Protein AF-A0A9E1WNC4-F1 (afdb_monomer_lite)

pLDDT: mean 72.98, std 23.14, range [29.58, 98.62]

Structure (mmCIF, N/CA/C/O backbone):
data_AF-A0A9E1WNC4-F1
#
_entry.id   AF-A0A9E1WNC4-F1
#
loop_
_atom_site.group_PDB
_atom_site.id
_atom_site.type_symbol
_atom_site.label_atom_id
_atom_site.label_alt_id
_atom_site.label_comp_id
_atom_site.label_asym_id
_atom_site.label_entity_id
_atom_site.label_seq_id
_atom_site.pdbx_PDB_ins_code
_atom_site.Cartn_x
_atom_site.Cartn_y
_atom_site.Cartn_z
_atom_site.occupancy
_atom_site.B_iso_or_equiv
_atom_site.auth_seq_id
_atom_site.auth_comp_id
_atom_site.auth_asym_id
_atom_site.auth_atom_id
_atom_site.pdbx_PDB_model_num
ATOM 1 N N . ILE A 1 1 ? 9.281 18.184 -30.709 1.00 46.84 1 ILE A N 1
ATOM 2 C CA . ILE A 1 1 ? 9.476 19.600 -31.130 1.00 46.84 1 ILE A CA 1
ATOM 3 C C . ILE A 1 1 ? 8.447 20.521 -30.471 1.00 46.84 1 ILE A C 1
ATOM 5 O O . ILE A 1 1 ? 8.875 21.460 -29.822 1.00 46.84 1 ILE A O 1
ATOM 9 N N . VAL A 1 2 ? 7.139 20.220 -30.514 1.00 35.84 2 VAL A N 1
ATOM 10 C CA . VAL A 1 2 ? 6.110 21.006 -29.788 1.00 35.84 2 VAL A CA 1
ATOM 11 C C . VAL A 1 2 ? 6.282 20.939 -28.256 1.00 35.84 2 VAL A C 1
ATOM 13 O O . VAL A 1 2 ? 6.216 21.965 -27.598 1.00 35.84 2 VAL A O 1
ATOM 16 N N . GLN A 1 3 ? 6.657 19.785 -27.689 1.00 43.72 3 GLN A N 1
ATOM 17 C CA . GLN A 1 3 ? 6.925 19.658 -26.241 1.00 43.72 3 GLN A CA 1
ATOM 18 C C . GLN A 1 3 ? 8.234 20.314 -25.754 1.00 43.72 3 GLN A C 1
ATOM 20 O O . GLN A 1 3 ? 8.357 20.629 -24.578 1.00 43.72 3 GLN A O 1
ATOM 25 N N . LEU A 1 4 ? 9.203 20.569 -26.644 1.00 41.31 4 LEU A N 1
ATOM 26 C CA . LEU A 1 4 ? 10.450 21.253 -26.265 1.00 41.31 4 LEU A CA 1
ATOM 27 C C . LEU A 1 4 ? 10.263 22.776 -26.149 1.00 41.31 4 LEU A C 1
ATOM 29 O O . LEU A 1 4 ? 11.059 23.439 -25.489 1.00 41.31 4 LEU A O 1
ATOM 33 N N . GLN A 1 5 ? 9.215 23.334 -26.770 1.00 42.12 5 GLN A N 1
ATOM 34 C CA . GLN A 1 5 ? 8.901 24.760 -26.654 1.00 42.12 5 GLN A CA 1
ATOM 35 C C . GLN A 1 5 ? 8.275 25.097 -25.295 1.00 42.12 5 GLN A C 1
ATOM 37 O O . GLN A 1 5 ? 8.655 26.110 -24.715 1.00 42.12 5 GLN A O 1
ATOM 42 N N . ASP A 1 6 ? 7.438 24.221 -24.731 1.00 52.16 6 ASP A N 1
ATOM 43 C CA . ASP A 1 6 ? 6.839 24.452 -23.407 1.00 52.16 6 ASP A CA 1
ATOM 44 C C . ASP A 1 6 ? 7.876 24.426 -22.276 1.00 52.16 6 ASP A C 1
ATOM 46 O O . ASP A 1 6 ? 7.805 25.225 -21.344 1.00 52.16 6 ASP A O 1
ATOM 50 N N . GLN A 1 7 ? 8.905 23.583 -22.384 1.00 46.62 7 GLN A N 1
ATOM 51 C CA . GLN A 1 7 ? 9.937 23.469 -21.351 1.00 46.62 7 GLN A CA 1
ATOM 52 C C . GLN A 1 7 ? 10.923 24.651 -21.362 1.00 46.62 7 GLN A C 1
ATOM 54 O O . GLN A 1 7 ? 11.359 25.115 -20.308 1.00 46.62 7 GLN A O 1
ATOM 59 N N . ALA A 1 8 ? 11.223 25.205 -22.542 1.00 56.19 8 ALA A N 1
ATOM 60 C CA . ALA A 1 8 ? 12.016 26.429 -22.664 1.00 56.19 8 ALA A CA 1
ATOM 61 C C . ALA A 1 8 ? 11.246 27.667 -22.167 1.00 56.19 8 ALA A C 1
ATOM 63 O O . ALA A 1 8 ? 11.825 28.529 -21.502 1.00 56.19 8 ALA A O 1
ATOM 64 N N . SER A 1 9 ? 9.939 27.740 -22.439 1.00 58.91 9 SER A N 1
ATOM 65 C CA . SER A 1 9 ? 9.063 28.801 -21.929 1.00 58.91 9 SER A CA 1
ATOM 66 C C . SER A 1 9 ? 8.881 28.731 -20.410 1.00 58.91 9 SER A C 1
ATOM 68 O O . SER A 1 9 ? 8.840 29.774 -19.758 1.00 58.91 9 SER A O 1
ATOM 70 N N . PHE A 1 10 ? 8.852 27.527 -19.834 1.00 52.56 10 PHE A N 1
ATOM 71 C CA . PHE A 1 10 ? 8.772 27.317 -18.388 1.00 52.56 10 PHE A CA 1
ATOM 72 C C . PHE A 1 10 ? 10.049 27.763 -17.657 1.00 52.56 10 PHE A C 1
ATOM 74 O O . PHE A 1 10 ? 9.969 28.522 -16.691 1.00 52.56 10 PHE A O 1
ATOM 81 N N . ASN A 1 11 ? 11.231 27.396 -18.168 1.00 61.25 11 ASN A N 1
ATOM 82 C CA . ASN A 1 11 ? 12.508 27.832 -17.588 1.00 61.25 11 ASN A CA 1
ATOM 83 C C . ASN A 1 11 ? 12.696 29.357 -17.687 1.00 61.25 11 ASN A C 1
ATOM 85 O O . ASN A 1 11 ? 13.135 29.992 -16.732 1.00 61.25 11 ASN A O 1
ATOM 89 N N . ALA A 1 12 ? 12.274 29.971 -18.798 1.00 67.69 12 ALA A N 1
ATOM 90 C CA . ALA A 1 12 ? 12.321 31.426 -18.958 1.00 67.69 12 ALA A CA 1
ATOM 91 C C . ALA A 1 12 ? 11.381 32.172 -17.989 1.00 67.69 12 ALA A C 1
ATOM 93 O O . ALA A 1 12 ? 11.686 33.289 -17.569 1.00 67.69 12 ALA A O 1
ATOM 94 N N . MET A 1 13 ? 10.248 31.567 -17.621 1.00 64.81 13 MET A N 1
ATOM 95 C CA . MET A 1 13 ? 9.299 32.138 -16.661 1.00 64.81 13 MET A CA 1
ATOM 96 C C . MET A 1 13 ? 9.829 32.071 -15.220 1.00 64.81 13 MET A C 1
ATOM 98 O O . MET A 1 13 ? 9.593 32.997 -14.443 1.00 64.81 13 MET A O 1
ATOM 102 N N . PHE A 1 14 ? 10.579 31.021 -14.874 1.00 60.53 14 PHE A N 1
ATOM 103 C CA . PHE A 1 14 ? 11.229 30.884 -13.566 1.00 60.53 14 PHE A CA 1
ATOM 104 C C . PHE A 1 14 ? 12.403 31.861 -13.401 1.00 60.53 14 PHE A C 1
ATOM 106 O O . PHE A 1 14 ? 12.449 32.594 -12.413 1.00 60.53 14 PHE A O 1
ATOM 113 N N . ASP A 1 15 ? 13.261 31.982 -14.419 1.00 68.38 15 ASP A N 1
ATOM 114 C CA . ASP A 1 15 ? 14.377 32.942 -14.433 1.00 68.38 15 ASP A CA 1
ATOM 115 C C . ASP A 1 15 ? 13.897 34.405 -14.364 1.00 68.38 15 ASP A C 1
ATOM 117 O O . ASP A 1 15 ? 14.546 35.267 -13.764 1.00 68.38 15 ASP A O 1
ATOM 121 N N . ALA A 1 16 ? 12.745 34.714 -14.972 1.00 64.81 16 ALA A N 1
ATOM 122 C CA . ALA A 1 16 ? 12.140 36.043 -14.890 1.00 64.81 16 ALA A CA 1
ATOM 123 C C . ALA A 1 16 ? 11.646 36.362 -13.469 1.00 64.81 16 ALA A C 1
ATOM 125 O O . ALA A 1 16 ? 11.805 37.491 -13.007 1.00 64.81 16 ALA A O 1
ATOM 126 N N . LYS A 1 17 ? 11.112 35.362 -12.760 1.00 56.72 17 LYS A N 1
ATOM 127 C CA . LYS A 1 17 ? 10.583 35.504 -11.399 1.00 56.72 17 LYS A CA 1
ATOM 128 C C . LYS A 1 17 ? 11.696 35.635 -10.353 1.00 56.72 17 LYS A C 1
ATOM 130 O O . LYS A 1 17 ? 11.553 36.416 -9.416 1.00 56.72 17 LYS A O 1
ATOM 135 N N . GLU A 1 18 ? 12.830 34.957 -10.544 1.00 57.25 18 GLU A N 1
ATOM 136 C CA . GLU A 1 18 ? 14.028 35.147 -9.706 1.00 57.25 18 GLU A CA 1
ATOM 137 C C . GLU A 1 18 ? 14.663 36.532 -9.898 1.00 57.25 18 GLU A C 1
ATOM 139 O O . GLU A 1 18 ? 15.123 37.146 -8.934 1.00 57.25 18 GLU A O 1
ATOM 144 N N . ARG A 1 19 ? 14.624 37.088 -11.118 1.00 59.72 19 ARG A N 1
ATOM 145 C CA . ARG A 1 19 ? 15.066 38.473 -11.369 1.00 59.72 19 ARG A CA 1
ATOM 146 C C . ARG A 1 19 ? 14.132 39.522 -10.774 1.00 59.72 19 ARG A C 1
ATOM 148 O O . ARG A 1 19 ? 14.601 40.598 -10.417 1.00 59.72 19 ARG A O 1
ATOM 155 N N . GLU A 1 20 ? 12.843 39.220 -10.647 1.00 54.16 20 GLU A N 1
ATOM 156 C CA . GLU A 1 20 ? 11.859 40.108 -10.017 1.00 54.16 20 GLU A CA 1
ATOM 157 C C . GLU A 1 20 ? 11.967 40.119 -8.480 1.00 54.16 20 GLU A C 1
ATOM 159 O O . GLU A 1 20 ? 11.623 41.113 -7.844 1.00 54.16 20 GLU A O 1
ATOM 164 N N . GLN A 1 21 ? 12.494 39.046 -7.876 1.00 49.25 21 GLN A N 1
ATOM 165 C CA . GLN A 1 21 ? 12.694 38.933 -6.424 1.00 49.25 21 GLN A CA 1
ATOM 166 C C . GLN A 1 21 ? 14.060 39.430 -5.930 1.00 49.25 21 GLN A C 1
ATOM 168 O O . GLN A 1 21 ? 14.238 39.629 -4.728 1.00 49.25 21 GLN A O 1
ATOM 173 N N . ALA A 1 22 ? 15.000 39.722 -6.831 1.00 44.69 22 ALA A N 1
ATOM 174 C CA . ALA A 1 22 ? 16.238 40.427 -6.507 1.00 44.69 22 ALA A CA 1
ATOM 175 C C . ALA A 1 22 ? 15.978 41.939 -6.329 1.00 44.69 22 ALA A C 1
ATOM 177 O O . ALA A 1 22 ? 16.432 42.777 -7.110 1.00 44.69 22 ALA A O 1
ATOM 178 N N . VAL A 1 23 ? 15.217 42.297 -5.291 1.00 44.91 23 VAL A N 1
ATOM 179 C CA . VAL A 1 23 ? 15.041 43.686 -4.855 1.00 44.91 23 VAL A CA 1
ATOM 180 C C . VAL A 1 23 ? 16.338 44.152 -4.198 1.00 44.91 23 VAL A C 1
ATOM 182 O O . VAL A 1 23 ? 16.712 43.715 -3.114 1.00 44.91 23 VAL A O 1
ATOM 185 N N . VAL A 1 24 ? 17.025 45.045 -4.903 1.00 50.84 24 VAL A N 1
ATOM 186 C CA . VAL A 1 24 ? 18.198 45.797 -4.454 1.00 50.84 24 VAL A CA 1
ATOM 187 C C . VAL A 1 24 ? 17.831 46.634 -3.222 1.00 50.84 24 VAL A C 1
ATOM 189 O O . VAL A 1 24 ? 16.927 47.468 -3.288 1.00 50.84 24 VAL A O 1
ATOM 192 N N . GLU A 1 25 ? 18.542 46.435 -2.108 1.00 47.56 25 GLU A N 1
ATOM 193 C CA . GLU A 1 25 ? 18.494 47.337 -0.951 1.00 47.56 25 GLU A CA 1
ATOM 194 C C . GLU A 1 25 ? 18.950 48.750 -1.367 1.00 47.56 25 GLU A C 1
ATOM 196 O O . GLU A 1 25 ? 20.044 48.892 -1.923 1.00 47.56 25 GLU A O 1
ATOM 201 N N . PRO A 1 26 ? 18.167 49.816 -1.115 1.00 45.62 26 PRO A N 1
ATOM 202 C CA . PRO A 1 26 ? 18.622 51.167 -1.399 1.00 45.62 26 PRO A CA 1
ATOM 203 C C . PRO A 1 26 ? 19.406 51.747 -0.212 1.00 45.62 26 PRO A C 1
ATOM 205 O O . PRO A 1 26 ? 18.939 51.750 0.928 1.00 45.62 26 PRO A O 1
ATOM 208 N N . GLU A 1 27 ? 20.582 52.310 -0.502 1.00 45.53 27 GLU A N 1
ATOM 209 C CA . GLU A 1 27 ? 21.306 53.194 0.416 1.00 45.53 27 GLU A CA 1
ATOM 210 C C . GLU A 1 27 ? 20.489 54.459 0.757 1.00 45.53 27 GLU A C 1
ATOM 212 O O . GLU A 1 27 ? 19.706 54.949 -0.067 1.00 45.53 27 GLU A O 1
ATOM 217 N N . PRO A 1 28 ? 20.676 55.047 1.955 1.00 43.62 28 PRO A N 1
ATOM 218 C CA . PRO A 1 28 ? 19.889 56.187 2.387 1.00 43.62 28 PRO A CA 1
ATOM 219 C C . PRO A 1 28 ? 20.407 57.477 1.742 1.00 43.62 28 PRO A C 1
ATOM 221 O O . PRO A 1 28 ? 21.462 57.996 2.106 1.00 43.62 28 PRO A O 1
ATOM 224 N N . VAL A 1 29 ? 19.618 58.059 0.837 1.00 43.16 29 VAL A N 1
ATOM 225 C CA . VAL A 1 29 ? 19.822 59.438 0.374 1.00 43.16 29 VAL A CA 1
ATOM 226 C C . VAL A 1 29 ? 18.864 60.367 1.112 1.00 43.16 29 VAL A C 1
ATOM 228 O O . VAL A 1 29 ? 17.642 60.244 1.046 1.00 43.16 29 VAL A O 1
ATOM 231 N N . ALA A 1 30 ? 19.448 61.321 1.830 1.00 46.03 30 ALA A N 1
ATOM 232 C CA . ALA A 1 30 ? 18.740 62.411 2.471 1.00 46.03 30 ALA A CA 1
ATOM 233 C C . ALA A 1 30 ? 18.204 63.409 1.431 1.00 46.03 30 ALA A C 1
ATOM 235 O O . ALA A 1 30 ? 18.963 63.940 0.625 1.00 46.03 30 ALA A O 1
ATOM 236 N N . GLY A 1 31 ? 16.921 63.759 1.550 1.00 46.75 31 GLY A N 1
ATOM 237 C CA . GLY A 1 31 ? 16.415 65.048 1.087 1.00 46.75 31 GLY A CA 1
ATOM 238 C C . GLY A 1 31 ? 15.261 65.012 0.085 1.00 46.75 31 GLY A C 1
ATOM 239 O O . GLY A 1 31 ? 15.416 64.607 -1.055 1.00 46.75 31 GLY A O 1
ATOM 240 N N . GLN A 1 32 ? 14.174 65.654 0.522 1.00 36.88 32 GLN A N 1
ATOM 241 C CA . GLN A 1 32 ? 13.173 66.395 -0.256 1.00 36.88 32 GLN A CA 1
ATOM 242 C C . GLN A 1 32 ? 11.866 65.719 -0.718 1.00 36.88 32 GLN A C 1
ATOM 244 O O . GLN A 1 32 ? 11.822 64.698 -1.385 1.00 36.88 32 GLN A O 1
ATOM 249 N N . SER A 1 33 ? 10.816 66.518 -0.468 1.00 37.78 33 SER A N 1
ATOM 250 C CA . SER A 1 33 ? 9.646 66.785 -1.310 1.00 37.78 33 SER A CA 1
ATOM 251 C C . SER A 1 33 ? 8.394 65.912 -1.157 1.00 37.78 33 SER A C 1
ATOM 253 O O . SER A 1 33 ? 8.280 64.796 -1.646 1.00 37.78 33 SER A O 1
ATOM 255 N N . LYS A 1 34 ? 7.393 66.545 -0.533 1.00 47.62 34 LYS A N 1
ATOM 256 C CA . LYS A 1 34 ? 5.983 66.160 -0.435 1.00 47.62 34 LYS A CA 1
ATOM 257 C C . LYS A 1 34 ? 5.341 65.993 -1.822 1.00 47.62 34 LYS A C 1
ATOM 259 O O . LYS A 1 34 ? 5.334 66.942 -2.601 1.00 47.62 34 LYS A O 1
ATOM 264 N N . SER A 1 35 ? 4.661 64.873 -2.061 1.00 39.34 35 SER A N 1
ATOM 265 C CA . SER A 1 35 ? 3.490 64.830 -2.950 1.00 39.34 35 SER A CA 1
ATOM 266 C C . SER A 1 35 ? 2.478 63.807 -2.422 1.00 39.34 35 SER A C 1
ATOM 268 O O . SER A 1 35 ? 2.854 62.754 -1.911 1.00 39.34 35 SER A O 1
ATOM 270 N N . GLY A 1 36 ? 1.200 64.192 -2.417 1.00 50.25 36 GLY A N 1
ATOM 271 C CA . GLY A 1 36 ? 0.108 63.416 -1.842 1.00 50.25 36 GLY A CA 1
ATOM 272 C C . GLY A 1 36 ? -0.379 62.327 -2.791 1.00 50.25 36 GLY A C 1
ATOM 273 O O . GLY A 1 36 ? -0.697 62.609 -3.942 1.00 50.25 36 GLY A O 1
ATOM 274 N N . ILE A 1 37 ? -0.491 61.106 -2.272 1.00 37.56 37 ILE A N 1
ATOM 275 C CA . ILE A 1 37 ? -1.185 59.987 -2.910 1.00 37.56 37 ILE A CA 1
ATOM 276 C C . ILE A 1 37 ? -2.329 59.587 -1.976 1.00 37.56 37 ILE A C 1
ATOM 278 O O . ILE A 1 37 ? -2.120 59.335 -0.787 1.00 37.56 37 ILE A O 1
ATOM 282 N N . ALA A 1 38 ? -3.552 59.607 -2.506 1.00 43.81 38 ALA A N 1
ATOM 283 C CA . ALA A 1 38 ? -4.761 59.215 -1.795 1.00 43.81 38 ALA A CA 1
ATOM 284 C C . ALA A 1 38 ? -4.727 57.710 -1.484 1.00 43.81 38 ALA A C 1
ATOM 286 O O . ALA A 1 38 ? -4.434 56.895 -2.357 1.00 43.81 38 ALA A O 1
ATOM 287 N N . LYS A 1 39 ? -5.017 57.353 -0.228 1.00 41.00 39 LYS A N 1
ATOM 288 C CA . LYS A 1 39 ? -5.129 55.959 0.215 1.00 41.00 39 LYS A CA 1
ATOM 289 C C . LYS A 1 39 ? -6.382 55.314 -0.399 1.00 41.00 39 LYS A C 1
ATOM 291 O O . LYS A 1 39 ? -7.434 55.955 -0.362 1.00 41.00 39 LYS A O 1
ATOM 296 N N . PRO A 1 40 ? -6.310 54.071 -0.905 1.00 40.94 40 PRO A N 1
ATOM 297 C CA . PRO A 1 40 ? -7.501 53.326 -1.288 1.00 40.94 40 PRO A CA 1
ATOM 298 C C . PRO A 1 40 ? -8.325 52.979 -0.043 1.00 40.94 40 PRO A C 1
ATOM 300 O O . PRO A 1 40 ? -7.791 52.536 0.976 1.00 40.94 40 PRO A O 1
ATOM 303 N N . THR A 1 41 ? -9.628 53.227 -0.126 1.00 46.16 41 THR A N 1
ATOM 304 C CA . THR A 1 41 ? -10.618 52.860 0.889 1.00 46.16 41 THR A CA 1
ATOM 305 C C . THR A 1 41 ? -10.782 51.335 0.911 1.00 46.16 41 THR A C 1
ATOM 307 O O . THR A 1 41 ? -10.874 50.742 -0.166 1.00 46.16 41 THR A O 1
ATOM 310 N N . PRO A 1 42 ? -10.836 50.680 2.084 1.00 36.03 42 PRO A N 1
ATOM 311 C CA . PRO A 1 42 ? -11.107 49.249 2.157 1.00 36.03 42 PRO A CA 1
ATOM 312 C C . PRO A 1 42 ? -12.546 48.981 1.708 1.00 36.03 42 PRO A C 1
ATOM 314 O O . PRO A 1 42 ? -13.472 49.639 2.181 1.00 36.03 42 PRO A O 1
ATOM 317 N N . VAL A 1 43 ? -12.726 48.029 0.794 1.00 46.97 43 VAL A N 1
ATOM 318 C CA . VAL A 1 43 ? -14.040 47.460 0.482 1.00 46.97 43 VAL A CA 1
ATOM 319 C C . VAL A 1 43 ? -14.287 46.353 1.500 1.00 46.97 43 VAL A C 1
ATOM 321 O O . VAL A 1 43 ? -13.576 45.352 1.514 1.00 46.97 43 VAL A O 1
ATOM 324 N N . GLU A 1 44 ? -15.257 46.569 2.383 1.00 43.44 44 GLU A N 1
ATOM 325 C CA . GLU A 1 44 ? -15.735 45.565 3.331 1.00 43.44 44 GLU A CA 1
ATOM 326 C C . GLU A 1 44 ? -16.617 44.574 2.558 1.00 43.44 44 GLU A C 1
ATOM 328 O O . GLU A 1 44 ? -17.650 44.951 2.003 1.00 43.44 44 GLU A O 1
ATOM 333 N N . ILE A 1 45 ? -16.164 43.324 2.441 1.00 49.25 45 ILE A N 1
ATOM 334 C CA . ILE A 1 45 ? -16.939 42.241 1.829 1.00 49.25 45 ILE A CA 1
ATOM 335 C C . ILE A 1 45 ? -17.729 41.571 2.952 1.00 49.25 45 ILE A C 1
ATOM 337 O O . ILE A 1 45 ? -17.139 41.000 3.868 1.00 49.25 45 ILE A O 1
ATOM 341 N N . ASP A 1 46 ? -19.057 41.652 2.881 1.00 68.06 46 ASP A N 1
ATOM 342 C CA . ASP A 1 46 ? -19.958 40.993 3.825 1.00 68.06 46 ASP A CA 1
ATOM 343 C C . ASP A 1 46 ? -20.023 39.487 3.530 1.00 68.06 46 ASP A C 1
ATOM 345 O O . ASP A 1 46 ? -20.728 39.022 2.632 1.00 68.06 46 ASP A O 1
ATOM 349 N N . LEU A 1 47 ? -19.234 38.723 4.285 1.00 60.25 47 LEU A N 1
ATOM 350 C CA . LEU A 1 47 ? -19.132 37.267 4.173 1.00 60.25 47 LEU A CA 1
ATOM 351 C C . LEU A 1 47 ? -20.414 36.543 4.616 1.00 60.25 47 LEU A C 1
ATOM 353 O O . LEU A 1 47 ? -20.617 35.388 4.243 1.00 60.25 47 LEU A O 1
ATOM 357 N N . THR A 1 48 ? -21.298 37.216 5.354 1.00 68.38 48 THR A N 1
ATOM 358 C CA . THR A 1 48 ? -22.555 36.646 5.864 1.00 68.38 48 THR A CA 1
ATOM 359 C C . THR A 1 48 ? -23.531 36.379 4.717 1.00 68.38 48 THR A C 1
ATOM 361 O O . THR A 1 48 ? -24.084 35.289 4.602 1.00 68.38 48 THR A O 1
ATOM 364 N N . SER A 1 49 ? -23.638 37.332 3.784 1.00 64.50 49 SER A N 1
ATOM 365 C CA . SER A 1 49 ? -24.448 37.210 2.563 1.00 64.50 49 SER A CA 1
ATOM 366 C C . SER A 1 49 ? -23.981 36.085 1.632 1.00 64.50 49 SER A C 1
ATOM 368 O O . SER A 1 49 ? -24.790 35.537 0.884 1.00 64.50 49 SER A O 1
ATOM 370 N N . LEU A 1 50 ? -22.682 35.778 1.621 1.00 59.22 50 LEU A N 1
ATOM 371 C CA . LEU A 1 50 ? -22.112 34.713 0.791 1.00 59.22 50 LEU A CA 1
ATOM 372 C C . LEU A 1 50 ? -22.395 33.329 1.384 1.00 59.22 50 LEU A C 1
ATOM 374 O O . LEU A 1 50 ? -22.654 32.387 0.638 1.00 59.22 50 LEU A O 1
ATOM 378 N N . TYR A 1 51 ? -22.399 33.221 2.714 1.00 64.25 51 TYR A N 1
ATOM 379 C CA . TYR A 1 51 ? -22.698 31.973 3.414 1.00 64.25 51 TYR A CA 1
ATOM 380 C C . TYR A 1 51 ? -24.170 31.568 3.271 1.00 64.25 51 TYR A C 1
ATOM 382 O O . TYR A 1 51 ? -24.463 30.422 2.936 1.00 64.25 51 TYR A O 1
ATOM 390 N N . GLU A 1 52 ? -25.094 32.523 3.412 1.00 73.38 52 GLU A N 1
ATOM 391 C CA . GLU A 1 52 ? -26.533 32.267 3.249 1.00 73.38 52 GLU A CA 1
ATOM 392 C C . GLU A 1 52 ? -26.895 31.849 1.810 1.00 73.38 52 GLU A C 1
ATOM 394 O O . GLU A 1 52 ? -27.778 31.014 1.603 1.00 73.38 52 GLU A O 1
ATOM 399 N N . GLN A 1 53 ? -26.186 32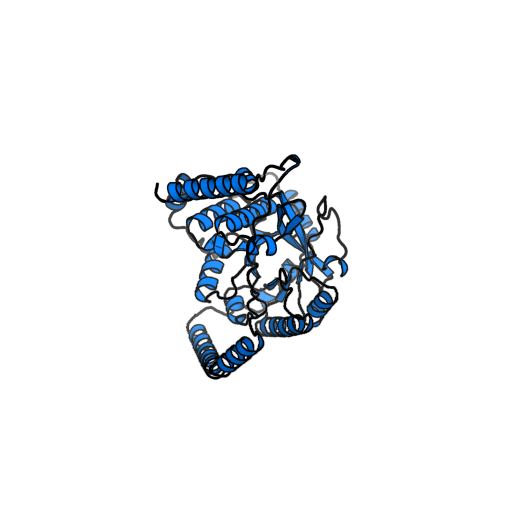.370 0.799 1.00 64.75 53 GLN A N 1
ATOM 400 C CA . GLN A 1 53 ? -26.369 31.943 -0.595 1.00 64.75 53 GLN A CA 1
ATOM 401 C C . GLN A 1 53 ? -25.867 30.517 -0.854 1.00 64.75 53 GLN A C 1
ATOM 403 O O . GLN A 1 53 ? -26.492 29.793 -1.628 1.00 64.75 53 GLN A O 1
ATOM 408 N N . LEU A 1 54 ? -24.779 30.100 -0.202 1.00 59.19 54 LEU A N 1
ATOM 409 C CA . LEU A 1 54 ? -24.213 28.752 -0.326 1.00 59.19 54 LEU A CA 1
ATOM 410 C C . LEU A 1 54 ? -25.071 27.690 0.377 1.00 59.19 54 LEU A C 1
ATOM 412 O O . LEU A 1 54 ? -25.296 26.617 -0.185 1.00 59.19 54 LEU A O 1
ATOM 416 N N . GLU A 1 55 ? -25.619 27.991 1.556 1.00 65.25 55 GLU A N 1
ATOM 417 C CA . GLU A 1 55 ? -26.549 27.083 2.247 1.00 65.25 55 GLU A CA 1
ATOM 418 C C . GLU A 1 55 ? -27.856 26.888 1.470 1.00 65.25 55 GLU A C 1
ATOM 420 O O . GLU A 1 55 ? -28.331 25.758 1.335 1.00 65.25 55 GLU A O 1
ATOM 425 N N . ALA A 1 56 ? -28.406 27.957 0.884 1.00 66.25 56 ALA A N 1
ATOM 426 C CA . ALA A 1 56 ? -29.611 27.867 0.059 1.00 66.25 56 ALA A CA 1
ATOM 427 C C . ALA A 1 56 ? -29.397 27.035 -1.220 1.00 66.25 56 ALA A C 1
ATOM 429 O O . ALA A 1 56 ? -30.333 26.404 -1.712 1.00 66.25 56 ALA A O 1
ATOM 430 N N . GLN A 1 57 ? -28.171 27.005 -1.754 1.00 54.22 57 GLN A N 1
ATOM 431 C CA . GLN A 1 57 ? -27.831 26.225 -2.945 1.00 54.22 57 GLN A CA 1
ATOM 432 C C . GLN A 1 57 ? -27.642 24.731 -2.636 1.00 54.22 57 GLN A C 1
ATOM 434 O O . GLN A 1 57 ? -27.986 23.888 -3.465 1.00 54.22 57 GLN A O 1
ATOM 439 N N . ASN A 1 58 ? -27.166 24.393 -1.434 1.00 50.19 58 ASN A N 1
ATOM 440 C CA . ASN A 1 58 ? -26.945 23.006 -1.013 1.00 50.19 58 ASN A CA 1
ATOM 441 C C . ASN A 1 58 ? -28.222 22.281 -0.560 1.00 50.19 58 ASN A C 1
ATOM 443 O O . ASN A 1 58 ? -28.283 21.058 -0.653 1.00 50.19 58 ASN A O 1
ATOM 447 N N . GLN A 1 59 ? -29.268 22.998 -0.140 1.00 53.44 59 GLN A N 1
ATOM 448 C CA . GLN A 1 59 ? -30.550 22.386 0.250 1.00 53.44 59 GLN A CA 1
ATOM 449 C C . GLN A 1 59 ? -31.452 21.992 -0.937 1.00 53.44 59 GLN A C 1
ATOM 451 O O . GLN A 1 59 ? -32.520 21.420 -0.731 1.00 53.44 59 GLN A O 1
ATOM 456 N N . ALA A 1 60 ? -31.049 22.279 -2.181 1.00 44.88 60 ALA A N 1
ATOM 457 C CA . ALA A 1 60 ? -31.889 22.093 -3.368 1.00 44.88 60 ALA A CA 1
ATOM 458 C C . ALA A 1 60 ? -31.525 20.879 -4.251 1.00 44.88 60 ALA A C 1
ATOM 460 O O . ALA A 1 60 ? -32.091 20.745 -5.337 1.00 44.88 60 ALA A O 1
ATOM 461 N N . SER A 1 61 ? -30.604 20.000 -3.836 1.00 42.81 61 SER A N 1
ATOM 462 C CA . SER A 1 61 ? -30.155 18.872 -4.672 1.00 42.81 61 SER A CA 1
ATOM 463 C C . SER A 1 61 ? -30.716 17.522 -4.188 1.00 42.81 61 SER A C 1
ATOM 465 O O . SER A 1 61 ? -30.440 17.137 -3.052 1.00 42.81 61 SER A O 1
ATOM 467 N N . PRO A 1 62 ? -31.472 16.768 -5.013 1.00 49.69 62 PRO A N 1
ATOM 468 C CA . PRO A 1 62 ? -32.003 15.457 -4.650 1.00 49.69 62 PRO A CA 1
ATOM 469 C C . PRO A 1 62 ? -30.915 14.391 -4.851 1.00 49.69 62 PRO A C 1
ATOM 471 O O . PRO A 1 62 ? -30.889 13.698 -5.866 1.00 49.69 62 PRO A O 1
ATOM 474 N N . ARG A 1 63 ? -29.964 14.302 -3.915 1.00 49.81 63 ARG A N 1
ATOM 475 C CA . ARG A 1 63 ? -28.897 13.281 -3.938 1.00 49.81 63 ARG A CA 1
ATOM 476 C C . ARG A 1 63 ? -29.340 11.952 -3.317 1.00 49.81 63 ARG A C 1
ATOM 478 O O . ARG A 1 63 ? -28.993 10.898 -3.836 1.00 49.81 63 ARG A O 1
ATOM 485 N N . ASP A 1 64 ? -30.206 12.000 -2.307 1.00 45.00 64 ASP A N 1
ATOM 486 C CA . ASP A 1 64 ? -30.534 10.821 -1.494 1.00 45.00 64 ASP A CA 1
ATOM 487 C C . ASP A 1 64 ? -31.420 9.776 -2.205 1.00 45.00 64 ASP A C 1
ATOM 489 O O . ASP A 1 64 ? -31.411 8.604 -1.835 1.00 45.00 64 ASP A O 1
ATOM 493 N N . GLU A 1 65 ? -32.162 10.156 -3.252 1.00 49.12 65 GLU A N 1
ATOM 494 C CA . GLU A 1 65 ? -32.992 9.207 -4.018 1.00 49.12 65 GLU A CA 1
ATOM 495 C C . GLU A 1 65 ? -32.210 8.471 -5.121 1.00 49.12 65 GLU A C 1
ATOM 497 O O . GLU A 1 65 ? -32.623 7.391 -5.542 1.00 49.12 65 GLU A O 1
ATOM 502 N N . MET A 1 66 ? -31.065 9.002 -5.569 1.00 47.66 66 MET A N 1
ATOM 503 C CA . MET A 1 66 ? -30.281 8.407 -6.661 1.00 47.66 66 MET A CA 1
ATOM 504 C C . MET A 1 66 ? -29.332 7.304 -6.163 1.00 47.66 66 MET A C 1
ATOM 506 O O . MET A 1 66 ? -29.139 6.299 -6.848 1.00 47.66 66 MET A O 1
ATOM 510 N N . ASP A 1 67 ? -28.801 7.446 -4.947 1.00 47.53 67 ASP A N 1
ATOM 511 C CA . ASP A 1 67 ? -27.862 6.477 -4.366 1.00 47.53 67 ASP A CA 1
ATOM 512 C C . ASP A 1 67 ? -28.554 5.165 -3.949 1.00 47.53 67 ASP A C 1
ATOM 514 O O . ASP A 1 67 ? -27.981 4.079 -4.078 1.00 47.53 67 ASP A O 1
ATOM 518 N N . ALA A 1 68 ? -29.824 5.235 -3.535 1.00 51.16 68 ALA A N 1
ATOM 519 C CA . ALA A 1 68 ? -30.614 4.055 -3.183 1.00 51.16 68 ALA A CA 1
ATOM 520 C C . ALA A 1 68 ? -30.964 3.180 -4.404 1.00 51.16 68 ALA A C 1
ATOM 522 O O . ALA A 1 68 ? -31.019 1.954 -4.287 1.00 51.16 68 ALA A O 1
ATOM 523 N N . ASP A 1 69 ? -31.179 3.792 -5.572 1.00 49.22 69 ASP A N 1
ATOM 524 C CA . ASP A 1 69 ? -31.546 3.077 -6.802 1.00 49.22 69 ASP A CA 1
ATOM 525 C C . ASP A 1 69 ? -30.310 2.432 -7.462 1.00 49.22 69 ASP A C 1
ATOM 527 O O . ASP A 1 69 ? -30.357 1.285 -7.914 1.00 49.22 69 ASP A O 1
ATOM 531 N N . LEU A 1 70 ? -29.155 3.110 -7.407 1.00 48.28 70 LEU A N 1
ATOM 532 C CA . LEU A 1 70 ? -27.882 2.589 -7.919 1.00 48.28 70 LEU A CA 1
ATOM 533 C C . LEU A 1 70 ? -27.366 1.391 -7.108 1.00 48.28 70 LEU A C 1
ATOM 535 O O . LEU A 1 70 ? -26.937 0.399 -7.705 1.00 48.28 70 LEU A O 1
ATOM 539 N N . SER A 1 71 ? -27.473 1.429 -5.774 1.00 45.75 71 SER A N 1
ATOM 540 C CA . SER A 1 71 ? -27.098 0.302 -4.902 1.00 45.75 71 SER A CA 1
ATOM 541 C C . SER A 1 71 ? -27.879 -0.970 -5.238 1.00 45.75 71 SER A C 1
ATOM 543 O O . SER A 1 71 ? -27.302 -2.056 -5.262 1.00 45.75 71 SER A O 1
ATOM 545 N N . LYS A 1 72 ? -29.171 -0.842 -5.553 1.00 52.84 72 LYS A N 1
ATOM 546 C CA . LYS A 1 72 ? -30.047 -1.987 -5.817 1.00 52.84 72 LYS A CA 1
ATOM 547 C C . LYS A 1 72 ? -29.759 -2.648 -7.166 1.00 52.84 72 LYS A C 1
ATOM 549 O O . LYS A 1 72 ? -29.740 -3.871 -7.261 1.00 52.84 72 LYS A O 1
ATOM 554 N N . THR A 1 73 ? -29.470 -1.847 -8.194 1.00 59.81 73 THR A N 1
ATOM 555 C CA . THR A 1 73 ? -29.099 -2.365 -9.524 1.00 59.81 73 THR A CA 1
ATOM 556 C C . THR A 1 73 ? -27.750 -3.087 -9.552 1.00 59.81 73 THR A C 1
ATOM 558 O O . THR A 1 73 ? -27.562 -3.998 -10.358 1.00 59.81 73 THR A O 1
ATOM 561 N N . TRP A 1 74 ? -26.821 -2.720 -8.667 1.00 49.91 74 TRP A N 1
ATOM 562 C CA . TRP A 1 74 ? -25.505 -3.356 -8.585 1.00 49.91 74 TRP A CA 1
ATOM 563 C C . TRP A 1 74 ? -25.554 -4.748 -7.958 1.00 49.91 74 TRP A C 1
ATOM 565 O O . TRP A 1 74 ? -24.930 -5.668 -8.491 1.00 49.91 74 TRP A O 1
ATOM 575 N N . ASP A 1 75 ? -26.322 -4.924 -6.881 1.00 47.09 75 ASP A N 1
ATOM 576 C CA . ASP A 1 75 ? -26.484 -6.232 -6.237 1.00 47.09 75 ASP A CA 1
ATOM 577 C C . ASP A 1 75 ? -27.123 -7.250 -7.198 1.00 47.09 75 ASP A C 1
ATOM 579 O O . ASP A 1 75 ? -26.670 -8.392 -7.288 1.00 47.09 75 ASP A O 1
ATOM 583 N N . GLU A 1 76 ? -28.101 -6.821 -8.003 1.00 51.12 76 GLU A N 1
ATOM 584 C CA . GLU A 1 76 ? -28.759 -7.675 -9.000 1.00 51.12 76 GLU A CA 1
ATOM 585 C C . GLU A 1 76 ? -27.824 -8.038 -10.178 1.00 51.12 76 GLU A C 1
ATOM 587 O O . GLU A 1 76 ? -27.779 -9.198 -10.596 1.00 51.12 76 GLU A O 1
ATOM 592 N N . GLN A 1 77 ? -26.999 -7.104 -10.676 1.00 47.41 77 GLN A N 1
ATOM 593 C CA . GLN A 1 77 ? -26.047 -7.374 -11.772 1.00 47.41 77 GLN A CA 1
ATOM 594 C C . GLN A 1 77 ? -24.826 -8.207 -11.349 1.00 47.41 77 GLN A C 1
ATOM 596 O O . GLN A 1 77 ? -24.314 -9.014 -12.140 1.00 47.41 77 GLN A O 1
ATOM 601 N N . ALA A 1 78 ? -24.353 -8.046 -10.111 1.00 45.16 78 ALA A N 1
ATOM 602 C CA . ALA A 1 78 ? -23.259 -8.845 -9.564 1.00 45.16 78 ALA A CA 1
ATOM 603 C C . ALA A 1 78 ? -23.675 -10.315 -9.385 1.00 45.16 78 ALA A C 1
ATOM 605 O O . ALA A 1 78 ? -22.891 -11.228 -9.667 1.00 45.16 78 ALA A O 1
ATOM 606 N N . GLN A 1 79 ? -24.927 -10.547 -8.987 1.00 41.50 79 GLN A N 1
ATOM 607 C CA . GLN A 1 79 ? -25.477 -11.879 -8.755 1.00 41.50 79 GLN A CA 1
ATOM 608 C C . GLN A 1 79 ? -25.723 -12.649 -10.068 1.00 41.50 79 GLN A C 1
ATOM 610 O O . GLN A 1 79 ? -25.401 -13.838 -10.151 1.00 41.50 79 GLN A O 1
ATOM 615 N N . ASP A 1 80 ? -26.169 -11.967 -11.128 1.00 40.44 80 ASP A N 1
ATOM 616 C CA . ASP A 1 80 ?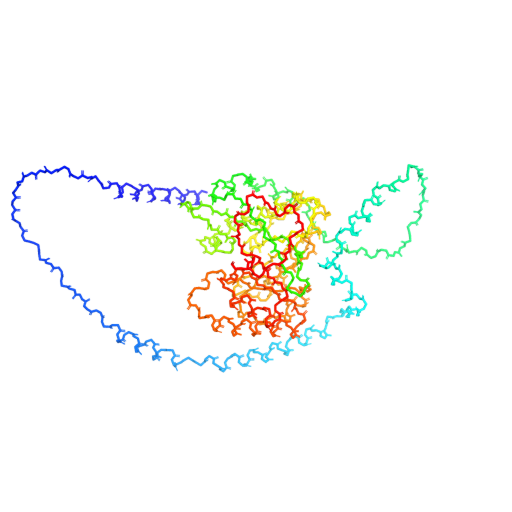 -26.335 -12.564 -12.463 1.00 40.44 80 ASP A CA 1
ATOM 617 C C . ASP A 1 80 ? -24.992 -12.902 -13.134 1.00 40.44 80 ASP A C 1
ATOM 619 O O . ASP A 1 80 ? -24.850 -13.961 -13.755 1.00 40.44 80 ASP A O 1
ATOM 623 N N . SER A 1 81 ? -23.968 -12.061 -12.953 1.00 42.09 81 SER A N 1
ATOM 624 C CA . SER A 1 81 ? -22.624 -12.294 -13.509 1.00 42.09 81 SER A CA 1
ATOM 625 C C . SER A 1 81 ? -21.924 -13.502 -12.871 1.00 42.09 81 SER A C 1
ATOM 627 O O . SER A 1 81 ? -21.200 -14.235 -13.547 1.00 42.09 81 SER A O 1
ATOM 629 N N . TRP A 1 82 ? -22.191 -13.765 -11.588 1.00 41.25 82 TRP A N 1
ATOM 630 C CA . TRP A 1 82 ? -21.662 -14.925 -10.861 1.00 41.25 82 TRP A CA 1
ATOM 631 C C . TRP A 1 82 ? -22.276 -16.257 -11.295 1.00 41.25 82 TRP A C 1
ATOM 633 O O . TRP A 1 82 ? -21.599 -17.281 -11.265 1.00 41.25 82 TRP A O 1
ATOM 643 N N . SER A 1 83 ? -23.534 -16.263 -11.738 1.00 38.78 83 SER A N 1
ATOM 644 C CA . SER A 1 83 ? -24.212 -17.495 -12.161 1.00 38.78 83 SER A CA 1
ATOM 645 C C . SER A 1 83 ? -23.736 -18.039 -13.520 1.00 38.78 83 SER A C 1
ATOM 647 O O . SER A 1 83 ? -23.911 -19.225 -13.799 1.00 38.78 83 SER A O 1
ATOM 649 N N . ASN A 1 84 ? -23.081 -17.205 -14.342 1.00 36.03 84 ASN A N 1
ATOM 650 C CA . ASN A 1 84 ? -22.614 -17.562 -15.689 1.00 36.03 84 ASN A CA 1
ATOM 651 C C . ASN A 1 84 ? -21.105 -17.846 -15.795 1.00 36.03 84 ASN A C 1
ATOM 653 O O . ASN A 1 84 ? -20.653 -18.392 -16.804 1.00 36.03 84 ASN A O 1
ATOM 657 N N . ALA A 1 85 ? -20.312 -17.516 -14.775 1.00 35.91 85 ALA A N 1
ATOM 658 C CA . ALA A 1 85 ? -18.893 -17.845 -14.740 1.00 35.91 85 ALA A CA 1
ATOM 659 C C . ALA A 1 85 ? -18.719 -19.235 -14.114 1.00 35.91 85 ALA A C 1
ATOM 661 O O . ALA A 1 85 ? -18.713 -19.377 -12.897 1.00 35.91 85 ALA A O 1
ATOM 662 N N . GLY A 1 86 ? -18.593 -20.274 -14.947 1.00 29.83 86 GLY A N 1
ATOM 663 C CA . GLY A 1 86 ? -18.372 -21.672 -14.543 1.00 29.83 86 GLY A CA 1
ATOM 664 C C . GLY A 1 86 ? -17.017 -21.946 -13.868 1.00 29.83 86 GLY A C 1
ATOM 665 O O . GLY A 1 86 ? -16.329 -22.894 -14.239 1.00 29.83 86 GLY A O 1
ATOM 666 N N . ALA A 1 87 ? -16.613 -21.113 -12.912 1.00 34.31 87 ALA A N 1
ATOM 667 C CA . ALA A 1 87 ? -15.464 -21.333 -12.054 1.00 34.31 87 ALA A CA 1
ATOM 668 C C . ALA A 1 87 ? -15.903 -22.167 -10.844 1.00 34.31 87 ALA A C 1
ATOM 670 O O . ALA A 1 87 ? -16.762 -21.753 -10.066 1.00 34.31 87 ALA A O 1
ATOM 671 N N . GLU A 1 88 ? -15.323 -23.358 -10.685 1.00 31.77 88 GLU A N 1
ATOM 672 C CA . GLU A 1 88 ? -15.518 -24.148 -9.471 1.00 31.77 88 GLU A CA 1
ATOM 673 C C . GLU A 1 88 ? -15.040 -23.338 -8.248 1.00 31.77 88 GLU A C 1
ATOM 675 O O . GLU A 1 88 ? -13.939 -22.775 -8.280 1.00 31.77 88 GLU A O 1
ATOM 680 N N . PRO A 1 89 ? -15.839 -23.245 -7.168 1.00 36.75 89 PRO A N 1
ATOM 681 C CA . PRO A 1 89 ? -15.429 -22.527 -5.972 1.00 36.75 89 PRO A CA 1
ATOM 682 C C . PRO A 1 89 ? -14.194 -23.201 -5.372 1.00 36.75 89 PRO A C 1
ATOM 684 O O . PRO A 1 89 ? -14.181 -24.413 -5.153 1.00 36.75 89 PRO A O 1
ATOM 687 N N . ALA A 1 90 ? -13.157 -22.406 -5.097 1.00 36.34 90 ALA A N 1
ATOM 688 C CA . ALA A 1 90 ? -11.971 -22.869 -4.389 1.00 36.34 90 ALA A CA 1
ATOM 689 C C . ALA A 1 90 ? -12.389 -23.593 -3.096 1.00 36.34 90 ALA A C 1
ATOM 691 O O . ALA A 1 90 ? -13.108 -23.035 -2.265 1.00 36.34 90 ALA A O 1
ATOM 692 N N . THR A 1 91 ? -11.972 -24.850 -2.947 1.00 35.69 91 THR A N 1
ATOM 693 C CA . THR A 1 91 ? -12.300 -25.682 -1.785 1.00 35.69 91 THR A CA 1
ATOM 694 C C . THR A 1 91 ? -11.716 -25.091 -0.499 1.00 35.69 91 THR A C 1
ATOM 696 O O . THR A 1 91 ? -10.650 -24.477 -0.509 1.00 35.69 91 THR A O 1
ATOM 699 N N . ALA A 1 92 ? -12.409 -25.298 0.627 1.00 37.56 92 ALA A N 1
ATOM 700 C CA . ALA A 1 92 ? -12.006 -24.813 1.951 1.00 37.56 92 ALA A CA 1
ATOM 701 C C . ALA A 1 92 ? -10.591 -25.268 2.380 1.00 37.56 92 ALA A C 1
ATOM 703 O O . ALA A 1 92 ? -9.907 -24.533 3.082 1.00 37.56 92 ALA A O 1
ATOM 704 N N . GLU A 1 93 ? -10.101 -26.407 1.877 1.00 31.62 93 GLU A N 1
ATOM 705 C CA . GLU A 1 93 ? -8.722 -26.880 2.105 1.00 31.62 93 GLU A CA 1
ATOM 706 C C . GLU A 1 93 ? -7.643 -25.989 1.456 1.00 31.62 93 GLU A C 1
ATOM 708 O O . GLU A 1 93 ? -6.532 -25.897 1.971 1.00 31.62 93 GLU A O 1
ATOM 713 N N . ASN A 1 94 ? -7.955 -25.253 0.381 1.00 38.44 94 ASN A N 1
ATOM 714 C CA . ASN A 1 94 ? -7.031 -24.274 -0.212 1.00 38.44 94 ASN A CA 1
ATOM 715 C C . ASN A 1 94 ? -7.017 -22.928 0.544 1.00 38.44 94 ASN A C 1
ATOM 717 O O . ASN A 1 94 ? -6.197 -22.058 0.248 1.00 38.44 94 ASN A O 1
ATOM 721 N N . LEU A 1 95 ? -7.917 -22.745 1.517 1.00 38.31 95 LEU A N 1
ATOM 722 C CA . LEU A 1 95 ? -8.082 -21.527 2.315 1.00 38.31 95 LEU A CA 1
ATOM 723 C C . LEU A 1 95 ? -7.445 -21.618 3.714 1.00 38.31 95 LEU A C 1
ATOM 725 O O . LEU A 1 95 ? -7.433 -20.611 4.411 1.00 38.31 95 LEU A O 1
ATOM 729 N N . GLU A 1 96 ? -6.874 -22.756 4.121 1.00 37.25 96 GLU A N 1
ATOM 730 C CA . GLU A 1 96 ? -6.260 -22.924 5.457 1.00 37.25 96 GLU A CA 1
ATOM 731 C C . GLU A 1 96 ? -4.732 -22.720 5.493 1.00 37.25 96 GLU A C 1
ATOM 733 O O . GLU A 1 96 ? -4.150 -22.621 6.568 1.00 37.25 96 GLU A O 1
ATOM 738 N N . ASN A 1 97 ? -4.065 -22.561 4.343 1.00 40.03 97 ASN A N 1
ATOM 739 C CA . ASN A 1 97 ? -2.593 -22.508 4.275 1.00 40.03 97 ASN A CA 1
ATOM 740 C C . ASN A 1 97 ? -1.990 -21.103 4.039 1.00 40.03 97 ASN A C 1
ATOM 742 O O . ASN A 1 97 ? -0.795 -20.968 3.788 1.00 40.03 97 ASN A O 1
ATOM 746 N N . TRP A 1 98 ? -2.797 -20.034 4.068 1.00 38.66 98 TRP A N 1
ATOM 747 C CA . TRP A 1 98 ? -2.343 -18.674 3.716 1.00 38.66 98 TRP A CA 1
ATOM 748 C C . TRP A 1 98 ? -2.037 -17.786 4.923 1.00 38.66 98 TRP A C 1
ATOM 750 O O . TRP A 1 98 ? -1.125 -16.962 4.817 1.00 38.66 98 TRP A O 1
ATOM 760 N N . GLU A 1 99 ? -2.738 -17.966 6.052 1.00 43.06 99 GLU A N 1
ATOM 761 C CA . GLU A 1 99 ? -2.347 -17.353 7.328 1.00 43.06 99 GLU A CA 1
ATOM 762 C C . GLU A 1 99 ? -0.944 -17.812 7.694 1.00 43.06 99 GLU A C 1
ATOM 764 O O . GLU A 1 99 ? -0.119 -16.990 8.075 1.00 43.06 99 GLU A O 1
ATOM 769 N N . GLN A 1 100 ? -0.627 -19.080 7.410 1.00 42.59 100 GLN A N 1
ATOM 770 C CA . GLN A 1 100 ? 0.719 -19.611 7.540 1.00 42.59 100 GLN A CA 1
ATOM 771 C C . GLN A 1 100 ? 1.755 -18.839 6.731 1.00 42.59 100 GLN A C 1
ATOM 773 O O . GLN A 1 100 ? 2.884 -18.880 7.150 1.00 42.59 100 GLN A O 1
ATOM 778 N N . TRP A 1 101 ? 1.436 -18.117 5.648 1.00 39.66 101 TRP A N 1
ATOM 779 C CA . TRP A 1 101 ? 2.435 -17.450 4.791 1.00 39.66 101 TRP A CA 1
ATOM 780 C C . TRP A 1 101 ? 2.760 -16.003 5.193 1.00 39.66 101 TRP A C 1
ATOM 782 O O . TRP A 1 101 ? 3.887 -15.557 5.002 1.00 39.66 101 TRP A O 1
ATOM 792 N N . LEU A 1 102 ? 1.798 -15.270 5.767 1.00 39.25 102 LEU A N 1
ATOM 793 C CA . LEU A 1 102 ? 2.076 -13.994 6.451 1.00 39.25 102 LEU A CA 1
ATOM 794 C C . LEU A 1 102 ? 2.577 -14.233 7.889 1.00 39.25 102 LEU A C 1
ATOM 796 O O . LEU A 1 102 ? 3.316 -13.411 8.419 1.00 39.25 102 LEU A O 1
ATOM 800 N N . MET A 1 103 ? 2.237 -15.388 8.476 1.00 40.88 103 MET A N 1
ATOM 801 C CA . MET A 1 103 ? 2.708 -15.881 9.777 1.00 40.88 103 MET A CA 1
ATOM 802 C C . MET A 1 103 ? 3.803 -16.952 9.652 1.00 40.88 103 MET A C 1
ATOM 804 O O . MET A 1 103 ? 4.036 -17.680 10.619 1.00 40.88 103 MET A O 1
ATOM 808 N N . VAL A 1 104 ? 4.443 -17.088 8.480 1.00 44.69 104 VAL A N 1
ATOM 809 C CA . VAL A 1 104 ? 5.466 -18.122 8.249 1.00 44.69 104 VAL A CA 1
ATOM 810 C C . VAL A 1 104 ? 6.543 -17.880 9.296 1.00 44.69 104 VAL A C 1
ATOM 812 O O . VAL A 1 104 ? 7.013 -16.750 9.470 1.00 44.69 104 VAL A O 1
ATOM 815 N N . ASP A 1 105 ? 6.929 -18.939 10.000 1.00 48.22 105 ASP A N 1
ATOM 816 C CA . ASP A 1 105 ? 8.170 -18.907 10.748 1.00 48.22 105 ASP A CA 1
ATOM 817 C C . ASP A 1 105 ? 9.300 -18.827 9.714 1.00 48.22 105 ASP A C 1
ATOM 819 O O . ASP A 1 105 ? 9.702 -19.821 9.108 1.00 48.22 105 ASP A O 1
ATOM 823 N N . TRP A 1 106 ? 9.733 -17.604 9.401 1.00 47.25 106 TRP A N 1
ATOM 824 C CA . TRP A 1 106 ? 10.758 -17.362 8.387 1.00 47.25 106 TRP A CA 1
ATOM 825 C C . TRP A 1 106 ? 12.078 -18.044 8.750 1.00 47.25 106 TRP A C 1
ATOM 827 O O . TRP A 1 106 ? 12.865 -18.327 7.847 1.00 47.25 106 TRP A O 1
ATOM 837 N N . ASP A 1 107 ? 12.295 -18.371 10.028 1.00 44.56 107 ASP A N 1
ATOM 838 C CA . ASP A 1 107 ? 13.419 -19.196 10.455 1.00 44.56 107 ASP A CA 1
ATOM 839 C C . ASP A 1 107 ? 13.250 -20.652 9.986 1.00 44.56 107 ASP A C 1
ATOM 841 O O . ASP A 1 107 ? 14.213 -21.227 9.485 1.00 44.56 107 ASP A O 1
ATOM 845 N N . GLN A 1 108 ? 12.034 -21.211 9.989 1.00 47.84 108 GLN A N 1
ATOM 846 C CA . GLN A 1 108 ? 11.748 -22.542 9.432 1.00 47.84 108 GLN A CA 1
ATOM 847 C C . GLN A 1 108 ? 11.955 -22.586 7.910 1.00 47.84 108 GLN A C 1
ATOM 849 O O . GLN A 1 108 ? 12.618 -23.487 7.399 1.00 47.84 108 GLN A O 1
ATOM 854 N N . ILE A 1 109 ? 11.451 -21.596 7.166 1.00 47.97 109 ILE A N 1
ATOM 855 C CA . ILE A 1 109 ? 11.687 -21.531 5.713 1.00 47.97 109 ILE A CA 1
ATOM 856 C C . ILE A 1 109 ? 13.177 -21.324 5.405 1.00 47.97 109 ILE A C 1
ATOM 858 O O . ILE A 1 109 ? 13.700 -21.908 4.454 1.00 47.97 109 ILE A O 1
ATOM 862 N N . ARG A 1 110 ? 13.889 -20.526 6.210 1.00 50.84 110 ARG A N 1
ATOM 863 C CA . ARG A 1 110 ? 15.343 -20.359 6.093 1.00 50.84 110 ARG A CA 1
ATOM 864 C C . ARG A 1 110 ? 16.070 -21.680 6.348 1.00 50.84 110 ARG A C 1
ATOM 866 O O . ARG A 1 110 ? 16.989 -22.002 5.596 1.00 50.84 110 ARG A O 1
ATOM 873 N N . GLU A 1 111 ? 15.655 -22.454 7.348 1.00 54.66 111 GLU A N 1
ATOM 874 C CA . GLU A 1 111 ? 16.188 -23.791 7.628 1.00 54.66 111 GLU A CA 1
ATOM 875 C C . GLU A 1 111 ? 15.901 -24.774 6.486 1.00 54.66 111 GLU A C 1
ATOM 877 O O . GLU A 1 111 ? 16.807 -25.493 6.071 1.00 54.66 111 GLU A O 1
ATOM 882 N N . GLU A 1 112 ? 14.705 -24.757 5.898 1.00 56.44 112 GLU A N 1
ATOM 883 C CA . GLU A 1 112 ? 14.336 -25.609 4.759 1.00 56.44 112 GLU A CA 1
ATOM 884 C C . GLU A 1 112 ? 15.104 -25.239 3.476 1.00 56.44 112 GLU A C 1
ATOM 886 O O . GLU A 1 112 ? 15.582 -26.120 2.752 1.00 56.44 112 GLU A O 1
ATOM 891 N N . MET A 1 113 ? 15.313 -23.945 3.206 1.00 48.00 113 MET A N 1
ATOM 892 C CA . MET A 1 113 ? 16.143 -23.485 2.084 1.00 48.00 113 MET A CA 1
ATOM 893 C C . MET A 1 113 ? 17.632 -23.784 2.308 1.00 48.00 113 MET A C 1
ATOM 895 O O . MET A 1 113 ? 18.321 -24.211 1.379 1.00 48.00 113 MET A O 1
ATOM 899 N N . ALA A 1 114 ? 18.143 -23.609 3.529 1.00 58.34 114 ALA A N 1
ATOM 900 C CA . ALA A 1 114 ? 19.518 -23.961 3.886 1.00 58.34 114 ALA A CA 1
ATOM 901 C C . ALA A 1 114 ? 19.751 -25.482 3.835 1.00 58.34 114 ALA A C 1
ATOM 903 O O . ALA A 1 114 ? 20.797 -25.937 3.360 1.00 58.34 114 ALA A O 1
ATOM 904 N N . ALA A 1 115 ? 18.765 -26.279 4.248 1.00 66.00 115 ALA A N 1
ATOM 905 C CA . ALA A 1 115 ? 18.763 -27.734 4.116 1.00 66.00 115 ALA A CA 1
ATOM 906 C C . ALA A 1 115 ? 18.740 -28.167 2.641 1.00 66.00 115 ALA A C 1
ATOM 908 O O . ALA A 1 115 ? 19.471 -29.073 2.249 1.00 66.00 115 ALA A O 1
ATOM 909 N N . SER A 1 116 ? 17.977 -27.476 1.792 1.00 65.31 116 SER A N 1
ATOM 910 C CA . SER A 1 116 ? 17.922 -27.747 0.346 1.00 65.31 116 SER A CA 1
ATOM 911 C C . SER A 1 116 ? 19.232 -27.389 -0.367 1.00 65.31 116 SER A C 1
ATOM 913 O O . SER A 1 116 ? 19.669 -28.114 -1.254 1.00 65.31 116 SER A O 1
ATOM 915 N N . ARG A 1 117 ? 19.921 -26.322 0.065 1.00 56.94 117 ARG A N 1
ATOM 916 C CA . ARG A 1 117 ? 21.252 -25.940 -0.451 1.00 56.94 117 ARG A CA 1
ATOM 917 C C . ARG A 1 117 ? 22.383 -26.842 0.048 1.00 56.94 117 ARG A C 1
ATOM 919 O O . ARG A 1 117 ? 23.399 -26.970 -0.623 1.00 56.94 117 ARG A O 1
ATOM 926 N N . SER A 1 118 ? 22.232 -27.461 1.219 1.00 55.38 118 SER A N 1
ATOM 927 C CA . SER A 1 118 ? 23.233 -28.382 1.784 1.00 55.38 118 SER A CA 1
ATOM 928 C C . SER A 1 118 ? 23.031 -29.842 1.373 1.00 55.38 118 SER A C 1
ATOM 930 O O . SER A 1 118 ? 23.916 -30.665 1.608 1.00 55.38 118 SER A O 1
ATOM 932 N N . SER A 1 119 ? 21.902 -30.167 0.739 1.00 47.91 119 SER A N 1
ATOM 933 C CA . SER A 1 119 ? 21.554 -31.524 0.316 1.00 47.91 119 SER A CA 1
ATOM 934 C C . SER A 1 119 ? 21.741 -31.786 -1.177 1.00 47.91 119 SER A C 1
ATOM 936 O O . SER A 1 119 ? 21.293 -32.835 -1.628 1.00 47.91 119 SER A O 1
ATOM 938 N N . GLU A 1 120 ? 22.446 -30.926 -1.929 1.00 45.22 120 GLU A N 1
ATOM 939 C CA . GLU A 1 120 ? 22.888 -31.264 -3.291 1.00 45.22 120 GLU A CA 1
ATOM 940 C C . GLU A 1 120 ? 23.736 -32.550 -3.260 1.00 45.22 120 GLU A C 1
ATOM 942 O O . GLU A 1 120 ? 24.889 -32.534 -2.809 1.00 45.22 120 GLU A O 1
ATOM 947 N N . PRO A 1 121 ? 23.210 -33.696 -3.734 1.00 45.22 121 PRO A N 1
ATOM 948 C CA . PRO A 1 121 ? 23.994 -34.903 -3.835 1.00 45.22 121 PRO A CA 1
ATOM 949 C C . PRO A 1 121 ? 24.857 -34.739 -5.079 1.00 45.22 121 PRO A C 1
ATOM 951 O O . PRO A 1 121 ? 24.350 -34.607 -6.196 1.00 45.22 121 PRO A O 1
ATOM 954 N N . GLY A 1 122 ? 26.173 -34.763 -4.891 1.00 48.78 122 GLY A N 1
ATOM 955 C CA . GLY A 1 122 ? 27.110 -34.869 -5.996 1.00 48.78 122 GLY A CA 1
ATOM 956 C C . GLY A 1 122 ? 26.743 -36.055 -6.890 1.00 48.78 122 GLY A C 1
ATOM 957 O O . GLY A 1 122 ? 26.932 -37.201 -6.503 1.00 48.78 122 GLY A O 1
ATOM 958 N N . GLY A 1 123 ? 26.238 -35.744 -8.084 1.00 46.25 123 GLY A N 1
ATOM 959 C CA . GLY A 1 123 ? 26.171 -36.612 -9.253 1.00 46.25 123 GLY A CA 1
ATOM 960 C C . GLY A 1 123 ? 25.308 -37.870 -9.140 1.00 46.25 123 GLY A C 1
ATOM 961 O O . GLY A 1 123 ? 25.729 -38.873 -8.578 1.00 46.25 123 GLY A O 1
ATOM 962 N N . GLN A 1 124 ? 24.204 -37.897 -9.891 1.00 38.25 124 GLN A N 1
ATOM 963 C CA . GLN A 1 124 ? 23.929 -39.008 -10.808 1.00 38.25 124 GLN A CA 1
ATOM 964 C C . GLN A 1 124 ? 22.898 -38.604 -11.868 1.00 38.25 124 GLN A C 1
ATOM 966 O O . GLN A 1 124 ? 21.762 -38.252 -11.574 1.00 38.25 124 GLN A O 1
ATOM 971 N N . SER A 1 125 ? 23.334 -38.666 -13.127 1.00 46.56 125 SER A N 1
ATOM 972 C CA . SER A 1 125 ? 22.497 -38.543 -14.317 1.00 46.56 125 SER A CA 1
ATOM 973 C C . SER A 1 125 ? 21.591 -39.775 -14.403 1.00 46.56 125 SER A C 1
ATOM 975 O O . SER A 1 125 ? 22.085 -40.884 -14.624 1.00 46.56 125 SER A O 1
ATOM 977 N N . GLY A 1 126 ? 20.284 -39.584 -14.255 1.00 36.88 126 GLY A N 1
ATOM 978 C CA . GLY A 1 126 ? 19.277 -40.615 -14.470 1.00 36.88 126 GLY A CA 1
ATOM 979 C C . GLY A 1 126 ? 18.080 -40.045 -15.221 1.00 36.88 126 GLY A C 1
ATOM 980 O O . GLY A 1 126 ? 17.366 -39.201 -14.694 1.00 36.88 126 GLY A O 1
ATOM 981 N N . ASN A 1 127 ? 17.882 -40.521 -16.453 1.00 44.00 127 ASN A N 1
ATOM 982 C CA . ASN A 1 127 ? 16.645 -40.382 -17.223 1.00 44.00 127 ASN A CA 1
ATOM 983 C C . ASN A 1 127 ? 15.428 -40.736 -16.355 1.00 44.00 127 ASN A C 1
ATOM 985 O O . ASN A 1 127 ? 15.390 -41.829 -15.787 1.00 44.00 127 ASN A O 1
ATOM 989 N N . SER A 1 128 ? 14.406 -39.881 -16.336 1.00 37.88 128 SER A N 1
ATOM 990 C CA . SER A 1 128 ? 13.069 -40.302 -15.920 1.00 37.88 128 SER A CA 1
ATOM 991 C C . SER A 1 128 ? 11.994 -39.637 -16.773 1.00 37.88 128 SER A C 1
ATOM 993 O O . SER A 1 128 ? 11.988 -38.424 -16.970 1.00 37.88 128 SER A O 1
ATOM 995 N N . ASP A 1 129 ? 11.133 -40.501 -17.306 1.00 41.75 129 ASP A N 1
ATOM 996 C CA . ASP A 1 129 ? 9.902 -40.205 -18.021 1.00 41.75 129 ASP A CA 1
ATOM 997 C C . ASP A 1 129 ? 8.978 -39.316 -17.178 1.00 41.75 129 ASP A C 1
ATOM 999 O O . ASP A 1 129 ? 8.579 -39.683 -16.067 1.00 41.75 129 ASP A O 1
ATOM 1003 N N . SER A 1 130 ? 8.597 -38.161 -17.719 1.00 37.00 130 SER A N 1
ATOM 1004 C CA . SER A 1 130 ? 7.611 -37.271 -17.114 1.00 37.00 130 SER A CA 1
ATOM 1005 C C . SER A 1 130 ? 6.189 -37.798 -17.341 1.00 37.00 130 SER A C 1
ATOM 1007 O O . SER A 1 130 ? 5.736 -38.024 -18.464 1.00 37.00 130 SER A O 1
ATOM 1009 N N . LYS A 1 131 ? 5.462 -38.003 -16.235 1.00 36.06 131 LYS A N 1
ATOM 1010 C CA . LYS A 1 131 ? 4.012 -38.238 -16.228 1.00 36.06 131 LYS A CA 1
ATOM 1011 C C . LYS A 1 131 ? 3.265 -36.929 -16.535 1.00 36.06 131 LYS A C 1
ATOM 1013 O O . LYS A 1 131 ? 3.687 -35.881 -16.055 1.00 36.06 131 LYS A O 1
ATOM 1018 N N . PRO A 1 132 ? 2.129 -36.977 -17.254 1.00 38.00 132 PRO A N 1
ATOM 1019 C CA . PRO A 1 132 ? 1.306 -35.805 -17.521 1.00 38.00 132 PRO A CA 1
ATOM 1020 C C . PRO A 1 132 ? 0.438 -35.515 -16.291 1.00 38.00 132 PRO A C 1
ATOM 1022 O O . PRO A 1 132 ? -0.431 -36.313 -15.934 1.00 38.00 132 PRO A O 1
ATOM 1025 N N . GLY A 1 133 ? 0.697 -34.401 -15.613 1.00 36.97 133 GLY A N 1
ATOM 1026 C CA . GLY A 1 133 ? -0.033 -34.028 -14.398 1.00 36.97 133 GLY A CA 1
ATOM 1027 C C . GLY A 1 133 ? 0.237 -32.620 -13.876 1.00 36.97 133 GLY A C 1
ATOM 1028 O O . GLY A 1 133 ? -0.579 -32.113 -13.110 1.00 36.97 133 GLY A O 1
ATOM 1029 N N . ASP A 1 134 ? 1.303 -31.959 -14.331 1.00 32.97 134 ASP A N 1
ATOM 1030 C CA . ASP A 1 134 ? 1.526 -30.548 -14.037 1.00 32.97 134 ASP A CA 1
ATOM 1031 C C . ASP A 1 134 ? 0.605 -29.705 -14.918 1.00 32.97 134 ASP A C 1
ATOM 1033 O O . ASP A 1 134 ? 0.831 -29.518 -16.114 1.00 32.97 134 ASP A O 1
ATOM 1037 N N . LYS A 1 135 ? -0.487 -29.220 -14.320 1.00 36.44 135 LYS A N 1
ATOM 1038 C CA . LYS A 1 135 ? -1.240 -28.097 -14.872 1.00 36.44 135 LYS A CA 1
ATOM 1039 C C . LYS A 1 135 ? -0.323 -26.880 -14.812 1.00 36.44 135 LYS A C 1
ATOM 1041 O O . LYS A 1 135 ? -0.257 -26.191 -13.796 1.00 36.44 135 LYS A O 1
ATOM 1046 N N . GLU A 1 136 ? 0.401 -26.664 -15.907 1.00 32.22 136 GLU A N 1
ATOM 1047 C CA . GLU A 1 136 ? 0.975 -25.378 -16.270 1.00 32.22 136 GLU A CA 1
ATOM 1048 C C . GLU A 1 136 ? -0.083 -24.308 -15.998 1.00 32.22 136 GLU A C 1
ATOM 1050 O O . GLU A 1 136 ? -1.148 -24.284 -16.620 1.00 32.22 136 GLU A O 1
ATOM 1055 N N . TRP A 1 137 ? 0.207 -23.409 -15.059 1.00 32.28 137 TRP A N 1
ATOM 1056 C CA . TRP A 1 137 ? -0.314 -22.061 -15.181 1.00 32.28 137 TRP A CA 1
ATOM 1057 C C . TRP A 1 137 ? 0.156 -21.607 -16.548 1.00 32.28 137 TRP A C 1
ATOM 1059 O O . TRP A 1 137 ? 1.357 -21.429 -16.747 1.00 32.28 137 TRP A O 1
ATOM 1069 N N . SER A 1 138 ? -0.772 -21.543 -17.502 1.00 29.58 138 SER A N 1
ATOM 1070 C CA . SER A 1 138 ? -0.522 -20.981 -18.814 1.00 29.58 138 SER A CA 1
ATOM 1071 C C . SER A 1 138 ? 0.126 -19.632 -18.568 1.00 29.58 138 SER A C 1
ATOM 1073 O O . SER A 1 138 ? -0.538 -18.692 -18.122 1.00 29.58 138 SER A O 1
ATOM 1075 N N . TYR A 1 139 ? 1.443 -19.579 -18.772 1.00 32.69 139 TYR A N 1
ATOM 1076 C CA . TYR A 1 139 ? 2.176 -18.341 -18.865 1.00 32.69 139 TYR A CA 1
ATOM 1077 C C . TYR A 1 139 ? 1.336 -17.468 -19.786 1.00 32.69 139 TYR A C 1
ATOM 1079 O O . TYR A 1 139 ? 0.994 -17.889 -20.894 1.00 32.69 139 TYR A O 1
ATOM 1087 N N . PHE A 1 140 ? 0.950 -16.281 -19.320 1.00 32.28 140 PHE A N 1
ATOM 1088 C CA . PHE A 1 140 ? 0.598 -15.234 -20.257 1.00 32.28 140 PHE A CA 1
ATOM 1089 C C . PHE A 1 140 ? 1.829 -15.091 -21.145 1.00 32.28 140 PHE A C 1
ATOM 1091 O O . PHE A 1 140 ? 2.835 -14.502 -20.751 1.00 32.28 140 PHE A O 1
ATOM 1098 N N . HIS A 1 141 ? 1.788 -15.723 -22.317 1.00 31.23 141 HIS A N 1
ATOM 1099 C CA . HIS A 1 141 ? 2.655 -15.350 -23.402 1.00 31.23 141 HIS A CA 1
ATOM 1100 C C . HIS A 1 141 ? 2.295 -13.892 -23.643 1.00 31.23 141 HIS A C 1
ATOM 1102 O O . HIS A 1 141 ? 1.247 -13.593 -24.211 1.00 31.23 141 HIS A O 1
ATOM 1108 N N . PHE A 1 142 ? 3.142 -12.977 -23.167 1.00 37.81 142 PHE A N 1
ATOM 1109 C CA . PHE A 1 142 ? 3.312 -11.721 -23.871 1.00 37.81 142 PHE A CA 1
ATOM 1110 C C . PHE A 1 142 ? 3.610 -12.163 -25.296 1.00 37.81 142 PHE A C 1
ATOM 1112 O O . PHE A 1 142 ? 4.692 -12.680 -25.569 1.00 37.81 142 PHE A O 1
ATOM 1119 N N . THR A 1 143 ? 2.608 -12.099 -26.170 1.00 39.34 143 THR A N 1
ATOM 1120 C CA . THR A 1 143 ? 2.657 -12.620 -27.543 1.00 39.34 143 THR A CA 1
ATOM 1121 C C . THR A 1 143 ? 3.668 -11.886 -28.410 1.00 39.34 143 THR A C 1
ATOM 1123 O O . THR A 1 143 ? 3.695 -12.082 -29.616 1.00 39.34 143 THR A O 1
ATOM 1126 N N . ASP A 1 144 ? 4.502 -11.050 -27.803 1.00 46.53 144 ASP A N 1
ATOM 1127 C CA . ASP A 1 144 ? 5.474 -10.255 -28.495 1.00 46.53 144 ASP A CA 1
ATOM 1128 C C . ASP A 1 144 ? 6.598 -9.839 -27.529 1.00 46.53 144 ASP A C 1
ATOM 1130 O O . ASP A 1 144 ? 6.717 -8.688 -27.109 1.00 46.53 144 ASP A O 1
ATOM 1134 N N . GLN A 1 145 ? 7.417 -10.815 -27.110 1.00 48.59 145 GLN A N 1
ATOM 1135 C CA . GLN A 1 145 ? 8.720 -10.505 -26.501 1.00 48.59 145 GLN A CA 1
ATOM 1136 C C . GLN A 1 145 ? 9.546 -9.586 -27.418 1.00 48.59 145 GLN A C 1
ATOM 1138 O O . GLN A 1 145 ? 10.306 -8.764 -26.913 1.00 48.59 145 GLN A O 1
ATOM 1143 N N . ASP A 1 146 ? 9.341 -9.680 -28.736 1.00 46.59 146 ASP A N 1
ATOM 1144 C CA . ASP A 1 146 ? 9.994 -8.843 -29.740 1.00 46.59 146 ASP A CA 1
ATOM 1145 C C . ASP A 1 146 ? 9.441 -7.405 -29.739 1.00 46.59 146 ASP A C 1
ATOM 1147 O O . ASP A 1 146 ? 10.231 -6.465 -29.772 1.00 46.59 146 ASP A O 1
ATOM 1151 N N . GLN A 1 147 ? 8.125 -7.192 -29.602 1.00 48.44 147 GLN A N 1
ATOM 1152 C CA . GLN A 1 147 ? 7.556 -5.846 -29.399 1.00 48.44 147 GLN A CA 1
ATOM 1153 C C . GLN A 1 147 ? 7.982 -5.242 -28.059 1.00 48.44 147 GLN A C 1
ATOM 1155 O O . GLN A 1 147 ? 8.295 -4.057 -28.005 1.00 48.44 147 GLN A O 1
ATOM 1160 N N . LEU A 1 148 ? 8.046 -6.044 -26.987 1.00 47.12 148 LEU A N 1
ATOM 1161 C CA . LEU A 1 148 ? 8.556 -5.578 -25.697 1.00 47.12 148 LEU A CA 1
ATOM 1162 C C . LEU A 1 148 ? 10.021 -5.134 -25.828 1.00 47.12 148 LEU A C 1
ATOM 1164 O O . LEU A 1 148 ? 10.369 -4.071 -25.329 1.00 47.12 148 LEU A O 1
ATOM 1168 N N . ALA A 1 149 ? 10.854 -5.902 -26.536 1.00 51.59 149 ALA A N 1
ATOM 1169 C CA . ALA A 1 149 ? 12.251 -5.562 -26.803 1.00 51.59 149 ALA A CA 1
ATOM 1170 C C . ALA A 1 149 ? 12.413 -4.353 -27.749 1.00 51.59 149 ALA A C 1
ATOM 1172 O O . ALA A 1 149 ? 13.309 -3.537 -27.553 1.00 51.59 149 ALA A O 1
ATOM 1173 N N . ALA A 1 150 ? 11.539 -4.188 -28.744 1.00 53.84 150 ALA A N 1
ATOM 1174 C CA . ALA A 1 150 ? 11.540 -3.023 -29.630 1.00 53.84 150 ALA A CA 1
ATOM 1175 C C . ALA A 1 150 ? 11.098 -1.743 -28.898 1.00 53.84 150 ALA A C 1
ATOM 1177 O O . ALA A 1 150 ? 11.679 -0.674 -29.095 1.00 53.84 150 ALA A O 1
ATOM 1178 N N . ASP A 1 151 ? 10.113 -1.851 -28.005 1.00 47.94 151 ASP A N 1
ATOM 1179 C CA . ASP A 1 151 ? 9.691 -0.744 -27.150 1.00 47.94 151 ASP A CA 1
ATOM 1180 C C . ASP A 1 151 ? 10.808 -0.370 -26.150 1.00 47.94 151 ASP A C 1
ATOM 1182 O O . ASP A 1 151 ? 11.005 0.826 -25.906 1.00 47.94 151 ASP A O 1
ATOM 1186 N N . MET A 1 152 ? 11.607 -1.346 -25.673 1.00 50.03 152 MET A N 1
ATOM 1187 C CA . MET A 1 152 ? 12.816 -1.105 -24.859 1.00 50.03 152 MET A CA 1
ATOM 1188 C C . MET A 1 152 ? 13.860 -0.252 -25.587 1.00 50.03 152 MET A C 1
ATOM 1190 O O . MET A 1 152 ? 14.453 0.620 -24.961 1.00 50.03 152 MET A O 1
ATOM 1194 N N . GLU A 1 153 ? 14.086 -0.452 -26.890 1.00 54.88 153 GLU A N 1
ATOM 1195 C CA . GLU A 1 153 ? 15.071 0.346 -27.647 1.00 54.88 153 GLU A CA 1
ATOM 1196 C C . GLU A 1 153 ? 14.648 1.816 -27.830 1.00 54.88 153 GLU A C 1
ATOM 1198 O O . GLU A 1 153 ? 15.495 2.683 -28.053 1.00 54.88 153 GLU A O 1
ATOM 1203 N N . SER A 1 154 ? 13.347 2.116 -27.736 1.00 48.56 154 SER A N 1
ATOM 1204 C CA . SER A 1 154 ? 12.798 3.467 -27.936 1.00 48.56 154 SER A CA 1
ATOM 1205 C C . SER A 1 154 ? 12.569 4.255 -26.643 1.00 48.56 154 SER A C 1
ATOM 1207 O O . SER A 1 154 ? 12.452 5.487 -26.671 1.00 48.56 154 SER A O 1
ATOM 1209 N N . ALA A 1 155 ? 12.483 3.567 -25.504 1.00 54.91 155 ALA A N 1
ATOM 1210 C CA . ALA A 1 155 ? 12.388 4.213 -24.211 1.00 54.91 155 ALA A CA 1
ATOM 1211 C C . ALA A 1 155 ? 13.772 4.760 -23.852 1.00 54.91 155 ALA A C 1
ATOM 1213 O O . ALA A 1 155 ? 14.691 3.996 -23.584 1.00 54.91 155 ALA A O 1
ATOM 1214 N N . GLU A 1 156 ? 13.937 6.088 -23.856 1.00 55.97 156 GLU A N 1
ATOM 1215 C CA . GLU A 1 156 ? 15.132 6.700 -23.269 1.00 55.97 156 GLU A CA 1
ATOM 1216 C C . GLU A 1 156 ? 15.313 6.144 -21.854 1.00 55.97 156 GLU A C 1
ATOM 1218 O O . GLU A 1 156 ? 14.445 6.321 -20.991 1.00 55.97 156 GLU A O 1
ATOM 1223 N N . ASP A 1 157 ? 16.418 5.428 -21.668 1.00 61.12 157 ASP A N 1
ATOM 1224 C CA . ASP A 1 157 ? 16.747 4.709 -20.450 1.00 61.12 157 ASP A CA 1
ATOM 1225 C C . ASP A 1 157 ? 17.132 5.735 -19.377 1.00 61.12 157 ASP A C 1
ATOM 1227 O O . ASP A 1 157 ? 18.291 6.124 -19.213 1.00 61.12 157 ASP A O 1
ATOM 1231 N N . VAL A 1 158 ? 16.123 6.295 -18.706 1.00 63.53 158 VAL A N 1
ATOM 1232 C CA . VAL A 1 158 ? 16.352 7.194 -17.576 1.00 63.53 158 VAL A CA 1
ATOM 1233 C C . VAL A 1 158 ? 16.777 6.323 -16.401 1.00 63.53 158 VAL A C 1
ATOM 1235 O O . VAL A 1 158 ? 15.959 5.591 -15.824 1.00 63.53 158 VAL A O 1
ATOM 1238 N N . SER A 1 159 ? 18.065 6.399 -16.064 1.00 76.19 159 SER A N 1
ATOM 1239 C CA . SER A 1 159 ? 18.634 5.668 -14.937 1.00 76.19 159 SER A CA 1
ATOM 1240 C C . SER A 1 159 ? 17.994 6.098 -13.615 1.00 76.19 159 SER A C 1
ATOM 1242 O O . SER A 1 159 ? 17.517 7.225 -13.451 1.00 76.19 159 SER A O 1
ATOM 1244 N N . VAL A 1 160 ? 18.004 5.196 -12.634 1.00 66.94 160 VAL A N 1
ATOM 1245 C CA . VAL A 1 160 ? 17.487 5.461 -11.282 1.00 66.94 160 VAL A CA 1
ATOM 1246 C C . VAL A 1 160 ? 18.225 6.633 -10.634 1.00 66.94 160 VAL A C 1
ATOM 1248 O O . VAL A 1 160 ? 17.626 7.428 -9.916 1.00 66.94 160 VAL A O 1
ATOM 1251 N N . GLU A 1 161 ? 19.520 6.768 -10.898 1.00 73.69 161 GLU A N 1
ATOM 1252 C CA . GLU A 1 161 ? 20.362 7.863 -10.419 1.00 73.69 161 GLU A CA 1
ATOM 1253 C C . GLU A 1 161 ? 19.919 9.214 -10.987 1.00 73.69 161 GLU A C 1
ATOM 1255 O O . GLU A 1 161 ? 19.886 10.206 -10.257 1.00 73.69 161 GLU A O 1
ATOM 1260 N N . GLU A 1 162 ? 19.537 9.254 -12.264 1.00 72.56 162 GLU A N 1
ATOM 1261 C CA . GLU A 1 162 ? 19.013 10.466 -12.890 1.00 72.56 162 GLU A CA 1
ATOM 1262 C C . GLU A 1 162 ? 17.618 10.806 -12.346 1.00 72.56 162 GLU A C 1
ATOM 1264 O O . GLU A 1 162 ? 17.363 11.961 -12.011 1.00 72.56 162 GLU A O 1
ATOM 1269 N N . LEU A 1 163 ? 16.749 9.810 -12.133 1.00 67.50 163 LEU A N 1
ATOM 1270 C CA . LEU A 1 163 ? 15.453 10.013 -11.465 1.00 67.50 163 LEU A CA 1
ATOM 1271 C C . LEU A 1 163 ? 15.624 10.572 -10.048 1.00 67.50 163 LEU A C 1
ATOM 1273 O O . LEU A 1 163 ? 14.948 11.532 -9.674 1.00 67.50 163 LEU A O 1
ATOM 1277 N N . LYS A 1 164 ? 16.565 10.024 -9.269 1.00 70.25 164 LYS A N 1
ATOM 1278 C CA . LYS A 1 164 ? 16.881 10.537 -7.928 1.00 70.25 164 LYS A CA 1
ATOM 1279 C C . LYS A 1 164 ? 17.266 12.010 -7.966 1.00 70.25 164 LYS A C 1
ATOM 1281 O O . LYS A 1 164 ? 16.777 12.801 -7.159 1.00 70.25 164 LYS A O 1
ATOM 1286 N N . ARG A 1 165 ? 18.107 12.379 -8.933 1.00 73.81 165 ARG A N 1
ATOM 1287 C CA . ARG A 1 165 ? 18.559 13.755 -9.134 1.00 73.81 165 ARG A CA 1
ATOM 1288 C C . ARG A 1 165 ? 17.421 14.687 -9.550 1.00 73.81 165 ARG A C 1
ATOM 1290 O O . ARG A 1 165 ? 17.348 15.797 -9.037 1.00 73.81 165 ARG A O 1
ATOM 1297 N N . GLN A 1 166 ? 16.549 14.254 -10.458 1.00 66.00 166 GLN A N 1
ATOM 1298 C CA . GLN A 1 166 ? 15.462 15.083 -10.990 1.00 66.00 166 GLN A CA 1
ATOM 1299 C C . GLN A 1 166 ? 14.368 15.367 -9.959 1.00 66.00 166 GLN A C 1
ATOM 1301 O O . GLN A 1 166 ? 13.798 16.455 -9.956 1.00 66.00 166 GLN A O 1
ATOM 1306 N N . VAL A 1 167 ? 14.087 14.412 -9.072 1.00 61.53 167 VAL A N 1
ATOM 1307 C CA . VAL A 1 167 ? 12.980 14.514 -8.108 1.00 61.53 167 VAL A CA 1
ATOM 1308 C C . VAL A 1 167 ? 13.461 14.961 -6.716 1.00 61.53 167 VAL A C 1
ATOM 1310 O O . VAL A 1 167 ? 12.670 15.055 -5.784 1.00 61.53 167 VAL A O 1
ATOM 1313 N N . ASN A 1 168 ? 14.756 15.268 -6.542 1.00 64.94 168 ASN A N 1
ATOM 1314 C CA . ASN A 1 168 ? 15.373 15.492 -5.221 1.00 64.94 168 ASN A CA 1
ATOM 1315 C C . ASN A 1 168 ? 15.058 14.354 -4.228 1.00 64.94 168 ASN A C 1
ATOM 1317 O O . ASN A 1 168 ? 14.893 14.569 -3.022 1.00 64.94 168 ASN A O 1
ATOM 1321 N N . LEU A 1 169 ? 14.950 13.133 -4.751 1.00 64.12 169 LEU A N 1
ATOM 1322 C CA . LEU A 1 169 ? 14.695 11.947 -3.952 1.00 64.12 169 LEU A CA 1
ATOM 1323 C C . LEU A 1 169 ? 15.974 11.570 -3.239 1.00 64.12 169 LEU A C 1
ATOM 1325 O O . LEU A 1 169 ? 16.985 11.247 -3.867 1.00 64.12 169 LEU A O 1
ATOM 1329 N N . ALA A 1 170 ? 15.903 11.609 -1.917 1.00 61.84 170 ALA A N 1
ATOM 1330 C CA . ALA A 1 170 ? 17.027 11.254 -1.088 1.00 61.84 170 ALA A CA 1
ATOM 1331 C C . ALA A 1 170 ? 17.159 9.728 -1.070 1.00 61.84 170 ALA A C 1
ATOM 1333 O O . ALA A 1 170 ? 18.153 9.186 -1.559 1.00 61.84 170 ALA A O 1
ATOM 1334 N N . GLU A 1 171 ? 16.162 9.023 -0.525 1.00 82.88 171 GLU A N 1
ATOM 1335 C CA . GLU A 1 171 ? 16.310 7.627 -0.092 1.00 82.88 171 GLU A CA 1
ATOM 1336 C C . GLU A 1 171 ? 14.956 6.890 0.003 1.00 82.88 171 GLU A C 1
ATOM 1338 O O . GLU A 1 171 ? 13.888 7.484 -0.140 1.00 82.88 171 GLU A O 1
ATOM 1343 N N . VAL A 1 172 ? 15.006 5.573 0.239 1.00 88.56 172 VAL A N 1
ATOM 1344 C CA . VAL A 1 172 ? 13.853 4.768 0.680 1.00 88.56 172 VAL A CA 1
ATOM 1345 C C . VAL A 1 172 ? 14.026 4.490 2.160 1.00 88.56 172 VAL A C 1
ATOM 1347 O O . VAL A 1 172 ? 15.068 3.977 2.567 1.00 88.56 172 VAL A O 1
ATOM 1350 N N . VAL A 1 173 ? 12.995 4.772 2.948 1.00 90.12 173 VAL A N 1
ATOM 1351 C CA . VAL A 1 173 ? 12.936 4.393 4.358 1.00 90.12 173 VAL A CA 1
ATOM 1352 C C . VAL A 1 173 ? 12.121 3.112 4.495 1.00 90.12 173 VAL A C 1
ATOM 1354 O O . VAL A 1 173 ? 10.984 3.020 4.034 1.00 90.12 173 VAL A O 1
ATOM 1357 N N . ALA A 1 174 ? 12.725 2.120 5.142 1.00 91.25 174 ALA A N 1
ATOM 1358 C CA . ALA A 1 174 ? 12.085 0.865 5.503 1.00 91.25 174 ALA A CA 1
ATOM 1359 C C . ALA A 1 174 ? 11.163 1.068 6.713 1.00 91.25 174 ALA A C 1
ATOM 1361 O O . ALA A 1 174 ? 11.621 1.509 7.769 1.00 91.25 174 ALA A O 1
ATOM 1362 N N . ARG A 1 175 ? 9.880 0.717 6.589 1.00 90.56 175 ARG A N 1
ATOM 1363 C CA . ARG A 1 175 ? 8.893 0.808 7.679 1.00 90.56 175 ARG A CA 1
ATOM 1364 C C . ARG A 1 175 ? 8.309 -0.569 7.989 1.00 90.56 175 ARG A C 1
ATOM 1366 O O . ARG A 1 175 ? 7.725 -1.176 7.096 1.00 90.56 175 ARG A O 1
ATOM 1373 N N . PRO A 1 176 ? 8.430 -1.085 9.219 1.00 93.38 176 PRO A N 1
ATOM 1374 C CA . PRO A 1 176 ? 7.720 -2.297 9.601 1.00 93.38 176 PRO A CA 1
ATOM 1375 C C . PRO A 1 176 ? 6.205 -2.177 9.383 1.00 93.38 176 PRO A C 1
ATOM 1377 O O . PRO A 1 176 ? 5.577 -1.187 9.768 1.00 93.38 176 PRO A O 1
ATOM 1380 N N . VAL A 1 177 ? 5.620 -3.218 8.796 1.00 95.69 177 VAL A N 1
ATOM 1381 C CA . VAL A 1 177 ? 4.172 -3.436 8.754 1.00 95.69 177 VAL A CA 1
ATOM 1382 C C . VAL A 1 177 ? 3.835 -4.408 9.872 1.00 95.69 177 VAL A C 1
ATOM 1384 O O . VAL A 1 177 ? 4.213 -5.582 9.830 1.00 95.69 177 VAL A O 1
ATOM 1387 N N . TRP A 1 178 ? 3.167 -3.906 10.899 1.00 95.50 178 TRP A N 1
ATOM 1388 C CA . TRP A 1 178 ? 2.827 -4.660 12.095 1.00 95.50 178 TRP A CA 1
ATOM 1389 C C . TRP A 1 178 ? 1.505 -5.384 11.917 1.00 95.50 178 TRP A C 1
ATOM 1391 O O . TRP A 1 178 ? 0.517 -4.757 11.556 1.00 95.50 178 TRP A O 1
ATOM 1401 N N . ASP A 1 179 ? 1.473 -6.675 12.227 1.00 96.00 179 ASP A N 1
ATOM 1402 C CA . ASP A 1 179 ? 0.231 -7.383 12.528 1.00 96.00 179 ASP A CA 1
ATOM 1403 C C . ASP A 1 179 ? -0.139 -7.088 13.985 1.00 96.00 179 ASP A C 1
ATOM 1405 O O . ASP A 1 179 ? 0.611 -7.409 14.914 1.00 96.00 179 ASP A O 1
ATOM 1409 N N . LEU A 1 180 ? -1.273 -6.418 14.174 1.00 94.94 180 LEU A N 1
ATOM 1410 C CA . LEU A 1 180 ? -1.738 -5.948 15.476 1.00 94.94 180 LEU A CA 1
ATOM 1411 C C . LEU A 1 180 ? -2.234 -7.087 16.370 1.00 94.94 180 LEU A C 1
ATOM 1413 O O . LEU A 1 180 ? -2.176 -6.966 17.598 1.00 94.94 180 LEU A O 1
ATOM 1417 N N . GLU A 1 181 ? -2.685 -8.194 15.781 1.00 93.75 181 GLU A N 1
ATOM 1418 C CA . GLU A 1 181 ? -3.143 -9.367 16.519 1.00 93.75 181 GLU A CA 1
ATOM 1419 C C . GLU A 1 181 ? -1.946 -10.164 17.042 1.00 93.75 181 GLU A C 1
ATOM 1421 O O . GLU A 1 181 ? -1.824 -10.399 18.250 1.00 93.75 181 GLU A O 1
ATOM 1426 N N . SER A 1 182 ? -1.017 -10.524 16.152 1.00 93.56 182 SER A N 1
ATOM 1427 C CA . SER A 1 182 ? 0.168 -11.310 16.520 1.00 93.56 182 SER A CA 1
ATOM 1428 C C . SER A 1 182 ? 1.281 -10.486 17.172 1.00 93.56 182 SER A C 1
ATOM 1430 O O . SER A 1 182 ? 2.166 -11.055 17.819 1.00 93.56 182 SER A O 1
ATOM 1432 N N . LYS A 1 183 ? 1.232 -9.152 17.046 1.00 92.94 183 LYS A N 1
ATOM 1433 C CA . LYS A 1 183 ? 2.243 -8.194 17.531 1.00 92.94 183 LYS A CA 1
ATOM 1434 C C . LYS A 1 183 ? 3.630 -8.452 16.936 1.00 92.94 183 LYS A C 1
ATOM 1436 O O . LYS A 1 183 ? 4.648 -8.269 17.609 1.00 92.94 183 LYS A O 1
ATOM 1441 N N . LYS A 1 184 ? 3.670 -8.893 15.676 1.00 91.62 184 LYS A N 1
ATOM 1442 C CA . LYS A 1 184 ? 4.893 -9.176 14.913 1.00 91.62 184 LYS A CA 1
ATOM 1443 C C . LYS A 1 184 ? 4.940 -8.342 13.636 1.00 91.62 184 LYS A C 1
ATOM 1445 O O . LYS A 1 184 ? 3.909 -8.011 13.055 1.00 91.62 184 LYS A O 1
ATOM 1450 N N . ALA A 1 185 ? 6.149 -8.010 13.192 1.00 92.31 185 ALA A N 1
ATOM 1451 C CA . ALA A 1 185 ? 6.343 -7.397 11.885 1.00 92.31 185 ALA A CA 1
ATOM 1452 C C . ALA A 1 185 ? 6.107 -8.462 10.803 1.00 92.31 185 ALA A C 1
ATOM 1454 O O . ALA A 1 185 ? 6.815 -9.466 10.764 1.00 92.31 185 ALA A O 1
ATOM 1455 N N . SER A 1 186 ? 5.100 -8.250 9.957 1.00 94.06 186 SER A N 1
ATOM 1456 C CA . SER A 1 186 ? 4.723 -9.176 8.878 1.00 94.06 186 SER A CA 1
ATOM 1457 C C . SER A 1 186 ? 5.407 -8.846 7.552 1.00 94.06 186 SER A C 1
ATOM 1459 O O . SER A 1 186 ? 5.619 -9.729 6.728 1.00 94.06 186 SER A O 1
ATOM 1461 N N . ALA A 1 187 ? 5.750 -7.575 7.337 1.00 95.62 187 ALA A N 1
ATOM 1462 C CA . ALA A 1 187 ? 6.402 -7.080 6.128 1.00 95.62 187 ALA A CA 1
ATOM 1463 C C . ALA A 1 187 ? 7.233 -5.822 6.432 1.00 95.62 187 ALA A C 1
ATOM 1465 O O . ALA A 1 187 ? 7.156 -5.260 7.530 1.00 95.62 187 ALA A O 1
ATOM 1466 N N . ILE A 1 188 ? 8.013 -5.366 5.453 1.00 95.00 188 ILE A N 1
ATOM 1467 C CA . ILE A 1 188 ? 8.688 -4.065 5.473 1.00 95.00 188 ILE A CA 1
ATOM 1468 C C . ILE A 1 188 ? 8.201 -3.247 4.281 1.00 95.00 188 ILE A C 1
ATOM 1470 O O . ILE A 1 188 ? 8.444 -3.605 3.133 1.00 95.00 188 ILE A O 1
ATOM 1474 N N . ALA A 1 189 ? 7.529 -2.137 4.548 1.00 95.00 189 ALA A N 1
ATOM 1475 C CA . ALA A 1 189 ? 7.108 -1.184 3.541 1.00 95.00 189 ALA A CA 1
ATOM 1476 C C . ALA A 1 189 ? 8.265 -0.308 3.064 1.00 95.00 189 ALA A C 1
ATOM 1478 O O . ALA A 1 189 ? 9.052 0.215 3.859 1.00 95.00 189 ALA A O 1
ATOM 1479 N N . CYS A 1 190 ? 8.330 -0.142 1.749 1.00 94.00 190 CYS A N 1
ATOM 1480 C CA . CYS A 1 190 ? 9.274 0.714 1.055 1.00 94.00 190 CYS A CA 1
ATOM 1481 C C . CYS A 1 190 ? 8.647 2.101 0.954 1.00 94.00 190 CYS A C 1
ATOM 1483 O O . CYS A 1 190 ? 7.722 2.289 0.167 1.00 94.00 190 CYS A O 1
ATOM 1485 N N . VAL A 1 191 ? 9.121 3.074 1.731 1.00 92.00 191 VAL A N 1
ATOM 1486 C CA . VAL A 1 191 ? 8.567 4.433 1.695 1.00 92.00 191 VAL A CA 1
ATOM 1487 C C . VAL A 1 191 ? 9.575 5.401 1.081 1.00 92.00 191 VAL A C 1
ATOM 1489 O O . VAL A 1 191 ? 10.589 5.699 1.715 1.00 92.00 191 VAL A O 1
ATOM 1492 N N . PRO A 1 192 ? 9.325 5.889 -0.150 1.00 89.81 192 PRO A N 1
ATOM 1493 C CA . PRO A 1 192 ? 10.147 6.914 -0.782 1.00 89.81 192 PRO A CA 1
ATOM 1494 C C . PRO A 1 192 ? 10.183 8.193 0.056 1.00 89.81 192 PRO A C 1
ATOM 1496 O O . PRO A 1 192 ? 9.162 8.605 0.618 1.00 89.81 192 PRO A O 1
ATOM 1499 N N . VAL A 1 193 ? 11.358 8.820 0.127 1.00 88.00 193 VAL A N 1
ATOM 1500 C CA . VAL A 1 193 ? 11.584 10.056 0.881 1.00 88.00 193 VAL A CA 1
ATOM 1501 C C . VAL A 1 193 ? 12.256 11.095 0.002 1.00 88.00 193 VAL A C 1
ATOM 1503 O O . VAL A 1 193 ? 13.325 10.856 -0.568 1.00 88.00 193 VAL A O 1
ATOM 1506 N N . ALA A 1 194 ? 11.654 12.277 -0.056 1.00 85.31 194 ALA A N 1
ATOM 1507 C CA . ALA A 1 194 ? 12.287 13.458 -0.621 1.00 85.31 194 ALA A CA 1
ATOM 1508 C C . ALA A 1 194 ? 12.662 14.440 0.485 1.00 85.31 194 ALA A C 1
ATOM 1510 O O . ALA A 1 194 ? 11.966 14.572 1.497 1.00 85.31 194 ALA A O 1
ATOM 1511 N N . THR A 1 195 ? 13.753 15.163 0.257 1.00 81.94 195 THR A N 1
ATOM 1512 C CA . THR A 1 195 ? 14.213 16.212 1.165 1.00 81.94 195 THR A CA 1
ATOM 1513 C C . THR A 1 195 ? 14.055 17.552 0.468 1.00 81.94 195 THR A C 1
ATOM 1515 O O . THR A 1 195 ? 14.759 17.845 -0.496 1.00 81.94 195 THR A O 1
ATOM 1518 N N . ALA A 1 196 ? 13.154 18.388 0.974 1.00 80.56 196 ALA A N 1
ATOM 1519 C CA . ALA A 1 196 ? 12.943 19.747 0.493 1.00 80.56 196 ALA A CA 1
ATOM 1520 C C . ALA A 1 196 ? 13.203 20.726 1.641 1.00 80.56 196 ALA A C 1
ATOM 1522 O O . ALA A 1 196 ? 12.538 20.674 2.671 1.00 80.56 196 ALA A O 1
ATOM 1523 N N . ASN A 1 197 ? 14.184 21.621 1.487 1.00 82.88 197 ASN A N 1
ATOM 1524 C CA . ASN A 1 197 ? 14.506 22.650 2.489 1.00 82.88 197 ASN A CA 1
ATOM 1525 C C . ASN A 1 197 ? 14.706 22.090 3.914 1.00 82.88 197 ASN A C 1
ATOM 1527 O O . ASN A 1 197 ? 14.154 22.624 4.872 1.00 82.88 197 ASN A O 1
ATOM 1531 N N . GLN A 1 198 ? 15.464 20.994 4.056 1.00 80.31 198 GLN A N 1
ATOM 1532 C CA . GLN A 1 198 ? 15.693 20.282 5.334 1.00 80.31 198 GLN A CA 1
ATOM 1533 C C . GLN A 1 198 ? 14.440 19.647 5.963 1.00 80.31 198 GLN A C 1
ATOM 1535 O O . GLN A 1 198 ? 14.520 19.083 7.052 1.00 80.31 198 GLN A O 1
ATOM 1540 N N . THR A 1 199 ? 13.296 19.704 5.284 1.00 82.50 199 THR A N 1
ATOM 1541 C CA . THR A 1 199 ? 12.083 18.987 5.667 1.00 82.50 199 THR A CA 1
ATOM 1542 C C . THR A 1 199 ? 12.003 17.704 4.854 1.00 82.50 199 THR A C 1
ATOM 1544 O O . THR A 1 199 ? 12.221 17.710 3.641 1.00 82.50 199 THR A O 1
ATOM 1547 N N . PHE A 1 200 ? 11.708 16.600 5.529 1.00 83.88 200 PHE A N 1
ATOM 1548 C CA . PHE A 1 200 ? 11.493 15.314 4.882 1.00 83.88 200 PHE A CA 1
ATOM 1549 C C . PHE A 1 200 ? 10.009 15.138 4.572 1.00 83.88 200 PHE A C 1
ATOM 1551 O O . PHE A 1 200 ? 9.164 15.335 5.447 1.00 8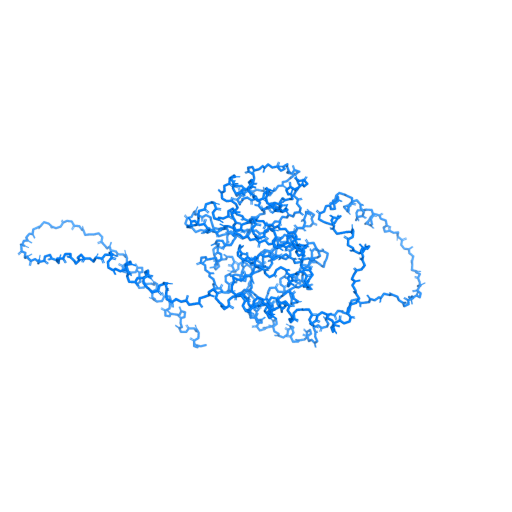3.88 200 PHE A O 1
ATOM 1558 N N . ILE A 1 201 ? 9.709 14.757 3.335 1.00 84.38 201 ILE A N 1
ATOM 1559 C CA . ILE A 1 201 ? 8.366 14.407 2.875 1.00 84.38 201 ILE A CA 1
ATOM 1560 C C . ILE A 1 201 ? 8.396 12.927 2.494 1.00 84.38 201 ILE A C 1
ATOM 1562 O O . ILE A 1 201 ? 9.289 12.489 1.765 1.00 84.38 201 ILE A O 1
ATOM 1566 N N . TYR A 1 202 ? 7.440 12.161 3.014 1.00 87.06 202 TYR A N 1
ATOM 1567 C CA . TYR A 1 202 ? 7.433 10.700 2.954 1.00 87.06 202 TYR A CA 1
ATOM 1568 C C . TYR A 1 202 ? 6.203 10.183 2.207 1.00 87.06 202 TYR A C 1
ATOM 1570 O O . TYR A 1 202 ? 5.116 10.739 2.360 1.00 87.06 202 TYR A O 1
ATOM 1578 N N . GLY A 1 203 ? 6.368 9.073 1.484 1.00 84.56 203 GLY A N 1
ATOM 1579 C CA . GLY A 1 203 ? 5.267 8.218 1.026 1.00 84.56 203 GLY A CA 1
ATOM 1580 C C . GLY A 1 203 ? 4.170 8.962 0.268 1.00 84.56 203 GLY A C 1
ATOM 1581 O O . GLY A 1 203 ? 4.455 9.744 -0.636 1.00 84.56 203 GLY A O 1
ATOM 1582 N N . ASP A 1 204 ? 2.918 8.735 0.659 1.00 83.31 204 ASP A N 1
ATOM 1583 C CA . ASP A 1 204 ? 1.739 9.270 -0.031 1.00 83.31 204 ASP A CA 1
ATOM 1584 C C . ASP A 1 204 ? 1.708 10.813 -0.029 1.00 83.31 204 ASP A C 1
ATOM 1586 O O . ASP A 1 204 ? 1.305 11.434 -1.014 1.00 83.31 204 ASP A O 1
ATOM 1590 N N . ALA A 1 205 ? 2.228 11.457 1.025 1.00 83.56 205 ALA A N 1
ATOM 1591 C CA . ALA A 1 205 ? 2.328 12.918 1.095 1.00 83.56 205 ALA A CA 1
ATOM 1592 C C . ALA A 1 205 ? 3.280 13.492 0.030 1.00 83.56 205 ALA A C 1
ATOM 1594 O O . ALA A 1 205 ? 3.101 14.623 -0.431 1.00 83.56 205 ALA A O 1
ATOM 1595 N N . LEU A 1 206 ? 4.282 12.712 -0.387 1.00 81.50 206 LEU A N 1
ATOM 1596 C CA . LEU A 1 206 ? 5.196 13.107 -1.452 1.00 81.50 206 LEU A CA 1
ATOM 1597 C C . LEU A 1 206 ? 4.481 13.143 -2.804 1.00 81.50 206 LEU A C 1
ATOM 1599 O O . LEU A 1 206 ? 4.657 14.093 -3.566 1.00 81.50 206 LEU A O 1
ATOM 1603 N N . VAL A 1 207 ? 3.634 12.154 -3.080 1.00 79.00 207 VAL A N 1
ATOM 1604 C CA . VAL A 1 207 ? 2.873 12.083 -4.334 1.00 79.00 207 VAL A CA 1
ATOM 1605 C C . VAL A 1 207 ? 1.752 13.113 -4.379 1.00 79.00 207 VAL A C 1
ATOM 1607 O O . VAL A 1 207 ? 1.599 13.786 -5.398 1.00 79.00 207 VAL A O 1
ATOM 1610 N N . ALA A 1 208 ? 1.044 13.328 -3.268 1.00 76.62 208 ALA A N 1
ATOM 1611 C CA . ALA A 1 208 ? 0.005 14.356 -3.177 1.00 76.62 208 ALA A CA 1
ATOM 1612 C C . ALA A 1 208 ? 0.528 15.762 -3.537 1.00 76.62 208 ALA A C 1
ATOM 1614 O O . ALA A 1 208 ? -0.195 16.572 -4.112 1.00 76.62 208 ALA A O 1
ATOM 1615 N N . SER A 1 209 ? 1.803 16.046 -3.246 1.00 68.38 209 SER A N 1
ATOM 1616 C CA . SER A 1 209 ? 2.431 17.337 -3.557 1.00 68.38 209 SER A CA 1
ATOM 1617 C C . SER A 1 209 ? 2.765 17.540 -5.042 1.00 68.38 209 SER A C 1
ATOM 1619 O O . SER A 1 209 ? 2.912 18.681 -5.486 1.00 68.38 209 SER A O 1
ATOM 1621 N N . ASN A 1 210 ? 2.886 16.459 -5.821 1.00 68.69 210 ASN A N 1
ATOM 1622 C CA . ASN A 1 210 ? 3.252 16.507 -7.233 1.00 68.69 210 ASN A CA 1
ATOM 1623 C C . ASN A 1 210 ? 2.683 15.291 -7.994 1.00 68.69 210 ASN A C 1
ATOM 1625 O O . ASN A 1 210 ? 3.408 14.324 -8.245 1.00 68.69 210 ASN A O 1
ATOM 1629 N N . PRO A 1 211 ? 1.404 15.337 -8.411 1.00 64.94 211 PRO A N 1
ATOM 1630 C CA . PRO A 1 211 ? 0.711 14.201 -9.022 1.00 64.94 211 PRO A CA 1
ATOM 1631 C C . PRO A 1 211 ? 1.146 13.919 -10.471 1.00 64.94 211 PRO A C 1
ATOM 1633 O O . PRO A 1 211 ? 0.468 13.205 -11.210 1.00 64.94 211 PRO A O 1
ATOM 1636 N N . MET A 1 212 ? 2.254 14.497 -10.942 1.00 72.75 212 MET A N 1
ATOM 1637 C CA . MET A 1 212 ? 2.738 14.224 -12.289 1.00 72.75 212 MET A CA 1
ATOM 1638 C C . MET A 1 212 ? 3.204 12.769 -12.397 1.00 72.75 212 MET A C 1
ATOM 1640 O O . MET A 1 212 ? 4.108 12.343 -11.682 1.00 72.75 212 MET A O 1
ATOM 1644 N N . GLY A 1 213 ? 2.661 12.040 -13.377 1.00 71.94 213 GLY A N 1
ATOM 1645 C CA . GLY A 1 213 ? 2.914 10.605 -13.570 1.00 71.94 213 GLY A CA 1
ATOM 1646 C C . GLY A 1 213 ? 4.385 10.187 -13.746 1.00 71.94 213 GLY A C 1
ATOM 1647 O O . GLY A 1 213 ? 4.702 9.006 -13.669 1.00 71.94 213 GLY A O 1
ATOM 1648 N N . VAL A 1 214 ? 5.299 11.129 -14.007 1.00 70.31 214 VAL A N 1
ATOM 1649 C CA . VAL A 1 214 ? 6.750 10.866 -14.077 1.00 70.31 214 VAL A CA 1
ATOM 1650 C C . VAL A 1 214 ? 7.363 10.758 -12.679 1.00 70.31 214 VAL A C 1
ATOM 1652 O O . VAL A 1 214 ? 8.214 9.906 -12.438 1.00 70.31 214 VAL A O 1
ATOM 1655 N N . VAL A 1 215 ? 6.916 11.606 -11.753 1.00 77.88 215 VAL A N 1
ATOM 1656 C CA . VAL A 1 215 ? 7.397 11.638 -10.368 1.00 77.88 215 VAL A CA 1
ATOM 1657 C C . VAL A 1 215 ? 6.923 10.390 -9.626 1.00 77.88 215 VAL A C 1
ATOM 1659 O O . VAL A 1 215 ? 7.731 9.719 -8.986 1.00 77.88 215 VAL A O 1
ATOM 1662 N N . THR A 1 216 ? 5.653 10.013 -9.802 1.00 83.25 216 THR A N 1
ATOM 1663 C CA . THR A 1 216 ? 5.095 8.774 -9.235 1.00 83.25 216 THR A CA 1
ATOM 1664 C C . THR A 1 216 ? 5.810 7.531 -9.755 1.00 83.25 216 THR A C 1
ATOM 1666 O O . THR A 1 216 ? 6.227 6.692 -8.961 1.00 83.25 216 THR A O 1
ATOM 1669 N N . LEU A 1 217 ? 6.069 7.453 -11.065 1.00 87.81 217 LEU A N 1
ATOM 1670 C CA . LEU A 1 217 ? 6.832 6.347 -11.646 1.00 87.81 217 LEU A CA 1
ATOM 1671 C C . LEU A 1 217 ? 8.246 6.258 -11.055 1.00 87.81 217 LEU A C 1
ATOM 1673 O O . LEU A 1 217 ? 8.736 5.162 -10.784 1.00 87.81 217 LEU A O 1
ATOM 1677 N N . GLY A 1 218 ? 8.909 7.400 -10.852 1.00 86.75 218 GLY A N 1
ATOM 1678 C CA . GLY A 1 218 ? 10.221 7.451 -10.213 1.00 86.75 218 GLY A CA 1
ATOM 1679 C C . GLY A 1 218 ? 10.203 6.884 -8.791 1.00 86.75 218 GLY A C 1
ATOM 1680 O O . GLY A 1 218 ? 11.073 6.084 -8.442 1.00 86.75 218 GLY A O 1
ATOM 1681 N N . HIS A 1 219 ? 9.192 7.246 -7.996 1.00 87.75 219 HIS A N 1
ATOM 1682 C CA . HIS A 1 219 ? 8.989 6.723 -6.640 1.00 87.75 219 HIS A CA 1
ATOM 1683 C C . HIS A 1 219 ? 8.780 5.210 -6.630 1.00 87.75 219 HIS A C 1
ATOM 1685 O O . HIS A 1 219 ? 9.469 4.503 -5.888 1.00 87.75 219 HIS A O 1
ATOM 1691 N N . ASP A 1 220 ? 7.897 4.714 -7.493 1.00 93.06 220 ASP A N 1
ATOM 1692 C CA . ASP A 1 220 ? 7.555 3.295 -7.556 1.00 93.06 220 ASP A CA 1
ATOM 1693 C C . ASP A 1 220 ? 8.771 2.462 -7.968 1.00 93.06 220 ASP A C 1
ATOM 1695 O O . ASP A 1 220 ? 9.131 1.502 -7.285 1.00 93.06 220 ASP A O 1
ATOM 1699 N N . ARG A 1 221 ? 9.490 2.874 -9.026 1.00 93.81 221 ARG A N 1
ATOM 1700 C CA . ARG A 1 221 ? 10.703 2.174 -9.488 1.00 93.81 221 ARG A CA 1
ATOM 1701 C C . ARG A 1 221 ? 11.768 2.111 -8.401 1.00 93.81 221 ARG A C 1
ATOM 1703 O O . ARG A 1 221 ? 12.382 1.064 -8.210 1.00 93.81 221 ARG A O 1
ATOM 1710 N N . ILE A 1 222 ? 11.987 3.195 -7.658 1.00 91.31 222 ILE A N 1
ATOM 1711 C CA . ILE A 1 222 ? 12.944 3.202 -6.544 1.00 91.31 222 ILE A CA 1
ATOM 1712 C C . ILE A 1 222 ? 12.549 2.182 -5.463 1.00 91.31 222 ILE A C 1
ATOM 1714 O O . ILE A 1 222 ? 13.426 1.478 -4.956 1.00 91.31 222 ILE A O 1
ATOM 1718 N N . GLY A 1 223 ? 11.256 2.061 -5.147 1.00 92.94 223 GLY A N 1
ATOM 1719 C CA . GLY A 1 223 ? 10.742 1.026 -4.247 1.00 92.94 223 GLY A CA 1
ATOM 1720 C C . GLY A 1 223 ? 11.042 -0.386 -4.755 1.00 92.94 223 GLY A C 1
ATOM 1721 O O . GLY A 1 223 ? 11.549 -1.215 -3.998 1.00 92.94 223 GLY A O 1
ATOM 1722 N N . VAL A 1 224 ? 10.834 -0.636 -6.051 1.00 95.50 224 VAL A N 1
ATOM 1723 C CA . VAL A 1 224 ? 11.151 -1.922 -6.701 1.00 95.50 224 VAL A CA 1
ATOM 1724 C C . VAL A 1 224 ? 12.642 -2.248 -6.611 1.00 95.50 224 VAL A C 1
ATOM 1726 O O . VAL A 1 224 ? 13.012 -3.333 -6.163 1.00 95.50 224 VAL A O 1
ATOM 1729 N N . HIS A 1 225 ? 13.522 -1.307 -6.966 1.00 93.50 225 HIS A N 1
ATOM 1730 C CA . HIS A 1 225 ? 14.971 -1.524 -6.881 1.00 93.50 225 HIS A CA 1
ATOM 1731 C C . HIS A 1 225 ? 15.446 -1.743 -5.439 1.00 93.50 225 HIS A C 1
ATOM 1733 O O . HIS A 1 225 ? 16.380 -2.513 -5.215 1.00 93.50 225 HIS A O 1
ATOM 1739 N N . TRP A 1 226 ? 14.831 -1.081 -4.454 1.00 93.12 226 TRP A N 1
ATOM 1740 C CA . TRP A 1 226 ? 15.131 -1.319 -3.041 1.00 93.12 226 TRP A CA 1
ATOM 1741 C C . TRP A 1 226 ? 14.704 -2.726 -2.607 1.00 93.12 226 TRP A C 1
ATOM 1743 O O . TRP A 1 226 ? 15.494 -3.425 -1.969 1.00 93.12 226 TRP A O 1
ATOM 1753 N N . ALA A 1 227 ? 13.505 -3.163 -3.003 1.00 94.12 227 ALA A N 1
ATOM 1754 C CA . ALA A 1 227 ? 12.989 -4.499 -2.710 1.00 94.12 227 ALA A CA 1
ATOM 1755 C C . ALA A 1 227 ? 13.844 -5.601 -3.355 1.00 94.12 227 ALA A C 1
ATOM 1757 O O . ALA A 1 227 ? 14.113 -6.620 -2.725 1.00 94.12 227 ALA A O 1
ATOM 1758 N N . GLY A 1 228 ? 14.349 -5.370 -4.570 1.00 93.50 228 GLY A N 1
ATOM 1759 C CA . GLY A 1 228 ? 15.258 -6.280 -5.273 1.00 93.50 228 GLY A CA 1
ATOM 1760 C C . GLY A 1 228 ? 16.610 -6.511 -4.599 1.00 93.50 228 GLY A C 1
ATOM 1761 O O . GLY A 1 228 ? 17.291 -7.469 -4.947 1.00 93.50 228 GLY A O 1
ATOM 1762 N N . ARG A 1 229 ? 16.997 -5.660 -3.641 1.00 91.56 229 ARG A N 1
ATOM 1763 C CA . ARG A 1 229 ? 18.241 -5.782 -2.861 1.00 91.56 229 ARG A CA 1
ATOM 1764 C C . ARG A 1 229 ? 18.038 -6.463 -1.505 1.00 91.56 229 ARG A C 1
ATOM 1766 O O . ARG A 1 229 ? 18.999 -6.598 -0.753 1.00 91.56 229 ARG A O 1
ATOM 1773 N N . GLN A 1 230 ? 16.804 -6.835 -1.162 1.00 88.75 230 GLN A N 1
ATOM 1774 C CA . GLN A 1 230 ? 16.502 -7.526 0.089 1.00 88.75 230 GLN A CA 1
ATOM 1775 C C . GLN A 1 230 ? 16.665 -9.037 -0.114 1.00 88.75 230 GLN A C 1
ATOM 1777 O O . GLN A 1 230 ? 15.744 -9.715 -0.567 1.00 88.75 230 GLN A O 1
ATOM 1782 N N . ASP A 1 231 ? 17.848 -9.561 0.205 1.00 80.62 231 ASP A N 1
ATOM 1783 C CA . ASP A 1 231 ? 18.148 -10.989 0.029 1.00 80.62 231 ASP A CA 1
ATOM 1784 C C . ASP A 1 231 ? 17.449 -11.854 1.097 1.00 80.62 231 ASP A C 1
ATOM 1786 O O . ASP A 1 231 ? 16.760 -12.833 0.784 1.00 80.62 231 ASP A O 1
ATOM 1790 N N . ASP A 1 232 ? 17.559 -11.436 2.361 1.00 81.94 232 ASP A N 1
ATOM 1791 C CA . ASP A 1 232 ? 17.076 -12.162 3.532 1.00 81.94 232 ASP A CA 1
ATOM 1792 C C . ASP A 1 232 ? 16.270 -11.232 4.444 1.00 81.94 232 ASP A C 1
ATOM 1794 O O . ASP A 1 232 ? 16.816 -10.389 5.152 1.00 81.94 232 ASP A O 1
ATOM 1798 N N . GLY A 1 233 ? 14.949 -11.389 4.447 1.00 86.00 233 GLY A N 1
ATOM 1799 C CA . GLY A 1 233 ? 14.074 -10.562 5.264 1.00 86.00 233 GLY A CA 1
ATOM 1800 C C . GLY A 1 233 ? 12.599 -10.906 5.092 1.00 86.00 233 GLY A C 1
ATOM 1801 O O . GLY A 1 233 ? 12.255 -11.768 4.274 1.00 86.00 233 GLY A O 1
ATOM 1802 N N . PRO A 1 234 ? 11.727 -10.249 5.871 1.00 90.38 234 PRO A N 1
ATOM 1803 C CA . PRO A 1 234 ? 10.294 -10.316 5.640 1.00 90.38 234 PRO A CA 1
ATOM 1804 C C . PRO A 1 234 ? 9.948 -9.741 4.251 1.00 90.38 234 PRO A C 1
ATOM 1806 O O . PRO A 1 234 ? 10.741 -8.989 3.677 1.00 90.38 234 PRO A O 1
ATOM 1809 N N . PRO A 1 235 ? 8.762 -10.062 3.710 1.00 94.56 235 PRO A N 1
ATOM 1810 C CA . PRO A 1 235 ? 8.279 -9.525 2.443 1.00 94.56 235 PRO A CA 1
ATOM 1811 C C . PRO A 1 235 ? 8.418 -8.001 2.349 1.00 94.56 235 PRO A C 1
ATOM 1813 O O . PRO A 1 235 ? 8.058 -7.276 3.281 1.00 94.56 235 PRO A O 1
ATOM 1816 N N . ALA A 1 236 ? 8.911 -7.512 1.211 1.00 95.88 236 ALA A N 1
ATOM 1817 C CA . ALA A 1 236 ? 8.974 -6.084 0.927 1.00 95.88 236 ALA A CA 1
ATOM 1818 C C . ALA A 1 236 ? 7.630 -5.618 0.353 1.00 95.88 236 ALA A C 1
ATOM 1820 O O . ALA A 1 236 ? 7.163 -6.167 -0.645 1.00 95.88 236 ALA A O 1
ATOM 1821 N N . CYS A 1 237 ? 7.009 -4.616 0.973 1.00 97.31 237 CYS A N 1
ATOM 1822 C CA . CYS A 1 237 ? 5.790 -3.986 0.481 1.00 97.31 237 CYS A CA 1
ATOM 1823 C C . CYS A 1 237 ? 6.156 -2.774 -0.377 1.00 97.31 237 CYS A C 1
ATOM 1825 O O . CYS A 1 237 ? 6.692 -1.793 0.139 1.00 97.31 237 CYS A O 1
ATOM 1827 N N . VAL A 1 238 ? 5.930 -2.868 -1.685 1.00 97.00 238 VAL A N 1
ATOM 1828 C CA . VAL A 1 238 ? 6.310 -1.848 -2.670 1.00 97.00 238 VAL A CA 1
ATOM 1829 C C . VAL A 1 238 ? 5.058 -1.092 -3.111 1.00 97.00 238 VAL A C 1
ATOM 1831 O O . VAL A 1 238 ? 4.171 -1.728 -3.687 1.00 97.00 238 VAL A O 1
ATOM 1834 N N . PRO A 1 239 ? 4.978 0.231 -2.880 1.00 96.06 239 PRO A N 1
ATOM 1835 C CA . PRO A 1 239 ? 3.880 1.037 -3.388 1.00 96.06 239 PRO A CA 1
ATOM 1836 C C . PRO A 1 239 ? 3.975 1.163 -4.910 1.00 96.06 239 PRO A C 1
ATOM 1838 O O . PRO A 1 239 ? 5.054 1.371 -5.468 1.00 96.06 239 PRO A O 1
ATOM 1841 N N . VAL A 1 240 ? 2.832 1.024 -5.571 1.00 96.50 240 VAL A N 1
ATOM 1842 C CA . VAL A 1 240 ? 2.638 1.251 -7.000 1.00 96.50 240 VAL A CA 1
ATOM 1843 C C . VAL A 1 240 ? 1.397 2.107 -7.180 1.00 96.50 240 VAL A C 1
ATOM 1845 O O . VAL A 1 240 ? 0.277 1.687 -6.885 1.00 96.50 240 VAL A O 1
ATOM 1848 N N . HIS A 1 241 ? 1.599 3.315 -7.684 1.00 95.56 241 HIS A N 1
ATOM 1849 C CA . HIS A 1 241 ? 0.527 4.262 -7.942 1.00 95.56 241 HIS A CA 1
ATOM 1850 C C . HIS A 1 241 ? -0.201 3.908 -9.238 1.00 95.56 241 HIS A C 1
ATOM 1852 O O . HIS A 1 241 ? 0.415 3.506 -10.232 1.00 95.56 241 HIS A O 1
ATOM 1858 N N . PHE A 1 242 ? -1.520 4.101 -9.260 1.00 94.88 242 PHE A N 1
ATOM 1859 C CA . PHE A 1 242 ? -2.329 3.909 -10.463 1.00 94.88 242 PHE A CA 1
ATOM 1860 C C . PHE A 1 242 ? -1.787 4.707 -11.666 1.00 94.88 242 PHE A C 1
ATOM 1862 O O . PHE A 1 242 ? -1.728 4.195 -12.787 1.00 94.88 242 PHE A O 1
ATOM 1869 N N . GLU A 1 243 ? -1.301 5.928 -11.442 1.00 92.31 243 GLU A N 1
ATOM 1870 C CA . GLU A 1 243 ? -0.715 6.817 -12.454 1.00 92.31 243 GLU A CA 1
ATOM 1871 C C . GLU A 1 243 ? 0.517 6.204 -13.138 1.00 92.31 243 GLU A C 1
ATOM 1873 O O . GLU A 1 243 ? 0.752 6.419 -14.333 1.00 92.31 243 GLU A O 1
ATOM 1878 N N . SER A 1 244 ? 1.287 5.391 -12.413 1.00 93.88 244 SER A N 1
ATOM 1879 C CA . SER A 1 244 ? 2.439 4.664 -12.955 1.00 93.88 244 SER A CA 1
ATOM 1880 C C . SER A 1 244 ? 2.019 3.530 -13.895 1.00 93.88 244 SER A C 1
ATOM 1882 O O . SER A 1 244 ? 2.801 3.105 -14.743 1.00 93.88 244 SER A O 1
ATOM 1884 N N . LEU A 1 245 ? 0.766 3.074 -13.814 1.00 94.69 245 LEU A N 1
ATOM 1885 C CA . LEU A 1 245 ? 0.188 2.052 -14.693 1.00 94.69 245 LEU A CA 1
ATOM 1886 C C . LEU A 1 245 ? -0.682 2.637 -15.821 1.00 94.69 245 LEU A C 1
ATOM 1888 O O . LEU A 1 245 ? -1.077 1.914 -16.744 1.00 94.69 245 LEU A O 1
ATOM 1892 N N . ALA A 1 246 ? -0.959 3.943 -15.783 1.00 90.12 246 ALA A N 1
ATOM 1893 C CA . ALA A 1 246 ? -1.903 4.596 -16.687 1.00 90.12 246 ALA A CA 1
ATOM 1894 C C . ALA A 1 246 ? -1.438 4.619 -18.155 1.00 90.12 246 ALA A C 1
ATOM 1896 O O . ALA A 1 246 ? -2.255 4.494 -19.068 1.00 90.12 246 ALA A O 1
ATOM 1897 N N . THR A 1 247 ? -0.130 4.747 -18.413 1.00 90.81 247 THR A N 1
ATOM 1898 C CA . THR A 1 247 ? 0.421 4.816 -19.779 1.00 90.81 247 THR A CA 1
ATOM 1899 C C . THR A 1 247 ? 1.249 3.581 -20.120 1.00 90.81 247 THR A C 1
ATOM 1901 O O . THR A 1 247 ? 1.920 3.010 -19.264 1.00 90.81 247 THR A O 1
ATOM 1904 N N . MET A 1 248 ? 1.252 3.176 -21.396 1.00 91.44 248 MET A N 1
ATOM 1905 C CA . MET A 1 248 ? 2.042 2.024 -21.858 1.00 91.44 248 MET A CA 1
ATOM 1906 C C . MET A 1 248 ? 3.541 2.193 -21.577 1.00 91.44 248 MET A C 1
ATOM 1908 O O . MET A 1 248 ? 4.176 1.250 -21.116 1.00 91.44 248 MET A O 1
ATOM 1912 N N . ARG A 1 249 ? 4.077 3.406 -21.772 1.00 90.12 249 ARG A N 1
ATOM 1913 C CA . ARG A 1 249 ? 5.474 3.734 -21.453 1.00 90.12 249 ARG A CA 1
ATOM 1914 C C . ARG A 1 249 ? 5.779 3.543 -19.966 1.00 90.12 249 ARG A C 1
ATOM 1916 O O . ARG A 1 249 ? 6.777 2.911 -19.638 1.00 90.12 249 ARG A O 1
ATOM 1923 N N . ASN A 1 250 ? 4.936 4.064 -19.072 1.00 92.50 250 ASN A N 1
ATOM 1924 C CA . ASN A 1 250 ? 5.181 3.954 -17.631 1.00 92.50 250 ASN A CA 1
ATOM 1925 C C . ASN A 1 250 ? 5.084 2.501 -17.157 1.00 92.50 250 ASN A C 1
ATOM 1927 O O . ASN A 1 250 ? 5.967 2.042 -16.437 1.00 92.50 250 ASN A O 1
ATOM 1931 N N . ARG A 1 251 ? 4.079 1.758 -17.645 1.00 94.31 251 ARG A N 1
ATOM 1932 C CA . ARG A 1 251 ? 3.947 0.314 -17.398 1.00 94.31 251 ARG A CA 1
ATOM 1933 C C . ARG A 1 251 ? 5.206 -0.436 -17.788 1.00 94.31 251 ARG A C 1
ATOM 1935 O O . ARG A 1 251 ? 5.721 -1.214 -16.997 1.00 94.31 251 ARG A O 1
ATOM 1942 N N . HIS A 1 252 ? 5.700 -0.179 -18.995 1.00 91.75 252 HIS A N 1
ATOM 1943 C CA . HIS A 1 252 ? 6.905 -0.814 -19.500 1.00 91.75 252 HIS A CA 1
ATOM 1944 C C . HIS A 1 252 ? 8.102 -0.549 -18.580 1.00 91.75 252 HIS A C 1
ATOM 1946 O O . HIS A 1 252 ? 8.723 -1.489 -18.097 1.00 91.75 252 HIS A O 1
ATOM 1952 N N . LEU A 1 253 ? 8.370 0.719 -18.256 1.00 91.69 253 LEU A N 1
ATOM 1953 C CA . LEU A 1 253 ? 9.484 1.098 -17.383 1.00 91.69 253 LEU A CA 1
ATOM 1954 C C . LEU A 1 253 ? 9.372 0.492 -15.976 1.00 91.69 253 LEU A C 1
ATOM 1956 O O . LEU A 1 253 ? 10.370 0.026 -15.428 1.00 91.69 253 LEU A O 1
ATOM 1960 N N . LEU A 1 254 ? 8.171 0.479 -15.391 1.00 95.44 254 LEU A N 1
ATOM 1961 C CA . LEU A 1 254 ? 7.938 -0.111 -14.074 1.00 95.44 254 LEU A CA 1
ATOM 1962 C C . LEU A 1 254 ? 8.140 -1.630 -14.095 1.00 95.44 254 LEU A C 1
ATOM 1964 O O . LEU A 1 254 ? 8.824 -2.181 -13.234 1.00 95.44 254 LEU A O 1
ATOM 1968 N N . PHE A 1 255 ? 7.562 -2.318 -15.077 1.00 96.06 255 PHE A N 1
ATOM 1969 C CA . PHE A 1 255 ? 7.647 -3.772 -15.172 1.00 96.06 255 PHE A CA 1
ATOM 1970 C C . PHE A 1 255 ? 9.044 -4.251 -15.528 1.00 96.06 255 PHE A C 1
ATOM 1972 O O . PHE A 1 255 ? 9.467 -5.263 -14.977 1.00 96.06 255 PHE A O 1
ATOM 1979 N N . THR A 1 256 ? 9.802 -3.512 -16.337 1.00 95.00 256 THR A N 1
ATOM 1980 C CA . THR A 1 256 ? 11.226 -3.795 -16.556 1.00 95.00 256 THR A CA 1
ATOM 1981 C C . THR A 1 256 ? 12.003 -3.747 -15.237 1.00 95.00 256 THR A C 1
ATOM 1983 O O . THR A 1 256 ? 12.727 -4.695 -14.945 1.00 95.00 256 THR A O 1
ATOM 1986 N N . SER A 1 257 ? 11.756 -2.757 -14.366 1.00 94.81 257 SER A N 1
ATOM 1987 C CA . SER A 1 257 ? 12.367 -2.721 -13.025 1.00 94.81 257 SER A CA 1
ATOM 1988 C C . SER A 1 257 ? 11.998 -3.940 -12.167 1.00 94.81 257 SER A C 1
ATOM 1990 O O . SER A 1 257 ? 12.845 -4.457 -11.443 1.00 94.81 257 SER A O 1
ATOM 1992 N N . PHE A 1 258 ? 10.763 -4.450 -12.253 1.00 96.50 258 PHE A N 1
ATOM 1993 C CA . PHE A 1 258 ? 10.419 -5.717 -11.598 1.00 96.50 258 PHE A CA 1
ATOM 1994 C C . PHE A 1 258 ? 11.146 -6.894 -12.246 1.00 96.50 258 PHE A C 1
ATOM 1996 O O . PHE A 1 258 ? 11.627 -7.775 -11.543 1.00 96.50 258 PHE A O 1
ATOM 2003 N N . LEU A 1 259 ? 11.240 -6.938 -13.576 1.00 95.94 259 LEU A N 1
ATOM 2004 C CA . LEU A 1 259 ? 11.867 -8.039 -14.305 1.00 95.94 259 LEU A CA 1
ATOM 2005 C C . LEU A 1 259 ? 13.364 -8.192 -14.010 1.00 95.94 259 LEU A C 1
ATOM 2007 O O . LEU A 1 259 ? 13.859 -9.316 -14.074 1.00 95.94 259 LEU A O 1
ATOM 2011 N N . GLU A 1 260 ? 14.043 -7.113 -13.626 1.00 95.00 260 GLU A N 1
ATOM 2012 C CA . GLU A 1 260 ? 15.431 -7.134 -13.145 1.00 95.00 260 GLU A CA 1
ATOM 2013 C C . GLU A 1 260 ? 15.604 -7.892 -11.818 1.00 95.00 260 GLU A C 1
ATOM 2015 O O . GLU A 1 260 ? 16.693 -8.386 -11.522 1.00 95.00 260 GLU A O 1
ATOM 2020 N N . MET A 1 261 ? 14.544 -8.021 -11.012 1.00 94.31 261 MET A N 1
ATOM 2021 C CA . MET A 1 261 ? 14.587 -8.798 -9.776 1.00 94.31 261 MET A CA 1
ATOM 2022 C C . MET A 1 261 ? 14.604 -10.306 -10.070 1.00 94.31 261 MET A C 1
ATOM 2024 O O . MET A 1 261 ? 13.818 -10.786 -10.901 1.00 94.31 261 MET A O 1
ATOM 2028 N N . PRO A 1 262 ? 15.392 -11.100 -9.318 1.00 92.75 262 PRO A N 1
ATOM 2029 C CA . PRO A 1 262 ? 15.302 -12.553 -9.371 1.00 92.75 262 PRO A CA 1
ATOM 2030 C C . PRO A 1 262 ? 13.857 -13.034 -9.137 1.00 92.75 262 PRO A C 1
ATOM 2032 O O . PRO A 1 262 ? 13.168 -12.494 -8.264 1.00 92.75 262 PRO A O 1
ATOM 2035 N N . PRO A 1 263 ? 13.377 -14.073 -9.849 1.00 92.31 263 PRO A N 1
ATOM 2036 C CA . PRO A 1 263 ? 12.003 -14.560 -9.699 1.00 92.31 263 PRO A CA 1
ATOM 2037 C C . PRO A 1 263 ? 11.614 -14.912 -8.256 1.00 92.31 263 PRO A C 1
ATOM 2039 O O . PRO A 1 263 ? 10.475 -14.682 -7.855 1.00 92.31 263 PRO A O 1
ATOM 2042 N N . GLU A 1 264 ? 12.553 -15.439 -7.468 1.00 91.50 264 GLU A N 1
ATOM 2043 C CA . GLU A 1 264 ? 12.351 -15.751 -6.048 1.00 91.50 264 GLU A CA 1
ATOM 2044 C C . GLU A 1 264 ? 12.122 -14.492 -5.204 1.00 91.50 264 GLU A C 1
ATOM 2046 O O . GLU A 1 264 ? 11.215 -14.471 -4.373 1.00 91.50 264 GLU A O 1
ATOM 2051 N N . ALA A 1 265 ? 12.887 -13.426 -5.459 1.00 92.69 265 ALA A N 1
ATOM 2052 C CA . ALA A 1 265 ? 12.720 -12.143 -4.785 1.00 92.69 265 ALA A CA 1
ATOM 2053 C C . ALA A 1 265 ? 11.366 -11.511 -5.138 1.00 92.69 265 ALA A C 1
ATOM 2055 O O . ALA A 1 265 ? 10.643 -11.082 -4.243 1.00 92.69 265 ALA A O 1
ATOM 2056 N N . ARG A 1 266 ? 10.952 -11.547 -6.416 1.00 94.56 266 ARG A N 1
ATOM 2057 C CA . ARG A 1 266 ? 9.630 -11.038 -6.843 1.00 94.56 266 ARG A CA 1
ATOM 2058 C C . ARG A 1 266 ? 8.471 -11.725 -6.140 1.00 94.56 266 ARG A C 1
ATOM 2060 O O . ARG A 1 266 ? 7.514 -11.065 -5.748 1.00 94.56 266 ARG A O 1
ATOM 2067 N N . ARG A 1 267 ? 8.558 -13.043 -5.938 1.00 93.44 267 ARG A N 1
ATOM 2068 C CA . ARG A 1 267 ? 7.535 -13.800 -5.200 1.00 93.44 267 ARG A CA 1
ATOM 2069 C C . ARG A 1 267 ? 7.408 -13.345 -3.745 1.00 93.44 267 ARG A C 1
ATOM 2071 O O . ARG A 1 267 ? 6.337 -13.512 -3.179 1.00 93.44 267 ARG A O 1
ATOM 2078 N N . LYS A 1 268 ? 8.453 -12.761 -3.150 1.00 94.88 268 LYS A N 1
ATOM 2079 C CA . LYS A 1 268 ? 8.418 -12.173 -1.801 1.00 94.88 268 LYS A CA 1
ATOM 2080 C C . LYS A 1 268 ? 7.918 -10.721 -1.782 1.00 94.88 268 LYS A C 1
ATOM 2082 O O . LYS A 1 268 ? 7.788 -10.157 -0.702 1.00 94.88 268 LYS A O 1
ATOM 2087 N N . VAL A 1 269 ? 7.644 -10.100 -2.931 1.00 96.88 269 VAL A N 1
ATOM 2088 C CA . VAL A 1 269 ? 7.128 -8.726 -2.976 1.00 96.88 269 VAL A CA 1
ATOM 2089 C C . VAL A 1 269 ? 5.621 -8.712 -2.736 1.00 96.88 269 VAL A C 1
ATOM 2091 O O . VAL A 1 269 ? 4.864 -9.430 -3.397 1.00 96.88 269 VAL A O 1
ATOM 2094 N N . LEU A 1 270 ? 5.192 -7.853 -1.816 1.00 97.75 270 LEU A N 1
ATOM 2095 C CA . LEU A 1 270 ? 3.810 -7.412 -1.675 1.00 97.75 270 LEU A CA 1
ATOM 2096 C C . LEU A 1 270 ? 3.654 -6.124 -2.492 1.00 97.75 270 LEU A C 1
ATOM 2098 O O . LEU A 1 270 ? 4.217 -5.092 -2.143 1.00 97.75 270 LEU A O 1
ATOM 2102 N N . GLY A 1 271 ? 2.938 -6.183 -3.608 1.00 98.00 271 GLY A N 1
ATOM 2103 C CA . GLY A 1 271 ? 2.603 -4.996 -4.387 1.00 98.00 271 GLY A CA 1
ATOM 2104 C C . GLY A 1 271 ? 1.443 -4.258 -3.734 1.00 98.00 271 GLY A C 1
ATOM 2105 O O . GLY A 1 271 ? 0.323 -4.764 -3.743 1.00 98.00 271 GLY A O 1
ATOM 2106 N N . GLU A 1 272 ? 1.690 -3.082 -3.175 1.00 98.19 272 GLU A N 1
ATOM 2107 C CA . GLU A 1 272 ? 0.634 -2.192 -2.699 1.00 98.19 272 GLU A CA 1
ATOM 2108 C C . GLU A 1 272 ? 0.166 -1.327 -3.861 1.00 98.19 272 GLU A C 1
ATOM 2110 O O . GLU A 1 272 ? 0.885 -0.442 -4.305 1.00 98.19 272 GLU A O 1
ATOM 2115 N N . LEU A 1 273 ? -1.032 -1.586 -4.369 1.00 97.88 273 LEU A N 1
ATOM 2116 C CA . LEU A 1 273 ? -1.629 -0.800 -5.437 1.00 97.88 273 LEU A CA 1
ATOM 2117 C C . LEU A 1 273 ? -2.424 0.366 -4.837 1.00 97.88 273 LEU A C 1
ATOM 2119 O O . LEU A 1 273 ? -3.423 0.143 -4.149 1.00 97.88 273 LEU A O 1
ATOM 2123 N N . LEU A 1 274 ? -1.993 1.597 -5.104 1.00 96.75 274 LEU A N 1
ATOM 2124 C CA . LEU A 1 274 ? -2.650 2.812 -4.624 1.00 96.75 274 LEU A CA 1
ATOM 2125 C C . LEU A 1 274 ? -3.676 3.280 -5.654 1.00 96.75 274 LEU A C 1
ATOM 2127 O O . LEU A 1 274 ? -3.323 3.655 -6.775 1.00 96.75 274 LEU A O 1
ATOM 2131 N N . LEU A 1 275 ? -4.948 3.231 -5.268 1.00 95.88 275 LEU A N 1
ATOM 2132 C CA . LEU A 1 275 ? -6.078 3.602 -6.109 1.00 95.88 275 LEU A CA 1
ATOM 2133 C C . LEU A 1 275 ? -6.533 5.036 -5.803 1.00 95.88 275 LEU A C 1
ATOM 2135 O O . LEU A 1 275 ? -6.649 5.389 -4.627 1.00 95.88 275 LEU A O 1
ATOM 2139 N N . PRO A 1 276 ? -6.853 5.848 -6.826 1.00 94.00 276 PRO A N 1
ATOM 2140 C CA . PRO A 1 276 ? -7.489 7.137 -6.602 1.00 94.00 276 PRO A CA 1
ATOM 2141 C C . PRO A 1 276 ? -8.931 6.938 -6.114 1.00 94.00 276 PRO A C 1
ATOM 2143 O O . PRO A 1 276 ? -9.571 5.938 -6.445 1.00 94.00 276 PRO A O 1
ATOM 2146 N N . ALA A 1 277 ? -9.449 7.903 -5.349 1.00 92.00 277 ALA A N 1
ATOM 2147 C CA . ALA A 1 277 ? -10.777 7.821 -4.732 1.00 92.00 277 ALA A CA 1
ATOM 2148 C C . ALA A 1 277 ? -11.905 7.563 -5.752 1.00 92.00 277 ALA A C 1
ATOM 2150 O O . ALA A 1 277 ? -12.778 6.734 -5.509 1.00 92.00 277 ALA A O 1
ATOM 2151 N N . ASP A 1 278 ? -11.826 8.197 -6.926 1.00 92.88 278 ASP A N 1
ATOM 2152 C CA . ASP A 1 278 ? -12.867 8.156 -7.962 1.00 92.88 278 ASP A CA 1
ATOM 2153 C C . ASP A 1 278 ? -12.607 7.104 -9.060 1.00 92.88 278 ASP A C 1
ATOM 2155 O O . ASP A 1 278 ? -13.010 7.273 -10.217 1.00 92.88 278 ASP A O 1
ATOM 2159 N N . ILE A 1 279 ? -11.881 6.022 -8.755 1.00 94.88 279 ILE A N 1
ATOM 2160 C CA . ILE A 1 279 ? -11.575 5.001 -9.762 1.00 94.88 279 ILE A CA 1
ATOM 2161 C C . ILE A 1 279 ? -12.804 4.160 -10.138 1.00 94.88 279 ILE A C 1
ATOM 2163 O O . ILE A 1 279 ? -13.517 3.618 -9.295 1.00 94.88 279 ILE A O 1
ATOM 2167 N N . TYR A 1 280 ? -13.006 3.960 -11.442 1.00 95.00 280 TYR A N 1
ATOM 2168 C CA . TYR A 1 280 ? -14.006 3.023 -11.949 1.00 95.00 280 TYR A CA 1
ATOM 2169 C C . TYR A 1 280 ? -13.595 1.567 -11.698 1.00 95.00 280 TYR A C 1
ATOM 2171 O O . TYR A 1 280 ? -12.457 1.180 -11.962 1.00 95.00 280 TYR A O 1
ATOM 2179 N N . SER A 1 281 ? -14.544 0.716 -11.302 1.00 93.81 281 SER A N 1
ATOM 2180 C CA . SER A 1 281 ? -14.299 -0.706 -11.010 1.00 93.81 281 SER A CA 1
ATOM 2181 C C . SER A 1 281 ? -13.617 -1.478 -12.145 1.00 93.81 281 SER A C 1
ATOM 2183 O O . SER A 1 281 ? -12.733 -2.287 -11.882 1.00 93.81 281 SER A O 1
ATOM 2185 N N . ALA A 1 282 ? -13.975 -1.195 -13.403 1.00 95.12 282 ALA A N 1
ATOM 2186 C CA . ALA A 1 282 ? -13.342 -1.821 -14.566 1.00 95.12 282 ALA A CA 1
ATOM 2187 C C . ALA A 1 282 ? -11.842 -1.490 -14.654 1.00 95.12 282 ALA A C 1
ATOM 2189 O O . ALA A 1 282 ? -11.025 -2.362 -14.934 1.00 95.12 282 ALA A O 1
ATOM 2190 N N . ALA A 1 283 ? -11.467 -0.247 -14.331 1.00 95.88 283 ALA A N 1
ATOM 2191 C CA . ALA A 1 283 ? -10.068 0.155 -14.313 1.00 95.88 283 ALA A CA 1
ATOM 2192 C C . ALA A 1 283 ? -9.290 -0.577 -13.210 1.00 95.88 283 ALA A C 1
ATOM 2194 O O . ALA A 1 283 ? -8.144 -0.945 -13.447 1.00 95.88 283 ALA A O 1
ATOM 2195 N N . VAL A 1 284 ? -9.910 -0.835 -12.046 1.00 96.38 284 VAL A N 1
ATOM 2196 C CA . VAL A 1 284 ? -9.310 -1.626 -10.952 1.00 96.38 284 VAL A CA 1
ATOM 2197 C C . VAL A 1 284 ? -8.988 -3.046 -11.418 1.00 96.38 284 VAL A C 1
ATOM 2199 O O . VAL A 1 284 ? -7.876 -3.524 -11.206 1.00 96.38 284 VAL A O 1
ATOM 2202 N N . GLU A 1 285 ? -9.933 -3.718 -12.078 1.00 97.00 285 GLU A N 1
ATOM 2203 C CA . GLU A 1 285 ? -9.729 -5.069 -12.619 1.00 97.00 285 GLU A CA 1
ATOM 2204 C C . GLU A 1 285 ? -8.565 -5.114 -13.617 1.00 97.00 285 GLU A C 1
ATOM 2206 O O . GLU A 1 285 ? -7.695 -5.986 -13.508 1.00 97.00 285 GLU A O 1
ATOM 2211 N N . ASP A 1 286 ? -8.514 -4.152 -14.540 1.00 96.38 286 ASP A N 1
ATOM 2212 C CA . ASP A 1 286 ? -7.460 -4.062 -15.550 1.00 96.38 286 ASP A CA 1
ATOM 2213 C C . ASP A 1 286 ? -6.075 -3.893 -14.916 1.00 96.38 286 ASP A C 1
ATOM 2215 O O . ASP A 1 286 ? -5.144 -4.630 -15.258 1.00 96.38 286 ASP A O 1
ATOM 2219 N N . VAL A 1 287 ? -5.920 -2.967 -13.961 1.00 96.56 287 VAL A N 1
ATOM 2220 C CA . VAL A 1 287 ? -4.613 -2.737 -13.324 1.00 96.56 287 VAL A CA 1
ATOM 2221 C C . VAL A 1 287 ? -4.186 -3.890 -12.425 1.00 96.56 287 VAL A C 1
ATOM 2223 O O . VAL A 1 287 ? -3.004 -4.231 -12.413 1.00 96.56 287 VAL A O 1
ATOM 2226 N N . VAL A 1 288 ? -5.118 -4.544 -11.726 1.00 97.06 288 VAL A N 1
ATOM 2227 C CA . VAL A 1 288 ? -4.806 -5.709 -10.886 1.00 97.06 288 VAL A CA 1
ATOM 2228 C C . VAL A 1 288 ? -4.311 -6.864 -11.752 1.00 97.06 288 VAL A C 1
ATOM 2230 O O . VAL A 1 288 ? -3.253 -7.427 -11.470 1.00 97.06 288 VAL A O 1
ATOM 2233 N N . ARG A 1 289 ? -5.011 -7.183 -12.848 1.00 96.44 289 ARG A N 1
ATOM 2234 C CA . ARG A 1 289 ? -4.595 -8.242 -13.786 1.00 96.44 289 ARG A CA 1
ATOM 2235 C C . ARG A 1 289 ? -3.238 -7.970 -14.410 1.00 96.44 289 ARG A C 1
ATOM 2237 O O . ARG A 1 289 ? -2.435 -8.887 -14.560 1.00 96.44 289 ARG A O 1
ATOM 2244 N N . LEU A 1 290 ? -2.998 -6.717 -14.771 1.00 95.81 290 LEU A N 1
ATOM 2245 C CA . LEU A 1 290 ? -1.744 -6.273 -15.351 1.00 95.81 290 LEU A CA 1
ATOM 2246 C C . LEU A 1 290 ? -0.580 -6.376 -14.348 1.00 95.81 290 LEU A C 1
ATOM 2248 O O . LEU A 1 290 ? 0.519 -6.766 -14.732 1.00 95.81 290 LEU A O 1
ATOM 2252 N N . PHE A 1 291 ? -0.807 -6.028 -13.081 1.00 97.06 291 PHE A N 1
ATOM 2253 C CA . PHE A 1 291 ? 0.243 -5.958 -12.064 1.00 97.06 291 PHE A CA 1
ATOM 2254 C C . PHE A 1 291 ? 0.577 -7.321 -11.436 1.00 97.06 291 PHE A C 1
ATOM 2256 O O . PHE A 1 291 ? 1.737 -7.599 -11.128 1.00 97.06 291 PHE A O 1
ATOM 2263 N N . GLN A 1 292 ? -0.416 -8.205 -11.303 1.00 96.94 292 GLN A N 1
ATOM 2264 C CA . GLN A 1 292 ? -0.308 -9.495 -10.609 1.00 96.94 292 GLN A CA 1
ATOM 2265 C C . GLN A 1 292 ? 0.881 -10.383 -11.035 1.00 96.94 292 GLN A C 1
ATOM 2267 O O . GLN A 1 292 ? 1.467 -11.008 -10.152 1.00 96.94 292 GLN A O 1
ATOM 2272 N N . PRO A 1 293 ? 1.292 -10.466 -12.318 1.00 96.25 293 PRO A N 1
ATOM 2273 C CA . PRO A 1 293 ? 2.413 -11.319 -12.728 1.00 96.25 293 PRO A CA 1
ATOM 2274 C C . PRO A 1 293 ? 3.784 -10.892 -12.180 1.00 96.25 293 PRO A C 1
ATOM 2276 O O . PRO A 1 293 ? 4.729 -11.683 -12.213 1.00 96.25 293 PRO A O 1
ATOM 2279 N N . PHE A 1 294 ? 3.916 -9.647 -11.715 1.00 96.69 294 PHE A N 1
ATOM 2280 C CA . PHE A 1 294 ? 5.200 -9.051 -11.333 1.00 96.69 294 PHE A CA 1
ATOM 2281 C C . PHE A 1 294 ? 5.475 -9.096 -9.827 1.00 96.69 294 PHE A C 1
ATOM 2283 O O . PHE A 1 294 ? 6.613 -8.873 -9.410 1.00 96.69 294 PHE A O 1
ATOM 2290 N N . VAL A 1 295 ? 4.467 -9.434 -9.021 1.00 97.25 295 VAL A N 1
ATOM 2291 C CA . VAL A 1 295 ? 4.539 -9.468 -7.555 1.00 97.25 295 VAL A CA 1
ATOM 2292 C C . VAL A 1 295 ? 4.032 -10.796 -7.003 1.00 97.25 295 VAL A C 1
ATOM 2294 O O . VAL A 1 295 ? 3.309 -11.534 -7.668 1.00 97.25 295 VAL A O 1
ATOM 2297 N N . GLY A 1 296 ? 4.405 -11.120 -5.767 1.00 96.00 296 GLY A N 1
ATOM 2298 C CA . GLY A 1 296 ? 3.898 -12.310 -5.087 1.00 96.00 296 GLY A CA 1
ATOM 2299 C C . GLY A 1 296 ? 2.426 -12.180 -4.716 1.00 96.00 296 GLY A C 1
ATOM 2300 O O . GLY A 1 296 ? 1.641 -13.106 -4.919 1.00 96.00 296 GLY A O 1
ATOM 2301 N N . ARG A 1 297 ? 2.046 -11.027 -4.159 1.00 96.38 297 ARG A N 1
ATOM 2302 C CA . ARG A 1 297 ? 0.668 -10.717 -3.752 1.00 96.38 297 ARG A CA 1
ATOM 2303 C C . ARG A 1 297 ? 0.371 -9.243 -3.973 1.00 96.38 297 ARG A C 1
ATOM 2305 O O . ARG A 1 297 ? 1.282 -8.426 -3.890 1.00 96.38 297 ARG A O 1
ATOM 2312 N N . ILE A 1 298 ? -0.902 -8.925 -4.191 1.00 98.00 298 ILE A N 1
ATOM 2313 C CA . ILE A 1 298 ? -1.393 -7.550 -4.264 1.00 98.00 298 ILE A CA 1
ATOM 2314 C C . ILE A 1 298 ? -2.182 -7.228 -2.996 1.00 98.00 298 ILE A C 1
ATOM 2316 O O . ILE A 1 298 ? -3.047 -8.003 -2.575 1.00 98.00 298 ILE A O 1
ATOM 2320 N N . ILE A 1 299 ? -1.887 -6.071 -2.414 1.00 98.38 299 ILE A N 1
ATOM 2321 C CA . ILE A 1 299 ? -2.741 -5.384 -1.444 1.00 98.38 299 ILE A CA 1
ATOM 2322 C C . ILE A 1 299 ? -3.182 -4.058 -2.061 1.00 98.38 299 ILE A C 1
ATOM 2324 O O . ILE A 1 299 ? -2.524 -3.552 -2.969 1.00 98.38 299 ILE A O 1
ATOM 2328 N N . VAL A 1 300 ? -4.298 -3.501 -1.604 1.00 98.25 300 VAL A N 1
ATOM 2329 C CA . VAL A 1 300 ? -4.841 -2.261 -2.177 1.00 98.25 300 VAL A CA 1
ATOM 2330 C C . VAL A 1 300 ? -4.926 -1.166 -1.126 1.00 98.25 300 VAL A C 1
ATOM 2332 O O . VAL A 1 300 ? -5.520 -1.385 -0.076 1.00 98.25 300 VAL A O 1
ATOM 2335 N N . SER A 1 301 ? -4.405 0.018 -1.445 1.00 97.69 301 SER A N 1
ATOM 2336 C CA . SER A 1 301 ? -4.668 1.254 -0.706 1.00 97.69 301 SER A CA 1
ATOM 2337 C C . SER A 1 301 ? -5.762 2.021 -1.437 1.00 97.69 301 SER A C 1
ATOM 2339 O O . SER A 1 301 ? -5.594 2.381 -2.600 1.00 97.69 301 SER A O 1
ATOM 2341 N N . CYS A 1 302 ? -6.872 2.280 -0.764 1.00 97.12 302 CYS A N 1
ATOM 2342 C CA . CYS A 1 302 ? -8.023 3.014 -1.279 1.00 97.12 302 CYS A CA 1
ATOM 2343 C C . CYS A 1 302 ? -8.436 4.123 -0.303 1.00 97.12 302 CYS A C 1
ATOM 2345 O O . CYS A 1 302 ? -7.860 4.261 0.778 1.00 97.12 302 CYS A O 1
ATOM 2347 N N . ASP A 1 303 ? -9.428 4.920 -0.696 1.00 96.19 303 ASP A N 1
ATOM 2348 C CA . ASP A 1 303 ? -10.007 5.947 0.167 1.00 96.19 303 ASP A CA 1
ATOM 2349 C C . ASP A 1 303 ? -10.704 5.339 1.398 1.00 96.19 303 ASP A C 1
ATOM 2351 O O . ASP A 1 303 ? -11.260 4.237 1.337 1.00 96.19 303 ASP A O 1
ATOM 2355 N N . LEU A 1 304 ? -10.731 6.074 2.512 1.00 96.81 304 LEU A N 1
ATOM 2356 C CA . LEU A 1 304 ? -11.410 5.659 3.747 1.00 96.81 304 LEU A CA 1
ATOM 2357 C C . LEU A 1 304 ? -12.924 5.434 3.538 1.00 96.81 304 LEU A C 1
ATOM 2359 O O . LEU A 1 304 ? -13.560 4.628 4.228 1.00 96.81 304 LEU A O 1
ATOM 2363 N N . ASN A 1 305 ? -13.514 6.091 2.540 1.00 97.00 305 ASN A N 1
ATOM 2364 C CA . ASN A 1 305 ? -14.917 5.938 2.171 1.00 97.00 305 ASN A CA 1
ATOM 2365 C C . ASN A 1 305 ? -15.166 4.819 1.152 1.00 97.00 305 ASN A C 1
ATOM 2367 O O . ASN A 1 305 ? -16.297 4.654 0.701 1.00 97.00 305 ASN A O 1
ATOM 2371 N N . TRP A 1 306 ? -14.164 4.004 0.807 1.00 97.12 306 TRP A N 1
ATOM 2372 C CA . TRP A 1 306 ? -14.351 2.875 -0.104 1.00 97.12 306 TRP A CA 1
ATOM 2373 C C . TRP A 1 306 ? -15.394 1.881 0.424 1.00 97.12 306 TRP A C 1
ATOM 2375 O O . TRP A 1 306 ? -15.372 1.503 1.599 1.00 97.12 306 TRP A O 1
ATOM 2385 N N . ARG A 1 307 ? -16.307 1.431 -0.447 1.00 96.44 307 ARG A N 1
ATOM 2386 C CA . ARG A 1 307 ? -17.363 0.452 -0.107 1.00 96.44 307 ARG A CA 1
ATOM 2387 C C . ARG A 1 307 ? -17.386 -0.785 -1.011 1.00 96.44 307 ARG A C 1
ATOM 2389 O O . ARG A 1 307 ? -18.058 -1.763 -0.696 1.00 96.44 307 ARG A O 1
ATOM 2396 N N . HIS A 1 308 ? -16.613 -0.809 -2.095 1.00 96.25 308 HIS A N 1
ATOM 2397 C CA . HIS A 1 308 ? -16.648 -1.880 -3.100 1.00 96.25 308 HIS A CA 1
ATOM 2398 C C . HIS A 1 308 ? -15.700 -3.049 -2.765 1.00 96.25 308 HIS A C 1
ATOM 2400 O O . HIS A 1 308 ? -14.859 -3.447 -3.571 1.00 96.25 308 HIS A O 1
ATOM 2406 N N . PHE A 1 309 ? -15.797 -3.611 -1.559 1.00 98.12 309 PHE A N 1
ATOM 2407 C CA . PHE A 1 309 ? -14.913 -4.699 -1.106 1.00 98.12 309 PHE A CA 1
ATOM 2408 C C . PHE A 1 309 ? -15.184 -6.039 -1.807 1.00 98.12 309 PHE A C 1
ATOM 2410 O O . PHE A 1 309 ? -14.252 -6.810 -2.036 1.00 98.12 309 PHE A O 1
ATOM 2417 N N . GLY A 1 310 ? -16.428 -6.295 -2.227 1.00 97.94 310 GLY A N 1
ATOM 2418 C CA . GLY A 1 310 ? -16.780 -7.498 -2.991 1.00 97.94 310 GLY A CA 1
ATOM 2419 C C . GLY A 1 310 ? -15.992 -7.624 -4.301 1.00 97.94 310 GLY A C 1
ATOM 2420 O O . GLY A 1 310 ? -15.523 -8.713 -4.634 1.00 97.94 310 GLY A O 1
ATOM 2421 N N . LEU A 1 311 ? -15.754 -6.498 -4.987 1.00 97.25 311 LEU A N 1
ATOM 2422 C CA . LEU A 1 311 ? -14.905 -6.435 -6.180 1.00 97.25 311 LEU A CA 1
ATOM 2423 C C . LEU A 1 311 ? -13.472 -6.882 -5.866 1.00 97.25 311 LEU A C 1
ATOM 2425 O O . LEU A 1 311 ? -12.942 -7.764 -6.536 1.00 97.25 311 LEU A O 1
ATOM 2429 N N . LEU A 1 312 ? -12.857 -6.315 -4.823 1.00 98.12 312 LEU A N 1
ATOM 2430 C CA . LEU A 1 312 ? -11.485 -6.655 -4.431 1.00 98.12 312 LEU A CA 1
ATOM 2431 C C . LEU A 1 312 ? -11.363 -8.151 -4.102 1.00 98.12 312 LEU A C 1
ATOM 2433 O O . LEU A 1 312 ? -10.440 -8.823 -4.567 1.00 98.12 312 LEU A O 1
ATOM 2437 N N . ARG A 1 313 ? -12.341 -8.705 -3.375 1.00 97.88 313 ARG A N 1
ATOM 2438 C CA . ARG A 1 313 ? -12.386 -10.134 -3.040 1.00 97.88 313 ARG A CA 1
ATOM 2439 C C . ARG A 1 313 ? -12.470 -11.007 -4.294 1.00 97.88 313 ARG A C 1
ATOM 2441 O O . ARG A 1 313 ? -11.770 -12.023 -4.357 1.00 97.88 313 ARG A O 1
ATOM 2448 N N . ALA A 1 314 ? -13.297 -10.619 -5.269 1.00 97.56 314 ALA A N 1
ATOM 2449 C CA . ALA A 1 314 ? -13.462 -11.321 -6.544 1.00 97.56 314 ALA A CA 1
ATOM 2450 C C . ALA A 1 314 ? -12.183 -11.299 -7.398 1.00 97.56 314 ALA A C 1
ATOM 2452 O O . ALA A 1 314 ? -11.871 -12.285 -8.061 1.00 97.56 314 ALA A O 1
ATOM 2453 N N . LEU A 1 315 ? -11.395 -10.223 -7.311 1.00 97.25 315 LEU A N 1
ATOM 2454 C CA . LEU A 1 315 ? -10.076 -10.106 -7.943 1.00 97.25 315 LEU A CA 1
ATOM 2455 C C . LEU A 1 315 ? -8.966 -10.875 -7.201 1.00 97.25 315 LEU A C 1
ATOM 2457 O O . LEU A 1 315 ? -7.810 -10.844 -7.614 1.00 97.25 315 LEU A O 1
ATOM 2461 N N . GLY A 1 316 ? -9.292 -11.572 -6.107 1.00 96.50 316 GLY A N 1
ATOM 2462 C CA . GLY A 1 316 ? -8.331 -12.346 -5.320 1.00 96.50 316 GLY A CA 1
ATOM 2463 C C . GLY A 1 316 ? -7.557 -11.530 -4.283 1.00 96.50 316 GLY A C 1
ATOM 2464 O O . GLY A 1 316 ? -6.725 -12.096 -3.573 1.00 96.50 316 GLY A O 1
ATOM 2465 N N . ILE A 1 317 ? -7.858 -10.239 -4.129 1.00 97.94 317 ILE A N 1
ATOM 2466 C CA . ILE A 1 317 ? -7.244 -9.388 -3.109 1.00 97.94 317 ILE A CA 1
ATOM 2467 C C . ILE A 1 317 ? -7.801 -9.783 -1.739 1.00 97.94 317 ILE A C 1
ATOM 2469 O O . ILE A 1 317 ? -8.997 -10.033 -1.559 1.00 97.94 317 ILE A O 1
ATOM 2473 N N . ARG A 1 318 ? -6.897 -9.906 -0.766 1.00 97.06 318 ARG A N 1
ATOM 2474 C CA . ARG A 1 318 ? -7.211 -10.326 0.610 1.00 97.06 318 ARG A CA 1
ATOM 2475 C C . ARG A 1 318 ? -7.021 -9.220 1.632 1.00 97.06 318 ARG A C 1
ATOM 2477 O O . ARG A 1 318 ? -7.548 -9.344 2.728 1.00 97.06 318 ARG A O 1
ATOM 2484 N N . VAL A 1 319 ? -6.283 -8.175 1.265 1.00 98.44 319 VAL A N 1
ATOM 2485 C CA . VAL A 1 319 ? -5.900 -7.088 2.159 1.00 98.44 319 VAL A CA 1
ATOM 2486 C C . VAL A 1 319 ? -6.171 -5.759 1.462 1.00 98.44 319 VAL A C 1
ATOM 2488 O O . VAL A 1 319 ? -5.691 -5.536 0.347 1.00 98.44 319 VAL A O 1
ATOM 2491 N N . ALA A 1 320 ? -6.938 -4.893 2.114 1.00 98.44 320 ALA A N 1
ATOM 2492 C CA . ALA A 1 320 ? -7.219 -3.537 1.656 1.00 98.44 320 ALA A CA 1
ATOM 2493 C C . ALA A 1 320 ? -6.986 -2.541 2.792 1.00 98.44 320 ALA A C 1
ATOM 2495 O O . ALA A 1 320 ? -7.142 -2.875 3.960 1.00 98.44 320 ALA A O 1
ATOM 2496 N N . GLY A 1 321 ? -6.618 -1.315 2.483 1.00 98.12 321 GLY A N 1
ATOM 2497 C CA . GLY A 1 321 ? -6.329 -0.325 3.503 1.00 98.12 321 GLY A CA 1
ATOM 2498 C C . GLY A 1 321 ? -6.498 1.080 2.996 1.00 98.12 321 GLY A C 1
ATOM 2499 O O . GLY A 1 321 ? -6.949 1.308 1.876 1.00 98.12 321 GLY A O 1
ATOM 2500 N N . PHE A 1 322 ? -6.144 2.015 3.856 1.00 97.50 322 PHE A N 1
ATOM 2501 C CA . PHE A 1 322 ? -6.226 3.438 3.587 1.00 97.50 322 PHE A CA 1
ATOM 2502 C C . PHE A 1 322 ? -5.054 4.153 4.259 1.00 97.50 322 PHE A C 1
ATOM 2504 O O . PHE A 1 322 ? -4.381 3.616 5.149 1.00 97.50 322 PHE A O 1
ATOM 2511 N N . SER A 1 323 ? -4.812 5.377 3.811 1.00 95.44 323 SER A N 1
ATOM 2512 C CA . SER A 1 323 ? -3.808 6.274 4.365 1.00 95.44 323 SER A CA 1
ATOM 2513 C C . SER A 1 323 ? -4.495 7.443 5.047 1.00 95.44 323 SER A C 1
ATOM 2515 O O . SER A 1 323 ? -5.455 7.978 4.503 1.00 95.44 323 SER A O 1
ATOM 2517 N N . LEU A 1 324 ? -4.011 7.841 6.223 1.00 94.38 324 LEU A N 1
ATOM 2518 C CA . LEU A 1 324 ? -4.434 9.084 6.880 1.00 94.38 324 LEU A CA 1
ATOM 2519 C C . LEU A 1 324 ? -3.455 10.239 6.613 1.00 94.38 324 LEU A C 1
ATOM 2521 O O . LEU A 1 324 ? -3.544 11.301 7.232 1.00 94.38 324 LEU A O 1
ATOM 2525 N N . ALA A 1 325 ? -2.505 10.051 5.693 1.00 89.94 325 ALA A N 1
ATOM 2526 C CA . ALA A 1 325 ? -1.585 11.103 5.294 1.00 89.94 325 ALA A CA 1
ATOM 2527 C C . ALA A 1 325 ? -2.351 12.288 4.684 1.00 89.94 325 ALA A C 1
ATOM 2529 O O . ALA A 1 325 ? -3.006 12.158 3.656 1.00 89.94 325 ALA A O 1
ATOM 2530 N N . GLY A 1 326 ? -2.234 13.465 5.305 1.00 84.44 326 GLY A N 1
ATOM 2531 C CA . GLY A 1 326 ? -2.874 14.697 4.828 1.00 84.44 326 GLY A CA 1
ATOM 2532 C C . GLY A 1 326 ? -4.271 14.969 5.398 1.00 84.44 326 GLY A C 1
ATOM 2533 O O . GLY A 1 326 ? -4.759 16.091 5.244 1.00 84.44 326 GLY A O 1
ATOM 2534 N N . GLU A 1 327 ? -4.866 14.025 6.135 1.00 85.69 327 GLU A N 1
ATOM 2535 C CA . GLU A 1 327 ? -6.157 14.192 6.820 1.00 85.69 327 GLU A CA 1
ATOM 2536 C C . GLU A 1 327 ? -6.025 15.118 8.038 1.00 85.69 327 GLU A C 1
ATOM 2538 O O . GLU A 1 327 ? -5.909 14.691 9.184 1.00 85.69 327 GLU A O 1
ATOM 2543 N N . THR A 1 328 ? -5.989 16.425 7.779 1.00 81.25 328 THR A N 1
ATOM 2544 C CA . THR A 1 328 ? -5.820 17.465 8.812 1.00 81.25 328 THR A CA 1
ATOM 2545 C C . THR A 1 328 ? -7.084 18.282 9.065 1.00 81.25 328 THR A C 1
ATOM 2547 O O . THR A 1 328 ? -7.197 18.922 10.109 1.00 81.25 328 THR A O 1
ATOM 2550 N N . SER A 1 329 ? -8.036 18.277 8.127 1.00 81.50 329 SER A N 1
ATOM 2551 C CA . SER A 1 329 ? -9.289 19.039 8.220 1.00 81.50 329 SER A CA 1
ATOM 2552 C C . SER A 1 329 ? -10.427 18.283 8.904 1.00 81.50 329 SER A C 1
ATOM 2554 O O . SER A 1 329 ? -11.395 18.906 9.334 1.00 81.50 329 SER A O 1
ATOM 2556 N N . THR A 1 330 ? -10.321 16.960 8.985 1.00 90.25 330 THR A N 1
ATOM 2557 C CA . THR A 1 330 ? -11.366 16.061 9.483 1.00 90.25 330 THR A CA 1
ATOM 2558 C C . THR A 1 330 ? -11.191 15.839 10.988 1.00 90.25 330 THR A C 1
ATOM 2560 O O . THR A 1 330 ? -10.063 15.733 11.474 1.00 90.25 330 THR A O 1
ATOM 2563 N N . SER A 1 331 ? -12.282 15.795 11.759 1.00 95.88 331 SER A N 1
ATOM 2564 C CA . SER A 1 331 ? -12.180 15.534 13.200 1.00 95.88 331 SER A CA 1
ATOM 2565 C C . SER A 1 331 ? -11.737 14.085 13.465 1.00 95.88 331 SER A C 1
ATOM 2567 O O . SER A 1 331 ? -12.073 13.184 12.697 1.00 95.88 331 SER A O 1
ATOM 2569 N N . GLU A 1 332 ? -11.000 13.827 14.559 1.00 95.94 332 GLU A N 1
ATOM 2570 C CA . GLU A 1 332 ? -10.631 12.443 14.920 1.00 95.94 332 GLU A CA 1
ATOM 2571 C C . GLU A 1 332 ? -11.877 11.557 15.087 1.00 95.94 332 GLU A C 1
ATOM 2573 O O . GLU A 1 332 ? -11.837 10.385 14.730 1.00 95.94 332 GLU A O 1
ATOM 2578 N N . GLU A 1 333 ? -12.985 12.112 15.590 1.00 96.75 333 GLU A N 1
ATOM 2579 C CA . GLU A 1 333 ? -14.251 11.393 15.764 1.00 96.75 333 GLU A CA 1
ATOM 2580 C C . GLU A 1 333 ? -14.821 10.908 14.424 1.00 96.75 333 GLU A C 1
ATOM 2582 O O . GLU A 1 333 ? -15.162 9.730 14.296 1.00 96.75 333 GLU A O 1
ATOM 2587 N N . ASP A 1 334 ? -14.838 11.773 13.407 1.00 97.12 334 ASP A N 1
ATOM 2588 C CA . ASP A 1 334 ? -15.312 11.416 12.066 1.00 97.12 334 ASP A CA 1
ATOM 2589 C C . ASP A 1 334 ? -14.401 10.363 11.417 1.00 97.12 334 ASP A C 1
ATOM 2591 O O . ASP A 1 334 ? -14.890 9.390 10.839 1.00 97.12 334 ASP A O 1
ATOM 2595 N N . ILE A 1 335 ? -13.076 10.501 11.571 1.00 97.31 335 ILE A N 1
ATOM 2596 C CA . ILE A 1 335 ? -12.103 9.510 11.080 1.00 97.31 335 ILE A CA 1
ATOM 2597 C C . ILE A 1 335 ? -12.349 8.153 11.748 1.00 97.31 335 ILE A C 1
ATOM 2599 O O . ILE A 1 335 ? -12.355 7.126 11.071 1.00 97.31 335 ILE A O 1
ATOM 2603 N N . MET A 1 336 ? -12.571 8.123 13.065 1.00 97.69 336 MET A N 1
ATOM 2604 C CA . MET A 1 336 ? -12.865 6.888 13.800 1.00 97.69 336 MET A CA 1
ATOM 2605 C C . MET A 1 336 ? -14.177 6.245 13.333 1.00 97.69 336 MET A C 1
ATOM 2607 O O . MET A 1 336 ? -14.231 5.021 13.195 1.00 97.69 336 MET A O 1
ATOM 2611 N N . GLY A 1 337 ? -15.211 7.047 13.060 1.00 97.81 337 GLY A N 1
ATOM 2612 C CA . GLY A 1 337 ? -16.477 6.576 12.494 1.00 97.81 337 GLY A CA 1
ATOM 2613 C C . GLY A 1 337 ? -16.291 5.945 11.114 1.00 97.81 337 GLY A C 1
ATOM 2614 O O . GLY A 1 337 ? -16.635 4.780 10.910 1.00 97.81 337 GLY A O 1
ATOM 2615 N N . ALA A 1 338 ? -15.652 6.664 10.191 1.00 97.75 338 ALA A N 1
ATOM 2616 C CA . ALA A 1 338 ? -15.401 6.177 8.836 1.00 97.75 338 ALA A CA 1
ATOM 2617 C C . ALA A 1 338 ? -14.481 4.941 8.815 1.00 97.75 338 ALA A C 1
ATOM 2619 O O . ALA A 1 338 ? -14.679 4.023 8.018 1.00 97.75 338 ALA A O 1
ATOM 2620 N N . MET A 1 339 ? -13.521 4.866 9.740 1.00 98.19 339 MET A N 1
ATOM 2621 C CA . MET A 1 339 ? -12.666 3.697 9.943 1.00 98.19 339 MET A CA 1
ATOM 2622 C C . MET A 1 339 ? -13.456 2.467 10.402 1.00 98.19 339 MET A C 1
ATOM 2624 O O . MET A 1 339 ? -13.193 1.359 9.927 1.00 98.19 339 MET A O 1
ATOM 2628 N N . ALA A 1 340 ? -14.432 2.645 11.296 1.00 98.44 340 ALA A N 1
ATOM 2629 C CA . ALA A 1 340 ? -15.316 1.566 11.723 1.00 98.44 340 ALA A CA 1
ATOM 2630 C C . ALA A 1 340 ? -16.158 1.036 10.554 1.00 98.44 340 ALA A C 1
ATOM 2632 O O . ALA A 1 340 ? -16.249 -0.180 10.368 1.00 98.44 340 ALA A O 1
ATOM 2633 N N . ASP A 1 341 ? -16.706 1.933 9.731 1.00 98.31 341 ASP A N 1
ATOM 2634 C CA . ASP A 1 341 ? -17.485 1.569 8.544 1.00 98.31 341 ASP A CA 1
ATOM 2635 C C . ASP A 1 341 ? -16.634 0.831 7.503 1.00 98.31 341 ASP A C 1
ATOM 2637 O O . ASP A 1 341 ? -17.048 -0.209 6.979 1.00 98.31 341 ASP A O 1
ATOM 2641 N N . PHE A 1 342 ? -15.418 1.321 7.242 1.00 98.44 342 PHE A N 1
ATOM 2642 C CA . PHE A 1 342 ? -14.456 0.674 6.347 1.00 98.44 342 PHE A CA 1
ATOM 2643 C C . PHE A 1 342 ? -14.139 -0.753 6.814 1.00 98.44 342 PHE A C 1
ATOM 2645 O O . PHE A 1 342 ? -14.259 -1.709 6.043 1.00 98.44 342 PHE A O 1
ATOM 2652 N N . ALA A 1 343 ? -13.784 -0.920 8.093 1.00 98.44 343 ALA A N 1
ATOM 2653 C CA . ALA A 1 343 ? -13.460 -2.223 8.667 1.00 98.44 343 ALA A CA 1
ATOM 2654 C C . ALA A 1 343 ? -14.660 -3.182 8.644 1.00 98.44 343 ALA A C 1
ATOM 2656 O O . ALA A 1 343 ? -14.505 -4.364 8.322 1.00 98.44 343 ALA A O 1
ATOM 2657 N N . ALA A 1 344 ? -15.868 -2.686 8.926 1.00 98.44 344 ALA A N 1
ATOM 2658 C CA . ALA A 1 344 ? -17.090 -3.479 8.858 1.00 98.44 344 ALA A CA 1
ATOM 2659 C C . ALA A 1 344 ? -17.379 -3.972 7.430 1.00 98.44 344 ALA A C 1
ATOM 2661 O O . ALA A 1 344 ? -17.658 -5.161 7.245 1.00 98.44 344 ALA A O 1
ATOM 2662 N N . GLY A 1 345 ? -17.268 -3.100 6.423 1.00 98.31 345 GLY A N 1
ATOM 2663 C CA . GLY A 1 345 ? -17.472 -3.457 5.015 1.00 98.31 345 GLY A CA 1
ATOM 2664 C C . GLY A 1 345 ? -16.447 -4.474 4.504 1.00 98.31 345 GLY A C 1
ATOM 2665 O O . GLY A 1 345 ? -16.813 -5.474 3.874 1.00 98.31 345 GLY A O 1
ATOM 2666 N N . ALA A 1 346 ? -15.170 -4.278 4.839 1.00 98.38 346 ALA A N 1
ATOM 2667 C CA . ALA A 1 346 ? -14.103 -5.215 4.496 1.00 98.38 346 ALA A CA 1
ATOM 2668 C C . ALA A 1 346 ? -14.333 -6.592 5.137 1.00 98.38 346 ALA A C 1
ATOM 2670 O O . ALA A 1 346 ? -14.288 -7.618 4.449 1.00 98.38 346 ALA A O 1
ATOM 2671 N N . LYS A 1 347 ? -14.691 -6.622 6.427 1.00 98.19 347 LYS A N 1
ATOM 2672 C CA . LYS A 1 347 ? -14.986 -7.855 7.166 1.00 98.19 347 LYS A CA 1
ATOM 2673 C C . LYS A 1 347 ? -16.156 -8.632 6.567 1.00 98.19 347 LYS A C 1
ATOM 2675 O O . LYS A 1 347 ? -16.061 -9.851 6.442 1.00 98.19 347 LYS A O 1
ATOM 2680 N N . GLN A 1 348 ? -17.236 -7.956 6.167 1.00 98.25 348 GLN A N 1
ATOM 2681 C CA . GLN A 1 348 ? -18.377 -8.599 5.496 1.00 98.25 348 GLN A CA 1
ATOM 2682 C C . GLN A 1 348 ? -17.968 -9.295 4.189 1.00 98.25 348 GLN A C 1
ATOM 2684 O O . GLN A 1 348 ? -18.519 -10.339 3.851 1.00 98.25 348 GLN A O 1
ATOM 2689 N N . SER A 1 349 ? -16.960 -8.760 3.496 1.00 98.19 349 SER A N 1
ATOM 2690 C CA . SER A 1 349 ? -16.409 -9.335 2.261 1.00 98.19 349 SER A CA 1
ATOM 2691 C C . SER A 1 349 ? -15.252 -10.321 2.495 1.00 98.19 349 SER A C 1
ATOM 2693 O O . SER A 1 349 ? -14.689 -10.849 1.534 1.00 98.19 349 SER A O 1
ATOM 2695 N N . GLY A 1 350 ? -14.870 -10.579 3.752 1.00 97.62 350 GLY A N 1
ATOM 2696 C CA . GLY A 1 350 ? -13.728 -11.428 4.098 1.00 97.62 350 GLY A CA 1
ATOM 2697 C C . GLY A 1 350 ? -12.384 -10.850 3.641 1.00 97.62 350 GLY A C 1
ATOM 2698 O O . GLY A 1 350 ? -11.547 -11.589 3.116 1.00 97.62 350 GLY A O 1
ATOM 2699 N N . ILE A 1 351 ? -12.213 -9.535 3.763 1.00 98.25 351 ILE A N 1
ATOM 2700 C CA . ILE A 1 351 ? -10.970 -8.810 3.487 1.00 98.25 351 ILE A CA 1
ATOM 2701 C C . ILE A 1 351 ? -10.388 -8.316 4.810 1.00 98.25 351 ILE A C 1
ATOM 2703 O O . ILE A 1 351 ? -11.091 -7.697 5.607 1.00 98.25 351 ILE A O 1
ATOM 2707 N N . ASP A 1 352 ? -9.100 -8.576 5.013 1.00 98.50 352 ASP A N 1
ATOM 2708 C CA . ASP A 1 352 ? -8.339 -8.014 6.123 1.00 98.50 352 ASP A CA 1
ATOM 2709 C C . ASP A 1 352 ? -7.999 -6.554 5.835 1.00 98.50 352 ASP A C 1
ATOM 2711 O O . ASP A 1 352 ? -7.775 -6.164 4.685 1.00 98.50 352 ASP A O 1
ATOM 2715 N N . THR A 1 353 ? -7.928 -5.740 6.883 1.00 98.62 353 THR A N 1
ATOM 2716 C CA . THR A 1 353 ? -7.686 -4.307 6.729 1.00 98.62 353 THR A CA 1
ATOM 2717 C C . THR A 1 353 ? -6.319 -3.873 7.226 1.00 98.62 353 THR A C 1
ATOM 2719 O O . THR A 1 353 ? -5.765 -4.454 8.165 1.00 98.62 353 THR A O 1
ATOM 2722 N N . TYR A 1 354 ? -5.775 -2.830 6.599 1.00 98.56 354 TYR A N 1
ATOM 2723 C CA . TYR A 1 354 ? -4.594 -2.133 7.092 1.00 98.56 354 TYR A CA 1
ATOM 2724 C C . TYR A 1 354 ? -4.759 -0.616 7.100 1.00 98.56 354 TYR A C 1
ATOM 2726 O O . TYR A 1 354 ? -5.609 -0.069 6.400 1.00 98.56 354 TYR A O 1
ATOM 2734 N N . VAL A 1 355 ? -3.925 0.063 7.883 1.00 97.75 355 VAL A N 1
ATOM 2735 C CA . VAL A 1 355 ? -3.873 1.529 7.945 1.00 97.75 355 VAL A CA 1
ATOM 2736 C C . VAL A 1 355 ? -2.437 2.042 7.866 1.00 97.75 355 VAL A C 1
ATOM 2738 O O . VAL A 1 355 ? -1.513 1.438 8.427 1.00 97.75 355 VAL A O 1
ATOM 2741 N N . LYS A 1 356 ? -2.256 3.172 7.178 1.00 95.88 356 LYS A N 1
ATOM 2742 C CA . LYS A 1 356 ? -1.002 3.930 7.111 1.00 95.88 356 LYS A CA 1
ATOM 2743 C C . LYS A 1 356 ? -1.126 5.281 7.808 1.00 95.88 356 LYS A C 1
ATOM 2745 O O . LYS A 1 356 ? -2.206 5.861 7.881 1.00 95.88 356 LYS A O 1
ATOM 2750 N N . ASP A 1 357 ? 0.023 5.772 8.268 1.00 92.44 357 ASP A N 1
ATOM 2751 C CA . ASP A 1 357 ? 0.226 7.163 8.689 1.00 92.44 357 ASP A CA 1
ATOM 2752 C C . ASP A 1 357 ? -0.739 7.638 9.787 1.00 92.44 357 ASP A C 1
ATOM 2754 O O . ASP A 1 357 ? -1.297 8.728 9.719 1.00 92.44 357 ASP A O 1
ATOM 2758 N N . LEU A 1 358 ? -0.917 6.809 10.823 1.00 93.81 358 LEU A N 1
ATOM 2759 C CA . LEU A 1 358 ? -1.708 7.146 12.008 1.00 93.81 358 LEU A CA 1
ATOM 2760 C C . LEU A 1 358 ? -1.072 8.344 12.743 1.00 93.81 358 LEU A C 1
ATOM 2762 O O . LEU A 1 358 ? 0.024 8.206 13.282 1.00 93.81 358 LEU A O 1
ATOM 2766 N N . PRO A 1 359 ? -1.739 9.510 12.831 1.00 92.12 359 PRO A N 1
ATOM 2767 C CA . PRO A 1 359 ? -1.116 10.708 13.394 1.00 92.12 359 PRO A CA 1
ATOM 2768 C C . PRO A 1 359 ? -1.177 10.757 14.928 1.00 92.12 359 PRO A C 1
ATOM 2770 O O . PRO A 1 359 ? -0.546 11.613 15.550 1.00 92.12 359 PRO A O 1
ATOM 2773 N N . SER A 1 360 ? -1.960 9.877 15.563 1.00 94.06 360 SER A N 1
ATOM 2774 C CA . SER A 1 360 ? -2.161 9.900 17.008 1.00 94.06 360 SER A CA 1
ATOM 2775 C C . SER A 1 360 ? -2.367 8.514 17.611 1.00 94.06 360 SER A C 1
ATOM 2777 O O . SER A 1 360 ? -2.853 7.569 16.981 1.00 94.06 360 SER A O 1
ATOM 2779 N N . ARG A 1 361 ? -2.056 8.412 18.907 1.00 94.44 361 ARG A N 1
ATOM 2780 C CA . ARG A 1 361 ? -2.325 7.217 19.713 1.00 94.44 361 ARG A CA 1
ATOM 2781 C C . ARG A 1 361 ? -3.810 6.852 19.738 1.00 94.44 361 ARG A C 1
ATOM 2783 O O . ARG A 1 361 ? -4.132 5.668 19.791 1.00 94.44 361 ARG A O 1
ATOM 2790 N N . ASN A 1 362 ? -4.701 7.845 19.735 1.00 95.56 362 ASN A N 1
ATOM 2791 C CA . ASN A 1 362 ? -6.145 7.612 19.767 1.00 95.56 362 ASN A CA 1
ATOM 2792 C C . ASN A 1 362 ? -6.590 6.859 18.516 1.00 95.56 362 ASN A C 1
ATOM 2794 O O . ASN A 1 362 ? -7.259 5.835 18.636 1.00 95.56 362 ASN A O 1
ATOM 2798 N N . LEU A 1 363 ? -6.138 7.302 17.342 1.00 96.25 363 LEU A N 1
ATOM 2799 C CA . LEU A 1 363 ? -6.441 6.649 16.071 1.00 96.25 363 LEU A CA 1
ATOM 2800 C C . LEU A 1 363 ? -5.794 5.265 15.966 1.00 96.25 363 LEU A C 1
ATOM 2802 O O . LEU A 1 363 ? -6.427 4.337 15.474 1.00 96.25 363 LEU A O 1
ATOM 2806 N N . ALA A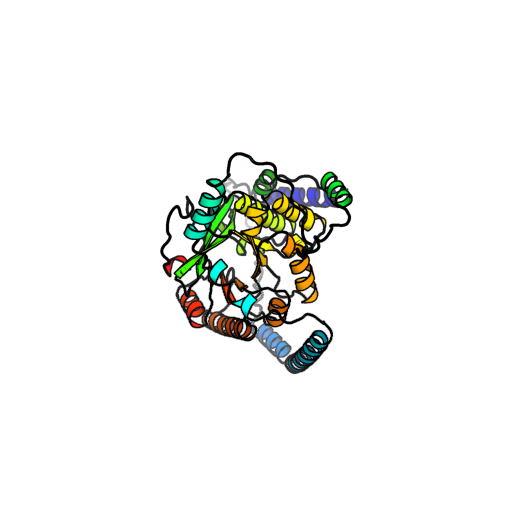 1 364 ? -4.585 5.077 16.506 1.00 95.88 364 ALA A N 1
ATOM 2807 C CA . ALA A 1 364 ? -3.968 3.751 16.581 1.00 95.88 364 ALA A CA 1
ATOM 2808 C C . ALA A 1 364 ? -4.785 2.771 17.445 1.00 95.88 364 ALA A C 1
ATOM 2810 O O . ALA A 1 364 ? -4.979 1.613 17.073 1.00 95.88 364 ALA A O 1
ATOM 2811 N N . MET A 1 365 ? -5.303 3.231 18.591 1.00 96.19 365 MET A N 1
ATOM 2812 C CA . MET A 1 365 ? -6.201 2.428 19.428 1.00 96.19 365 MET A CA 1
ATOM 2813 C C . MET A 1 365 ? -7.553 2.187 18.748 1.00 96.19 365 MET A C 1
ATOM 2815 O O . MET A 1 365 ? -8.091 1.089 18.868 1.00 96.19 365 MET A O 1
ATOM 2819 N N . ALA A 1 366 ? -8.082 3.177 18.025 1.00 97.00 366 ALA A N 1
ATOM 2820 C CA . ALA A 1 366 ? -9.317 3.051 17.258 1.00 97.00 366 ALA A CA 1
ATOM 2821 C C . ALA A 1 366 ? -9.194 1.975 16.176 1.00 97.00 366 ALA A C 1
ATOM 2823 O O . ALA A 1 366 ? -10.037 1.085 16.116 1.00 97.00 366 ALA A O 1
ATOM 2824 N N . ALA A 1 367 ? -8.105 2.001 15.400 1.00 97.38 367 ALA A N 1
ATOM 2825 C CA . ALA A 1 367 ? -7.808 1.010 14.370 1.00 97.38 367 ALA A CA 1
ATOM 2826 C C . ALA A 1 367 ? -7.809 -0.409 14.947 1.00 97.38 367 ALA A C 1
ATOM 2828 O O . ALA A 1 367 ? -8.520 -1.284 14.452 1.00 97.38 367 ALA A O 1
ATOM 2829 N N . ALA A 1 368 ? -7.098 -0.621 16.057 1.00 96.75 368 ALA A N 1
ATOM 2830 C CA . ALA A 1 368 ? -7.109 -1.907 16.747 1.00 96.75 368 ALA A CA 1
ATOM 2831 C C . ALA A 1 368 ? -8.517 -2.296 17.245 1.00 96.75 368 ALA A C 1
ATOM 2833 O O . ALA A 1 368 ? -8.917 -3.453 17.127 1.00 96.75 368 ALA A O 1
ATOM 2834 N N . ALA A 1 369 ? -9.287 -1.343 17.782 1.00 97.62 369 ALA A N 1
ATOM 2835 C CA . ALA A 1 369 ? -10.620 -1.590 18.332 1.00 97.62 369 ALA A CA 1
ATOM 2836 C C . ALA A 1 369 ? -11.661 -1.971 17.268 1.00 97.62 369 ALA A C 1
ATOM 2838 O O . ALA A 1 369 ? -12.520 -2.811 17.539 1.00 97.62 369 ALA A O 1
ATOM 2839 N N . VAL A 1 370 ? -11.586 -1.393 16.066 1.00 97.88 370 VAL A N 1
ATOM 2840 C CA . VAL A 1 370 ? -12.500 -1.722 14.956 1.00 97.88 370 VAL A CA 1
ATOM 2841 C C . VAL A 1 370 ? -12.066 -2.963 14.168 1.00 97.88 370 VAL A C 1
ATOM 2843 O O . VAL A 1 370 ? -12.771 -3.396 13.260 1.00 97.88 370 VAL A O 1
ATOM 2846 N N . GLY A 1 371 ? -10.936 -3.572 14.540 1.00 97.31 371 GLY A N 1
ATOM 2847 C CA . GLY A 1 371 ? -10.440 -4.810 13.943 1.00 97.31 371 GLY A CA 1
ATOM 2848 C C . GLY A 1 371 ? -9.556 -4.610 12.714 1.00 97.31 371 GLY A C 1
ATOM 2849 O O . GLY A 1 371 ? -9.522 -5.492 11.859 1.00 97.31 371 GLY A O 1
ATOM 2850 N N . VAL A 1 372 ? -8.840 -3.484 12.611 1.00 98.19 372 VAL A N 1
ATOM 2851 C CA . VAL A 1 372 ? -7.753 -3.348 11.632 1.00 98.19 372 VAL A CA 1
ATOM 2852 C C . VAL A 1 372 ? -6.655 -4.360 11.951 1.00 98.19 372 VAL A C 1
ATOM 2854 O O . VAL A 1 372 ? -6.162 -4.402 13.078 1.00 98.19 372 VAL A O 1
ATOM 2857 N N . ARG A 1 373 ? -6.282 -5.193 10.970 1.00 98.06 373 ARG A N 1
ATOM 2858 C CA . ARG A 1 373 ? -5.311 -6.283 11.164 1.00 98.06 373 ARG A CA 1
ATOM 2859 C C . ARG A 1 373 ? -3.876 -5.779 11.106 1.00 98.06 373 ARG A C 1
ATOM 2861 O O . ARG A 1 373 ? -3.066 -6.168 11.945 1.00 98.06 373 ARG A O 1
ATOM 2868 N N . TYR A 1 374 ? -3.563 -4.904 10.150 1.00 98.12 374 TYR A N 1
ATOM 2869 C CA . TYR A 1 374 ? -2.197 -4.421 9.943 1.00 98.12 374 TYR A CA 1
ATOM 2870 C C . TYR A 1 374 ? -2.057 -2.904 10.115 1.00 98.12 374 TYR A C 1
ATOM 2872 O O . TYR A 1 374 ? -2.933 -2.134 9.732 1.00 98.12 374 TYR A O 1
ATOM 2880 N N . ALA A 1 375 ? -0.927 -2.444 10.643 1.00 97.25 375 ALA A N 1
ATOM 2881 C CA . ALA A 1 375 ? -0.614 -1.019 10.730 1.00 97.25 375 ALA A CA 1
ATOM 2882 C C . ALA A 1 375 ? 0.834 -0.743 10.333 1.00 97.25 375 ALA A C 1
ATOM 2884 O O . ALA A 1 375 ? 1.761 -1.436 10.760 1.00 97.25 375 ALA A O 1
ATOM 2885 N N . PHE A 1 376 ? 1.038 0.292 9.527 1.00 94.75 376 PHE A N 1
ATOM 2886 C CA . PHE A 1 376 ? 2.369 0.717 9.115 1.00 94.75 376 PHE A CA 1
ATOM 2887 C C . PHE A 1 376 ? 2.934 1.638 10.199 1.00 94.75 376 PHE A C 1
ATOM 2889 O O . PHE A 1 376 ? 2.287 2.608 10.589 1.00 94.75 376 PHE A O 1
ATOM 2896 N N . SER A 1 377 ? 4.145 1.356 10.686 1.00 87.81 377 SER A N 1
ATOM 2897 C CA . SER A 1 377 ? 4.826 2.213 11.674 1.00 87.81 377 SER A CA 1
ATOM 2898 C C . SER A 1 377 ? 5.037 3.623 11.134 1.00 87.81 377 SER A C 1
ATOM 2900 O O . SER A 1 377 ? 5.351 3.700 9.958 1.00 87.81 377 SER A O 1
ATOM 2902 N N . THR A 1 378 ? 5.001 4.711 11.903 1.00 84.12 378 THR A N 1
ATOM 2903 C CA . THR A 1 378 ? 5.350 6.081 11.435 1.00 84.12 378 THR A CA 1
ATOM 2904 C C . THR A 1 378 ? 6.744 6.130 10.799 1.00 84.12 378 THR A C 1
ATOM 2906 O O . THR A 1 378 ? 7.628 5.391 11.252 1.00 84.12 378 THR A O 1
ATOM 2909 N N . PRO A 1 379 ? 7.003 6.958 9.760 1.00 73.56 379 PRO A N 1
ATOM 2910 C CA . PRO A 1 379 ? 8.347 7.053 9.219 1.00 73.56 379 PRO A CA 1
ATOM 2911 C C . PRO A 1 3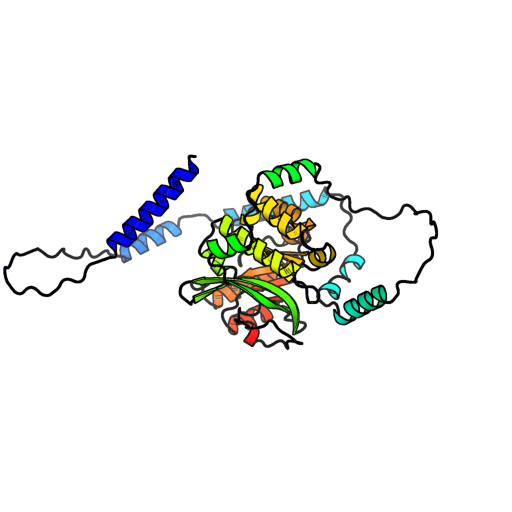79 ? 9.239 7.730 10.261 1.00 73.56 379 PRO A C 1
ATOM 2913 O O . PRO A 1 379 ? 9.216 8.944 10.449 1.00 73.56 379 PRO A O 1
ATOM 2916 N N . LYS A 1 380 ? 10.032 6.924 10.963 1.00 74.19 380 LYS A N 1
ATOM 2917 C CA . LYS A 1 380 ? 11.163 7.402 11.752 1.00 74.19 380 LYS A CA 1
ATOM 2918 C C . LYS A 1 380 ? 12.372 7.341 10.816 1.00 74.19 380 LYS A C 1
ATOM 2920 O O . LYS A 1 380 ? 12.574 6.284 10.216 1.00 74.19 380 LYS A O 1
ATOM 2925 N N . PRO A 1 381 ? 13.169 8.414 10.659 1.00 61.56 381 PRO A N 1
ATOM 2926 C CA . PRO A 1 381 ? 14.449 8.332 9.967 1.00 61.56 381 PRO A CA 1
ATOM 2927 C C . PRO A 1 381 ? 15.370 7.421 10.787 1.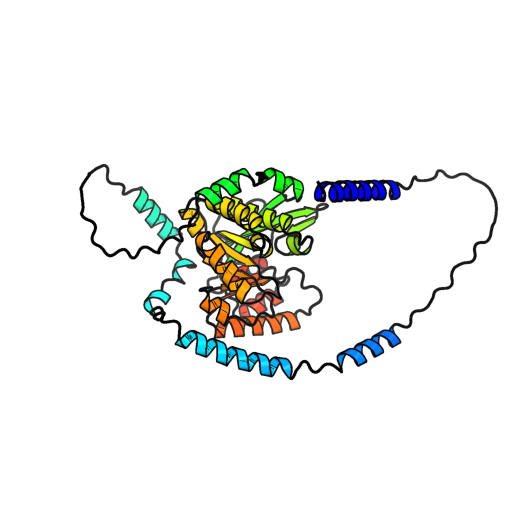00 61.56 381 PRO A C 1
ATOM 2929 O O . PRO A 1 381 ? 16.128 7.862 11.648 1.00 61.56 381 PRO A O 1
ATOM 2932 N N . MET A 1 382 ? 15.228 6.113 10.592 1.00 55.78 382 MET A N 1
ATOM 2933 C CA . MET A 1 382 ? 16.140 5.124 11.128 1.00 55.78 382 MET A CA 1
ATOM 2934 C C . MET A 1 382 ? 17.377 5.191 10.246 1.00 55.78 382 MET A C 1
ATOM 2936 O O . MET A 1 382 ? 17.319 4.827 9.077 1.00 55.78 382 MET A O 1
ATOM 2940 N N . ALA A 1 383 ? 18.482 5.688 10.804 1.00 53.31 383 ALA A N 1
ATOM 2941 C CA . ALA A 1 383 ? 19.762 5.755 10.100 1.00 53.31 383 ALA A CA 1
ATOM 2942 C C . ALA A 1 383 ? 20.204 4.377 9.568 1.00 53.31 383 ALA A C 1
ATOM 2944 O O . ALA A 1 383 ? 20.941 4.295 8.593 1.00 53.31 383 ALA A O 1
ATOM 2945 N N . GLU A 1 384 ? 19.727 3.299 10.192 1.00 55.53 384 GLU A N 1
ATOM 2946 C CA . GLU A 1 384 ? 19.966 1.918 9.801 1.00 55.53 384 GLU A CA 1
ATOM 2947 C C . GLU A 1 384 ? 18.666 1.150 10.084 1.00 55.53 384 GLU A C 1
ATOM 2949 O O . GLU A 1 384 ? 18.107 1.279 11.175 1.00 55.53 384 GLU A O 1
ATOM 2954 N N . GLY A 1 385 ? 18.131 0.416 9.100 1.00 55.72 385 GLY A N 1
ATOM 2955 C CA . GLY A 1 385 ? 16.915 -0.389 9.271 1.00 55.72 385 GLY A CA 1
ATOM 2956 C C . GLY A 1 385 ? 17.016 -1.354 10.464 1.00 55.72 385 GLY A C 1
ATOM 2957 O O . GLY A 1 385 ? 18.104 -1.558 11.005 1.00 55.72 385 GLY A O 1
ATOM 2958 N N . PRO A 1 386 ? 15.903 -1.956 10.914 1.00 57.25 386 PRO A N 1
ATOM 2959 C CA . PRO A 1 386 ? 15.921 -2.806 12.098 1.00 57.25 386 PRO A CA 1
ATOM 2960 C C . PRO A 1 386 ? 16.895 -3.983 11.929 1.00 57.25 386 PRO A C 1
ATOM 2962 O O . PRO A 1 386 ? 16.604 -4.950 11.235 1.00 57.25 386 PRO A O 1
ATOM 2965 N N . SER A 1 387 ? 18.055 -3.912 12.586 1.00 55.72 387 SER A N 1
ATOM 2966 C CA . SER A 1 387 ? 19.122 -4.922 12.518 1.00 55.72 387 SER A CA 1
ATOM 2967 C C . SER A 1 387 ? 18.926 -6.080 13.508 1.00 55.72 387 SER A C 1
ATOM 2969 O O . SER A 1 387 ? 19.866 -6.796 13.850 1.00 55.72 387 SER A O 1
ATOM 2971 N N . GLY A 1 388 ? 17.694 -6.297 13.977 1.00 66.44 388 GLY A N 1
ATOM 2972 C CA . GLY A 1 388 ? 17.367 -7.335 14.948 1.00 66.44 388 GLY A CA 1
ATOM 2973 C C . GLY A 1 388 ? 15.862 -7.508 15.165 1.00 66.44 388 GLY A C 1
ATOM 2974 O O . GLY A 1 388 ? 15.062 -6.797 14.552 1.00 66.44 388 GLY A O 1
ATOM 2975 N N . PRO A 1 389 ? 15.461 -8.449 16.039 1.00 67.62 389 PRO A N 1
ATOM 2976 C CA . PRO A 1 389 ? 14.059 -8.693 16.352 1.00 67.62 389 PRO A CA 1
ATOM 2977 C C . PRO A 1 389 ? 13.437 -7.439 16.974 1.00 67.62 389 PRO A C 1
ATOM 2979 O O . PRO A 1 389 ? 13.767 -7.048 18.095 1.00 67.62 389 PRO A O 1
ATOM 2982 N N . VAL A 1 390 ? 12.541 -6.793 16.230 1.00 74.00 390 VAL A N 1
ATOM 2983 C CA . VAL A 1 390 ? 11.827 -5.600 16.688 1.00 74.00 390 VAL A CA 1
ATOM 2984 C C . VAL A 1 390 ? 10.623 -6.049 17.506 1.00 74.00 390 VAL A C 1
ATOM 2986 O O . VAL A 1 390 ? 9.758 -6.770 17.014 1.00 74.00 390 VAL A O 1
ATOM 2989 N N . SER A 1 391 ? 10.556 -5.632 18.768 1.00 81.38 391 SER A N 1
ATOM 2990 C CA . SER A 1 391 ? 9.358 -5.828 19.584 1.00 81.38 391 SER A CA 1
ATOM 2991 C C . SER A 1 391 ? 8.311 -4.792 19.196 1.00 81.38 391 SER A C 1
ATOM 2993 O O . SER A 1 391 ? 8.628 -3.604 19.234 1.00 81.38 391 SER A O 1
ATOM 2995 N N . PHE A 1 392 ? 7.081 -5.215 18.909 1.00 87.19 392 PHE A N 1
ATOM 2996 C CA . PHE A 1 392 ? 5.976 -4.288 18.678 1.00 87.19 392 PHE A CA 1
ATOM 2997 C C . PHE A 1 392 ? 5.751 -3.383 19.893 1.00 87.19 392 PHE A C 1
ATOM 2999 O O . PHE A 1 392 ? 5.554 -3.865 21.017 1.00 87.19 392 PHE A O 1
ATOM 3006 N N . ARG A 1 393 ? 5.745 -2.072 19.657 1.00 86.06 393 ARG A N 1
ATOM 3007 C CA . ARG A 1 393 ? 5.308 -1.056 20.614 1.00 86.06 393 ARG A CA 1
ATOM 3008 C C . ARG A 1 393 ? 4.273 -0.169 19.945 1.00 86.06 393 ARG A C 1
ATOM 3010 O O . ARG A 1 393 ? 4.404 0.168 18.774 1.00 86.06 393 ARG A O 1
ATOM 3017 N N . LEU A 1 394 ? 3.244 0.223 20.691 1.00 84.38 394 LEU A N 1
ATOM 3018 C CA . LEU A 1 394 ? 2.178 1.065 20.143 1.00 84.38 394 LEU A CA 1
ATOM 3019 C C . LEU A 1 394 ? 2.727 2.430 19.695 1.00 84.38 394 LEU A C 1
ATOM 3021 O O . LEU A 1 394 ? 2.255 2.997 18.718 1.00 84.38 394 LEU A O 1
ATOM 3025 N N . GLU A 1 395 ? 3.767 2.916 20.373 1.00 86.75 395 GLU A N 1
ATOM 3026 C CA . GLU A 1 395 ? 4.515 4.140 20.063 1.00 86.75 395 GLU A CA 1
ATOM 3027 C C . GLU A 1 395 ? 5.329 4.056 18.759 1.00 86.75 395 GLU A C 1
ATOM 3029 O O . GLU A 1 395 ? 5.969 5.029 18.356 1.00 86.75 395 GLU A O 1
ATOM 3034 N N . ASP A 1 396 ? 5.377 2.893 18.110 1.00 83.19 396 ASP A N 1
ATOM 3035 C CA . ASP A 1 396 ? 5.953 2.764 16.772 1.00 83.19 396 ASP A CA 1
ATOM 3036 C C . ASP A 1 396 ? 4.937 3.071 15.670 1.00 83.19 396 ASP A C 1
ATOM 3038 O O . ASP A 1 396 ? 5.342 3.227 14.521 1.00 83.19 396 ASP A O 1
ATOM 3042 N N . LEU A 1 397 ? 3.648 3.202 16.001 1.00 83.88 397 LEU A N 1
ATOM 3043 C CA . LEU A 1 397 ? 2.582 3.467 15.033 1.00 83.88 397 LEU A CA 1
ATOM 3044 C C . LEU A 1 397 ? 2.268 4.949 14.800 1.00 83.88 397 LEU A C 1
ATOM 3046 O O . LEU A 1 397 ? 1.599 5.222 13.810 1.00 83.88 397 LEU A O 1
ATOM 3050 N N . TYR A 1 398 ? 2.690 5.863 15.684 1.00 83.06 398 TYR A N 1
ATOM 3051 C CA . TYR A 1 398 ? 2.397 7.301 15.591 1.00 83.06 398 TYR A CA 1
ATOM 3052 C C . TYR A 1 398 ? 3.624 8.173 15.869 1.00 83.06 398 TYR A C 1
ATOM 3054 O O . TYR A 1 398 ? 4.484 7.784 16.694 1.00 83.06 398 TYR A O 1
#

Foldseek 3Di:
DVVVVVVVVVVVVVVVVVVVPPDDDDDDDDDDDDDDDDDDDDDDDDVVVVVVVVVVVVVPDPPPVVVVVVVVVVVVVVVVVVVPPPDDPDDVVVVPCVVCLLVPPLVVVVVVVVVVVVPPDPDDDDDDDDDPDDPPPPPPPPVPPPVLVVLVVVQPPCDLVNLCVVLQWDAWFWWFKAFPVVQARSETETKTWHADPNDIDIHPRSCVVPVPLSNQLSQQLRQLLVLLPCPRDHAYEGEHELSCVPDPSSLSSNLVSLVPRDPVSQLSHEYEYEDEAPDDLVSVLVVLVSCVVSHNHYEYEYDLQDQPLLSCVVSVHQEYEYECVPVPPDDPVVSLVSLLVSLVSNVVNNHAYEYEDDPDLVVLVSCVVSRRRIAIFHRDPPVDPPPDGDRRDSNRRD

Radius of gyration: 27.12 Å; chains: 1; bounding box: 60×107×52 Å

Secondary structure (DSSP, 8-state):
-HHHHHHHHHHHHHHHHHHHH--PPPP----------PPPPP----HHHHHHHHHHHHTT---HHHHHHHHHHHHHHHHHHHHH--PPPPPGGGGSSSHHHHS--HHHHHHHHHHHHH---S------PPPS----------S-HHHHHHHHHHS----HHHHHHHTTEEEEEEEEEEETTTTEEEEEEEEEEEEETTEEEEHHHHHHT---HHHHHHHHHHHHHHHTT-SSSSPEEEEEEHHHHHSHHHHHHHHHHHHTS-HHHHHTEEEEEE--TT--HHHHHHHHHHHGGGSSEEEEE--TT---HHHHHHTT--EEEEE-TT--SS-HHHHHHHHHHHHHHHHHTT-EEEEE---SHHHHHHHHHHT--EEEPP----SS---S-PPP-GGG--

Sequence (398 aa):
IVQLQDQASFNAMFDAKEREQAVVEPEPVAGQSKSGIAKPTPVEIDLTSLYEQLEAQNQASPRDEMDADLSKTWDEQAQDSWSNAGAEPATAENLENWEQWLMVDWDQIREEMAASRSSEPGGQSGNSDSKPGDKEWSYFHFTDQDQLAADMESAEDVSVEELKRQVNLAEVVARPVWDLESKKASAIACVPVATANQTFIYGDALVASNPMGVVTLGHDRIGVHWAGRQDDGPPACVPVHFESLATMRNRHLLFTSFLEMPPEARRKVLGELLLPADIYSAAVEDVVRLFQPFVGRIIVSCDLNWRHFGLLRALGIRVAGFSLAGETSTSEEDIMGAMADFAAGAKQSGIDTYVKDLPSRNLAMAAAAVGVRYAFSTPKPMAEGPSGPVSFRLEDLY